Protein AF-0000000073533410 (afdb_homodimer)

Foldseek 3Di:
DLLLQLLQVVVLVCVVVVQFDDWAFHDAWQLLQLLLQAQQAADQQAAEEAAQHCLSNCVSLPNASLQCVLLRSQFCSHQVRVPQHSAWHDHNRRRYHTYDHDQLVRLVVLLVVLVVLLCCVPPVPPVQSLHAYEYEGELLSCLDPSNVVSLQVQVVSLTLYEYEYAYQQDDQQDGNLRRAQPLDVPDSDRQSLSVNVVNPAHREEFASLANVRSNVVSNVQSVCSSVSVTYHYYYHHIHDLDHRTSVDPNPNDDPVSNVVSVVSHNLVVVVVVCCVVVNDHPVRSVVVSVVSNVSSVVSNVSSVPGHRDALLCLQPPPDPDQLVCDADPVRHRPCPDPCNSNNPD/DLLLQVLQVVVLVCVVVVQFDDWAFHDAWQLLQLQLQAQQAADQQAAEEAAQHCLSNCVSLPNASLQCLLLRSLFCSHQVRVPQHSAWHDHNRRRYHTYDHDQLVRLVVLLVVQVVLLCCVPPVPPVQSLHAYEYEGELLSCLDPSNVVSLQVQVVSLTLYEYEYAYQQDDQQDGNLRRAQPLDVPDSDRQSLSVNVVNPAHGEEFASLANVRSNVVSNVQSVCSSVSVTYHYYYHHIHDLDHRTSVDPNPNDDPVVNVVSVVSHNLVVVVVVCCVVVVDPPVRSVVVSVVSNVSSVVSNVSSVPGHRDALLCLQPPPDPDQLVCDADPVRHRPCPDPCNSNNPD

Radius of gyration: 30.31 Å; Cα contacts (8 Å, |Δi|>4): 1492; chains: 2; bounding box: 57×94×83 Å

Nearest PDB structures (foldseek):
  1w85-assembly2_G  TM=9.197E-01  e=1.373E-23  Geobacillus stearothermophilus
  1w85-assembly1_A  TM=9.230E-01  e=3.399E-23  Geobacillus stearothermophilus
  1w85-assembly2_E  TM=9.174E-01  e=1.079E-20  Geobacillus stearothermophilus
  1um9-assembly1_A  TM=9.312E-01  e=6.980E-20  Thermus thermophilus
  1um9-assembly1_C  TM=8.825E-01  e=1.941E-20  Thermus thermophilus

pLDDT: mean 95.21, std 5.92, range [50.56, 98.94]

Structure (mmCIF, N/CA/C/O backbone):
data_AF-0000000073533410-model_v1
#
loop_
_entity.id
_entity.type
_entity.pdbx_description
1 polymer 'Pyruvate dehydrogenase E1 component subunit alpha'
#
loop_
_atom_site.group_PDB
_atom_site.id
_atom_site.type_symbol
_atom_site.label_atom_id
_atom_site.label_alt_id
_atom_site.label_comp_id
_atom_site.label_asym_id
_atom_site.label_entity_id
_atom_site.label_seq_id
_atom_site.pdbx_PDB_ins_code
_atom_site.Cartn_x
_atom_site.Cartn_y
_atom_site.Cartn_z
_atom_site.occupancy
_atom_site.B_iso_or_equiv
_atom_site.auth_seq_id
_atom_site.auth_comp_id
_atom_site.auth_asym_id
_atom_site.auth_atom_id
_atom_site.pdbx_PDB_model_num
ATOM 1 N N . MET A 1 1 ? -3.838 26.844 20.188 1 98.12 1 MET A N 1
ATOM 2 C CA . MET A 1 1 ? -5.129 26.188 19.984 1 98.12 1 MET A CA 1
ATOM 3 C C . MET A 1 1 ? -6.234 27.219 19.781 1 98.12 1 MET A C 1
ATOM 5 O O . MET A 1 1 ? -7.035 27.109 18.859 1 98.12 1 MET A O 1
ATOM 9 N N . VAL A 1 2 ? -6.223 28.25 20.641 1 98.69 2 VAL A N 1
ATOM 10 C CA . VAL A 1 2 ? -7.262 29.281 20.562 1 98.69 2 VAL A CA 1
ATOM 11 C C . VAL A 1 2 ? -7.141 30.016 19.234 1 98.69 2 VAL A C 1
ATOM 13 O O . VAL A 1 2 ? -8.141 30.266 18.547 1 98.69 2 VAL A O 1
ATOM 16 N N . LEU A 1 3 ? -5.938 30.391 18.875 1 98.81 3 LEU A N 1
ATOM 17 C CA . LEU A 1 3 ? -5.738 31.062 17.594 1 98.81 3 LEU A CA 1
ATOM 18 C C . LEU A 1 3 ? -6.246 30.203 16.453 1 98.81 3 LEU A C 1
ATOM 20 O O . LEU A 1 3 ? -6.934 30.703 15.555 1 98.81 3 LEU A O 1
ATOM 24 N N . GLY A 1 4 ? -5.852 28.922 16.422 1 98.69 4 GLY A N 1
ATOM 25 C CA . GLY A 1 4 ? -6.332 28.047 15.375 1 98.69 4 GLY A CA 1
ATOM 26 C C . GLY A 1 4 ? -7.848 28.016 15.266 1 98.69 4 GLY A C 1
ATOM 27 O O . GLY A 1 4 ? -8.398 28.125 14.172 1 98.69 4 GLY A O 1
ATOM 28 N N . ARG A 1 5 ? -8.539 27.906 16.375 1 98.69 5 ARG A N 1
ATOM 29 C CA . ARG A 1 5 ? -9.992 27.828 16.406 1 98.69 5 ARG A CA 1
ATOM 30 C C . ARG A 1 5 ? -10.625 29.109 15.898 1 98.69 5 ARG A C 1
ATOM 32 O O . ARG A 1 5 ? -11.5 29.094 15.031 1 98.69 5 ARG A O 1
ATOM 39 N N . GLU A 1 6 ? -10.211 30.188 16.516 1 98.75 6 GLU A N 1
ATOM 40 C CA . GLU A 1 6 ? -10.797 31.469 16.141 1 98.75 6 GLU A CA 1
ATOM 41 C C . GLU A 1 6 ? -10.531 31.797 14.672 1 98.75 6 GLU A C 1
ATOM 43 O O . GLU A 1 6 ? -11.375 32.375 13.992 1 98.75 6 GLU A O 1
ATOM 48 N N . PHE A 1 7 ? -9.352 31.5 14.25 1 98.75 7 PHE A N 1
ATOM 49 C CA . PHE A 1 7 ? -9 31.688 12.844 1 98.75 7 PHE A CA 1
ATOM 50 C C . PHE A 1 7 ? -9.945 30.891 11.945 1 98.75 7 PHE A C 1
ATOM 52 O O . PHE A 1 7 ? -10.461 31.422 10.961 1 98.75 7 PHE A O 1
ATOM 59 N N . GLU A 1 8 ? -10.148 29.625 12.234 1 98.12 8 GLU A N 1
ATOM 60 C CA . GLU A 1 8 ? -11.023 28.766 11.453 1 98.12 8 GLU A CA 1
ATOM 61 C C . GLU A 1 8 ? -12.461 29.281 11.445 1 98.12 8 GLU A C 1
ATOM 63 O O . GLU A 1 8 ? -13.141 29.234 10.414 1 98.12 8 GLU A O 1
ATOM 68 N N . GLU A 1 9 ? -12.938 29.75 12.555 1 97.38 9 GLU A N 1
ATOM 69 C CA . GLU A 1 9 ? -14.273 30.312 12.617 1 97.38 9 GLU A CA 1
ATOM 70 C C . GLU A 1 9 ? -14.391 31.547 11.727 1 97.38 9 GLU A C 1
ATOM 72 O O . GLU A 1 9 ? -15.414 31.75 11.07 1 97.38 9 GLU A O 1
ATOM 77 N N . MET A 1 10 ? -13.422 32.312 11.797 1 98.19 10 MET A N 1
ATOM 78 C CA . MET A 1 10 ? -13.391 33.5 10.922 1 98.19 10 MET A CA 1
ATOM 79 C C . MET A 1 10 ? -13.359 33.062 9.453 1 98.19 10 MET A C 1
ATOM 81 O O . MET A 1 10 ? -14.031 33.688 8.617 1 98.19 10 MET A O 1
ATOM 85 N N . CYS A 1 11 ? -12.555 32.062 9.133 1 97.56 11 CYS A N 1
ATOM 86 C CA . CYS A 1 11 ? -12.531 31.547 7.77 1 97.56 11 CYS A CA 1
ATOM 87 C C . CYS A 1 11 ? -13.93 31.156 7.305 1 97.56 11 CYS A C 1
ATOM 89 O O . CYS A 1 11 ? -14.312 31.453 6.168 1 97.56 11 CYS A O 1
ATOM 91 N N . ALA A 1 12 ? -14.672 30.484 8.141 1 96.62 12 ALA A N 1
ATOM 92 C CA . ALA A 1 12 ? -16.031 30.109 7.797 1 96.62 12 ALA A CA 1
ATOM 93 C C . ALA A 1 12 ? -16.875 31.344 7.477 1 96.62 12 ALA A C 1
ATOM 95 O O . ALA A 1 12 ? -17.594 31.359 6.477 1 96.62 12 ALA A O 1
ATOM 96 N N . GLN A 1 13 ? -16.797 32.312 8.305 1 96.69 13 GLN A N 1
ATOM 97 C CA . GLN A 1 13 ? -17.547 33.531 8.117 1 96.69 13 GLN A CA 1
ATOM 98 C C . GLN A 1 13 ? -17.188 34.219 6.793 1 96.69 13 GLN A C 1
ATOM 100 O O . GLN A 1 13 ? -18.062 34.625 6.039 1 96.69 13 GLN A O 1
ATOM 105 N N . MET A 1 14 ? -15.914 34.344 6.574 1 97.06 14 MET A N 1
ATOM 106 C CA . MET A 1 14 ? -15.43 35 5.367 1 97.06 14 MET A CA 1
ATOM 107 C C . MET A 1 14 ? -15.812 34.219 4.121 1 97.06 14 MET A C 1
ATOM 109 O O . MET A 1 14 ? -16.062 34.781 3.064 1 97.06 14 MET A O 1
ATOM 113 N N . TYR A 1 15 ? -15.758 32.906 4.238 1 95.31 15 TYR A N 1
ATOM 114 C CA . TYR A 1 15 ? -16.203 32.062 3.137 1 95.31 15 TYR A CA 1
ATOM 115 C C . TYR A 1 15 ? -17.656 32.344 2.77 1 95.31 15 TYR A C 1
ATOM 117 O O . TYR A 1 15 ? -17.984 32.531 1.593 1 95.31 15 TYR A O 1
ATOM 125 N N . TYR A 1 16 ? -18.484 32.438 3.729 1 93.25 16 TYR A N 1
ATOM 126 C CA . TYR A 1 16 ? -19.906 32.688 3.504 1 93.25 16 TYR A CA 1
ATOM 127 C C . TYR A 1 16 ? -20.141 34.094 2.98 1 93.25 16 TYR A C 1
ATOM 129 O O . TYR A 1 16 ? -21.156 34.344 2.312 1 93.25 16 TYR A O 1
ATOM 137 N N . ARG A 1 17 ? -19.219 34.938 3.209 1 94.62 17 ARG A N 1
ATOM 138 C CA . ARG A 1 17 ? -19.312 36.312 2.721 1 94.62 17 ARG A CA 1
ATOM 139 C C . ARG A 1 17 ? -18.703 36.438 1.331 1 94.62 17 ARG A C 1
ATOM 141 O O . ARG A 1 17 ? -18.625 37.562 0.778 1 94.62 17 ARG A O 1
ATOM 148 N N . GLY A 1 18 ? -18.172 35.406 0.798 1 93.38 18 GLY A N 1
ATOM 149 C CA . GLY A 1 18 ? -17.688 35.375 -0.572 1 93.38 18 GLY A CA 1
ATOM 150 C C . GLY A 1 18 ? -16.266 35.906 -0.71 1 93.38 18 GLY A C 1
ATOM 151 O O . GLY A 1 18 ? -15.852 36.281 -1.799 1 93.38 18 GLY A O 1
ATOM 152 N N . LYS A 1 19 ? -15.523 35.875 0.429 1 93.5 19 LYS A N 1
ATOM 153 C CA . LYS A 1 19 ? -14.164 36.438 0.397 1 93.5 19 LYS A CA 1
ATOM 154 C C . LYS A 1 19 ? -13.148 35.344 0.064 1 93.5 19 LYS A C 1
ATOM 156 O O . LYS A 1 19 ? -11.992 35.625 -0.246 1 93.5 19 LYS A O 1
ATOM 161 N N . MET A 1 20 ? -13.539 34.156 0.17 1 90.94 20 MET A N 1
ATOM 162 C CA . MET A 1 20 ? -12.672 33 -0.101 1 90.94 20 MET A CA 1
ATOM 163 C C . MET A 1 20 ? -13.203 32.188 -1.264 1 90.94 20 MET A C 1
ATOM 165 O O . MET A 1 20 ? -14.422 32.094 -1.46 1 90.94 20 MET A O 1
ATOM 169 N N . PHE A 1 21 ? -12.172 31.609 -2.006 1 81.88 21 PHE A N 1
ATOM 170 C CA . PHE A 1 21 ? -12.586 30.875 -3.189 1 81.88 21 PHE A CA 1
ATOM 171 C C . PHE A 1 21 ? -12.102 29.422 -3.115 1 81.88 21 PHE A C 1
ATOM 173 O O . PHE A 1 21 ? -11.109 29.141 -2.453 1 81.88 21 PHE A O 1
ATOM 180 N N . GLY A 1 22 ? -12.852 28.578 -3.768 1 84.31 22 GLY A N 1
ATOM 181 C CA . GLY A 1 22 ? -12.516 27.172 -3.75 1 84.31 22 GLY A CA 1
ATOM 182 C C . GLY A 1 22 ? -13.07 26.438 -2.539 1 84.31 22 GLY A C 1
ATOM 183 O O . GLY A 1 22 ? -13.906 26.969 -1.812 1 84.31 22 GLY A O 1
ATOM 184 N N . PHE A 1 23 ? -12.578 25.203 -2.271 1 89.19 23 PHE A N 1
ATOM 185 C CA . PHE A 1 23 ? -13.055 24.406 -1.146 1 89.19 23 PHE A CA 1
ATOM 186 C C . PHE A 1 23 ? -12.289 24.766 0.126 1 89.19 23 PHE A C 1
ATOM 188 O O . PHE A 1 23 ? -11.078 24.984 0.089 1 89.19 23 PHE A O 1
ATOM 195 N N . VAL A 1 24 ? -13.055 24.922 1.148 1 94.94 24 VAL A N 1
ATOM 196 C CA . VAL A 1 24 ? -12.453 25.25 2.438 1 94.94 24 VAL A CA 1
ATOM 197 C C . VAL A 1 24 ? -12.734 24.125 3.432 1 94.94 24 VAL A C 1
ATOM 199 O O . VAL A 1 24 ? -13.883 23.734 3.643 1 94.94 24 VAL A O 1
ATOM 202 N N . HIS A 1 25 ? -11.695 23.547 3.957 1 96.88 25 HIS A N 1
ATOM 203 C CA . HIS A 1 25 ? -11.742 22.469 4.941 1 96.88 25 HIS A CA 1
ATOM 204 C C . HIS A 1 25 ? -11.195 22.938 6.289 1 96.88 25 HIS A C 1
ATOM 206 O O . HIS A 1 25 ? -10.039 23.344 6.391 1 96.88 25 HIS A O 1
ATOM 212 N N . LEU A 1 26 ? -12.023 22.859 7.297 1 97.38 26 LEU A N 1
ATOM 213 C CA . LEU A 1 26 ? -11.648 23.453 8.57 1 97.38 26 LEU A CA 1
ATOM 214 C C . LEU A 1 26 ? -11.125 22.406 9.539 1 97.38 26 LEU A C 1
ATOM 216 O O . LEU A 1 26 ? -11.547 21.25 9.492 1 97.38 26 LEU A O 1
ATOM 220 N N . TYR A 1 27 ? -10.305 22.812 10.445 1 98.12 27 TYR A N 1
ATOM 221 C CA . TYR A 1 27 ? -9.531 21.969 11.359 1 98.12 27 TYR A CA 1
ATOM 222 C C . TYR A 1 27 ? -10.141 21.969 12.758 1 98.12 27 TYR A C 1
ATOM 224 O O . TYR A 1 27 ? -9.633 21.297 13.656 1 98.12 27 TYR A O 1
ATOM 232 N N . SER A 1 28 ? -11.312 22.641 12.938 1 98 28 SER A N 1
ATOM 233 C CA . SER A 1 28 ? -11.898 22.844 14.258 1 98 28 SER A CA 1
ATOM 234 C C . SER A 1 28 ? -12.125 21.516 14.977 1 98 28 SER A C 1
ATOM 236 O O . SER A 1 28 ? -12.734 20.609 14.422 1 98 28 SER A O 1
ATOM 238 N N . GLY A 1 29 ? -11.641 21.438 16.203 1 98.44 29 GLY A N 1
ATOM 239 C CA . GLY A 1 29 ? -11.781 20.25 17.047 1 98.44 29 GLY A CA 1
ATOM 240 C C . GLY A 1 29 ? -10.5 19.453 17.172 1 98.44 29 GLY A C 1
ATOM 241 O O . GLY A 1 29 ? -10.367 18.625 18.078 1 98.44 29 GLY A O 1
ATOM 242 N N . GLN A 1 30 ? -9.516 19.719 16.344 1 98.75 30 GLN A N 1
ATOM 243 C CA . GLN A 1 30 ? -8.328 18.875 16.266 1 98.75 30 GLN A CA 1
ATOM 244 C C . GLN A 1 30 ? -7.086 19.625 16.734 1 98.75 30 GLN A C 1
ATOM 246 O O . GLN A 1 30 ? -5.957 19.188 16.516 1 98.75 30 GLN A O 1
ATOM 251 N N . GLU A 1 31 ? -7.234 20.781 17.391 1 98.81 31 GLU A N 1
ATOM 252 C CA . GLU A 1 31 ? -6.152 21.719 17.688 1 98.81 31 GLU A CA 1
ATOM 253 C C . GLU A 1 31 ? -5.117 21.094 18.609 1 98.81 31 GLU A C 1
ATOM 255 O O . GLU A 1 31 ? -3.936 21.438 18.562 1 98.81 31 GLU A O 1
ATOM 260 N N . ALA A 1 32 ? -5.543 20.141 19.438 1 98.94 32 ALA A N 1
ATOM 261 C CA . ALA A 1 32 ? -4.605 19.5 20.359 1 98.94 32 ALA A CA 1
ATOM 262 C C . ALA A 1 32 ? -3.508 18.766 19.609 1 98.94 32 ALA A C 1
ATOM 264 O O . ALA A 1 32 ? -2.359 18.719 20.047 1 98.94 32 ALA A O 1
ATOM 265 N N . VAL A 1 33 ? -3.822 18.203 18.484 1 98.94 33 VAL A N 1
ATOM 266 C CA . VAL A 1 33 ? -2.85 17.438 17.719 1 98.94 33 VAL A CA 1
ATOM 267 C C . VAL A 1 33 ? -1.81 18.375 17.109 1 98.94 33 VAL A C 1
ATOM 269 O O . VAL A 1 33 ? -0.606 18.188 17.297 1 98.94 33 VAL A O 1
ATOM 272 N N . SER A 1 34 ? -2.268 19.391 16.375 1 98.81 34 SER A N 1
ATOM 273 C CA . SER A 1 34 ? -1.348 20.328 15.75 1 98.81 34 SER A CA 1
ATOM 274 C C . SER A 1 34 ? -0.458 21.016 16.781 1 98.81 34 SER A C 1
ATOM 276 O O . SER A 1 34 ? 0.755 21.109 16.594 1 98.81 34 SER A O 1
ATOM 278 N N . THR A 1 35 ? -1.065 21.469 17.828 1 98.81 35 THR A N 1
ATOM 279 C CA . THR A 1 35 ? -0.316 22.172 18.859 1 98.81 35 THR A CA 1
ATOM 280 C C . THR A 1 35 ? 0.636 21.219 19.578 1 98.81 35 THR A C 1
ATOM 282 O O . THR A 1 35 ? 1.798 21.562 19.828 1 98.81 35 THR A O 1
ATOM 285 N N . GLY A 1 36 ? 0.152 20.047 19.953 1 98.94 36 GLY A N 1
ATOM 286 C CA . GLY A 1 36 ? 0.961 19.078 20.688 1 98.94 36 GLY A CA 1
ATOM 287 C C . GLY A 1 36 ? 2.143 18.562 19.906 1 98.94 36 GLY A C 1
ATOM 288 O O . GLY A 1 36 ? 3.209 18.297 20.453 1 98.94 36 GLY A O 1
ATOM 289 N N . VAL A 1 37 ? 2.027 18.422 18.609 1 98.94 37 VAL A N 1
ATOM 290 C CA . VAL A 1 37 ? 3.09 17.859 17.781 1 98.94 37 VAL A CA 1
ATOM 291 C C . VAL A 1 37 ? 3.957 19 17.234 1 98.94 37 VAL A C 1
ATOM 293 O O . VAL A 1 37 ? 5.176 19 17.422 1 98.94 37 VAL A O 1
ATOM 296 N N . ILE A 1 38 ? 3.322 19.984 16.625 1 98.94 38 ILE A N 1
ATOM 297 C CA . ILE A 1 38 ? 4.07 20.984 15.867 1 98.94 38 ILE A CA 1
ATOM 298 C C . ILE A 1 38 ? 4.582 22.078 16.812 1 98.94 38 ILE A C 1
ATOM 300 O O . ILE A 1 38 ? 5.789 22.172 17.047 1 98.94 38 ILE A O 1
ATOM 304 N N . LYS A 1 39 ? 3.672 22.797 17.438 1 98.75 39 LYS A N 1
ATOM 305 C CA . LYS A 1 39 ? 4.035 23.953 18.25 1 98.75 39 LYS A CA 1
ATOM 306 C C . LYS A 1 39 ? 4.926 23.547 19.422 1 98.75 39 LYS A C 1
ATOM 308 O O . LYS A 1 39 ? 5.902 24.234 19.719 1 98.75 39 LYS A O 1
ATOM 313 N N . ALA A 1 40 ? 4.594 22.469 20 1 98.62 40 ALA A N 1
ATOM 314 C CA . ALA A 1 40 ? 5.254 22.094 21.25 1 98.62 40 ALA A CA 1
ATOM 315 C C . ALA A 1 40 ? 6.582 21.391 20.969 1 98.62 40 ALA A C 1
ATOM 317 O O . ALA A 1 40 ? 7.492 21.422 21.812 1 98.62 40 ALA A O 1
ATOM 318 N N . CYS A 1 41 ? 6.754 20.766 19.828 1 98.81 41 CYS A N 1
ATOM 319 C CA . CYS A 1 41 ? 7.855 19.812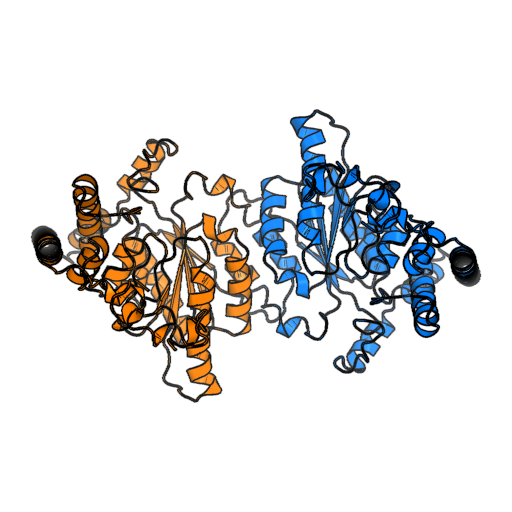 19.766 1 98.81 41 CYS A CA 1
ATOM 320 C C . CYS A 1 41 ? 8.781 20.141 18.594 1 98.81 41 CYS A C 1
ATOM 322 O O . CYS A 1 41 ? 9.922 19.672 18.562 1 98.81 41 CYS A O 1
ATOM 324 N N . LEU A 1 42 ? 8.344 20.891 17.609 1 98.88 42 LEU A N 1
ATOM 325 C CA . LEU A 1 42 ? 9.141 21.047 16.406 1 98.88 42 LEU A CA 1
ATOM 326 C C . LEU A 1 42 ? 9.883 22.375 16.422 1 98.88 42 LEU A C 1
ATOM 328 O O . LEU A 1 42 ? 9.398 23.359 16.984 1 98.88 42 LEU A O 1
ATOM 332 N N . ARG A 1 43 ? 10.984 22.375 15.789 1 98.69 43 ARG A N 1
ATOM 333 C CA . ARG A 1 43 ? 11.742 23.578 15.516 1 98.69 43 ARG A CA 1
ATOM 334 C C . ARG A 1 43 ? 11.312 24.219 14.203 1 98.69 43 ARG A C 1
ATOM 336 O O . ARG A 1 43 ? 10.625 23.594 13.398 1 98.69 43 ARG A O 1
ATOM 343 N N . LYS A 1 44 ? 11.742 25.422 13.977 1 98.12 44 LYS A N 1
ATOM 344 C CA . LYS A 1 44 ? 11.398 26.172 12.773 1 98.12 44 LYS A CA 1
ATOM 345 C C . LYS A 1 44 ? 11.883 25.453 11.516 1 98.12 44 LYS A C 1
ATOM 347 O O . LYS A 1 44 ? 11.219 25.5 10.477 1 98.12 44 LYS A O 1
ATOM 352 N N . ASP A 1 45 ? 13.008 24.797 11.625 1 97.5 45 ASP A N 1
ATOM 353 C CA . ASP A 1 45 ? 13.641 24.219 10.438 1 97.5 45 ASP A CA 1
ATOM 354 C C . ASP A 1 45 ? 13.195 22.781 10.219 1 97.5 45 ASP A C 1
ATOM 356 O O . ASP A 1 45 ? 13.586 22.141 9.234 1 97.5 45 ASP A O 1
ATOM 360 N N . ASP A 1 46 ? 12.414 22.25 11.125 1 98.88 46 ASP A N 1
ATOM 361 C CA . ASP A 1 46 ? 11.812 20.938 10.875 1 98.88 46 ASP A CA 1
ATOM 362 C C . ASP A 1 46 ? 10.75 21.031 9.781 1 98.88 46 ASP A C 1
ATOM 364 O O . ASP A 1 46 ? 10.188 22.094 9.531 1 98.88 46 ASP A O 1
ATOM 368 N N . PHE A 1 47 ? 10.484 19.906 9.141 1 98.88 47 PHE A N 1
ATOM 369 C CA . PHE A 1 47 ? 9.531 19.875 8.031 1 98.88 47 PHE A CA 1
ATOM 370 C C . PHE A 1 47 ? 8.195 19.297 8.477 1 98.88 47 PHE A C 1
ATOM 372 O O . PHE A 1 47 ? 8.156 18.391 9.312 1 98.88 47 PHE A O 1
ATOM 379 N N . ILE A 1 48 ? 7.121 19.812 7.883 1 98.69 48 ILE A N 1
ATOM 380 C CA . ILE A 1 48 ? 5.836 19.141 7.992 1 98.69 48 ILE A CA 1
ATOM 381 C C . ILE A 1 48 ? 5.184 19.047 6.613 1 98.69 48 ILE A C 1
ATOM 383 O O . ILE A 1 48 ? 5.324 19.938 5.789 1 98.69 48 ILE A O 1
ATOM 387 N N . CYS A 1 49 ? 4.598 17.969 6.363 1 98.5 49 CYS A N 1
ATOM 388 C CA . CYS A 1 49 ? 3.658 17.781 5.262 1 98.5 49 CYS A CA 1
ATOM 389 C C . CYS A 1 49 ? 2.232 17.641 5.781 1 98.5 49 CYS A C 1
ATOM 391 O O . CYS A 1 49 ? 1.93 16.719 6.539 1 98.5 49 CYS A O 1
ATOM 393 N N . SER A 1 50 ? 1.415 18.531 5.34 1 98 50 SER A N 1
ATOM 394 C CA . SER A 1 50 ? 0.064 18.641 5.879 1 98 50 SER A CA 1
ATOM 395 C C . SER A 1 50 ? -0.964 18.047 4.918 1 98 50 SER A C 1
ATOM 397 O O . SER A 1 50 ? -0.613 17.297 4.012 1 98 50 SER A O 1
ATOM 399 N N . THR A 1 51 ? -2.225 18.188 5.246 1 96.94 51 THR A N 1
ATOM 400 C CA . THR A 1 51 ? -3.379 17.828 4.426 1 96.94 51 THR A CA 1
ATOM 401 C C . THR A 1 51 ? -4.07 19.078 3.895 1 96.94 51 THR A C 1
ATOM 403 O O . THR A 1 51 ? -3.543 20.188 4.012 1 96.94 51 THR A O 1
ATOM 406 N N . TYR A 1 52 ? -5.23 18.859 3.273 1 96.38 52 TYR A N 1
ATOM 407 C CA . TYR A 1 52 ? -6.012 20 2.801 1 96.38 52 TYR A CA 1
ATOM 408 C C . TYR A 1 52 ? -6.547 20.812 3.973 1 96.38 52 TYR A C 1
ATOM 410 O O . TYR A 1 52 ? -7.113 21.891 3.777 1 96.38 52 TYR A O 1
ATOM 418 N N . ARG A 1 53 ? -6.41 20.297 5.133 1 97 53 ARG A N 1
ATOM 419 C CA . ARG A 1 53 ? -6.742 21.047 6.34 1 97 53 ARG A CA 1
ATOM 420 C C . ARG A 1 53 ? -5.492 21.656 6.969 1 97 53 ARG A C 1
ATOM 422 O O . ARG A 1 53 ? -5.148 21.344 8.109 1 97 53 ARG A O 1
ATOM 429 N N . ASP A 1 54 ? -4.887 22.578 6.32 1 98.06 54 ASP A N 1
ATOM 430 C CA . ASP A 1 54 ? -3.496 22.906 6.625 1 98.06 54 ASP A CA 1
ATOM 431 C C . ASP A 1 54 ? -3.387 24.25 7.328 1 98.06 54 ASP A C 1
ATOM 433 O O . ASP A 1 54 ? -2.289 24.688 7.688 1 98.06 54 ASP A O 1
ATOM 437 N N . HIS A 1 55 ? -4.535 24.953 7.641 1 98.44 55 HIS A N 1
ATOM 438 C CA . HIS A 1 55 ? -4.461 26.297 8.227 1 98.44 55 HIS A CA 1
ATOM 439 C C . HIS A 1 55 ? -3.807 26.25 9.602 1 98.44 55 HIS A C 1
ATOM 441 O O . HIS A 1 55 ? -2.826 26.969 9.844 1 98.44 55 HIS A O 1
ATOM 447 N N . VAL A 1 56 ? -4.328 25.391 10.391 1 98.81 56 VAL A N 1
ATOM 448 C CA . VAL A 1 56 ? -3.91 25.375 11.789 1 98.81 56 VAL A CA 1
ATOM 449 C C . VAL A 1 56 ? -2.52 24.75 11.906 1 98.81 56 VAL A C 1
ATOM 451 O O . VAL A 1 56 ? -1.732 25.125 12.773 1 98.81 56 VAL A O 1
ATOM 454 N N . HIS A 1 57 ? -2.188 23.812 11.031 1 98.81 57 HIS A N 1
ATOM 455 C CA . HIS A 1 57 ? -0.815 23.328 10.961 1 98.81 57 HIS A CA 1
ATOM 456 C C . HIS A 1 57 ? 0.161 24.469 10.672 1 98.81 57 HIS A C 1
ATOM 458 O O . HIS A 1 57 ? 1.203 24.578 11.32 1 98.81 57 HIS A O 1
ATOM 464 N N . ALA A 1 58 ? -0.184 25.281 9.703 1 98.81 58 ALA A N 1
ATOM 465 C CA . ALA A 1 58 ? 0.66 26.406 9.328 1 98.81 58 ALA A CA 1
ATOM 466 C C . ALA A 1 58 ? 0.831 27.375 10.5 1 98.81 58 ALA A C 1
ATOM 468 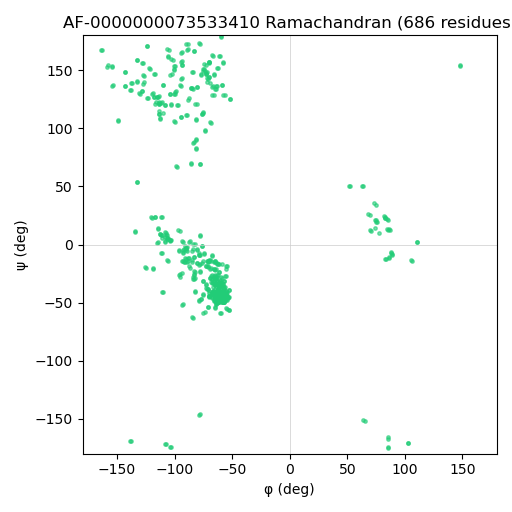O O . ALA A 1 58 ? 1.95 27.781 10.812 1 98.81 58 ALA A O 1
ATOM 469 N N . LEU A 1 59 ? -0.278 27.719 11.133 1 98.88 59 LEU A N 1
ATOM 470 C CA . LEU A 1 59 ? -0.228 28.625 12.281 1 98.88 59 LEU A CA 1
ATOM 471 C C . LEU A 1 59 ? 0.627 28.031 13.391 1 98.88 59 LEU A C 1
ATOM 473 O O . LEU A 1 59 ? 1.419 28.734 14.016 1 98.88 59 LEU A O 1
ATOM 477 N N . SER A 1 60 ? 0.476 26.75 13.641 1 98.81 60 SER A N 1
ATOM 478 C CA . SER A 1 60 ? 1.235 26.078 14.68 1 98.81 60 SER A CA 1
ATOM 479 C C . SER A 1 60 ? 2.727 26.062 14.359 1 98.81 60 SER A C 1
ATOM 481 O O . SER A 1 60 ? 3.562 26.016 15.266 1 98.81 60 SER A O 1
ATOM 483 N N . LYS A 1 61 ? 3.041 26.094 13.117 1 98.56 61 LYS A N 1
ATOM 484 C CA . LYS A 1 61 ? 4.434 26.078 12.68 1 98.56 61 LYS A CA 1
ATOM 485 C C . LYS A 1 61 ? 5.059 27.469 12.781 1 98.56 61 LYS A C 1
ATOM 487 O O . LYS A 1 61 ? 6.273 27.625 12.625 1 98.56 61 LYS A O 1
ATOM 492 N N . GLY A 1 62 ? 4.188 28.469 12.914 1 98.25 62 GLY A N 1
ATOM 493 C CA . GLY A 1 62 ? 4.691 29.812 13.094 1 98.25 62 GLY A CA 1
ATOM 494 C C . GLY A 1 62 ? 4.441 30.719 11.898 1 98.25 62 GLY A C 1
ATOM 495 O O . GLY A 1 62 ? 4.848 31.875 11.891 1 98.25 62 GLY A O 1
ATOM 496 N N . VAL A 1 63 ? 3.795 30.219 10.914 1 98.5 63 VAL A N 1
ATOM 497 C CA . VAL A 1 63 ? 3.393 31.094 9.812 1 98.5 63 VAL A CA 1
ATOM 498 C C . VAL A 1 63 ? 2.398 32.125 10.312 1 98.5 63 VAL A C 1
ATOM 500 O O . VAL A 1 63 ? 1.455 31.797 11.039 1 98.5 63 VAL A O 1
ATOM 503 N N . SER A 1 64 ? 2.617 33.344 9.945 1 98.12 64 SER A N 1
ATOM 504 C CA . SER A 1 64 ? 1.764 34.375 10.492 1 98.12 64 SER A CA 1
ATOM 505 C C . SER A 1 64 ? 0.324 34.219 10.016 1 98.12 64 SER A C 1
ATOM 507 O O . SER A 1 64 ? 0.083 33.875 8.859 1 98.12 64 SER A O 1
ATOM 509 N N . ALA A 1 65 ? -0.579 34.594 10.906 1 98.75 65 ALA A N 1
ATOM 510 C CA . ALA A 1 65 ? -1.996 34.562 10.555 1 98.75 65 ALA A CA 1
ATOM 511 C C . ALA A 1 65 ? -2.297 35.469 9.367 1 98.75 65 ALA A C 1
ATOM 513 O O . ALA A 1 65 ? -3.143 35.156 8.531 1 98.75 65 ALA A O 1
ATOM 514 N N . ARG A 1 66 ? -1.605 36.594 9.289 1 98.69 66 ARG A N 1
ATOM 515 C CA . ARG A 1 66 ? -1.754 37.531 8.164 1 98.69 66 ARG A CA 1
ATOM 516 C C . ARG A 1 66 ? -1.452 36.812 6.844 1 98.69 66 ARG A C 1
ATOM 518 O O . ARG A 1 66 ? -2.23 36.906 5.891 1 98.69 66 ARG A O 1
ATOM 525 N N . LYS A 1 67 ? -0.37 36.125 6.793 1 98.44 67 LYS A N 1
ATOM 526 C CA . LYS A 1 67 ? 0.038 35.438 5.57 1 98.44 67 LYS A CA 1
ATOM 527 C C . LYS A 1 67 ? -0.952 34.344 5.203 1 98.44 67 LYS A C 1
ATOM 529 O O . LYS A 1 67 ? -1.296 34.156 4.027 1 98.44 67 LYS A O 1
ATOM 534 N N . VAL A 1 68 ? -1.386 33.594 6.18 1 98.5 68 VAL A N 1
ATOM 535 C CA . VAL A 1 68 ? -2.314 32.5 5.93 1 98.5 68 VAL A CA 1
ATOM 536 C C . VAL A 1 68 ? -3.645 33.062 5.422 1 98.5 68 VAL A C 1
ATOM 538 O O . VAL A 1 68 ? -4.184 32.594 4.422 1 98.5 68 VAL A O 1
ATOM 541 N N . MET A 1 69 ? -4.184 34.094 6.098 1 98.56 69 MET A N 1
ATOM 542 C CA . MET A 1 69 ? -5.453 34.656 5.68 1 98.56 69 MET A CA 1
ATOM 543 C C . MET A 1 69 ? -5.344 35.25 4.277 1 98.56 69 MET A C 1
ATOM 545 O O . MET A 1 69 ? -6.242 35.094 3.453 1 98.56 69 MET A O 1
ATOM 549 N N . SER A 1 70 ? -4.246 35.969 4.062 1 98.06 70 SER A N 1
ATOM 550 C CA . SER A 1 70 ? -4.02 36.531 2.732 1 98.06 70 SER A CA 1
ATOM 551 C C . SER A 1 70 ? -4.035 35.438 1.664 1 98.06 70 SER A C 1
ATOM 553 O O . SER A 1 70 ? -4.547 35.656 0.563 1 98.06 70 SER A O 1
ATOM 555 N N . GLU A 1 71 ? -3.422 34.344 1.928 1 97.19 71 GLU A N 1
ATOM 556 C CA . GLU A 1 71 ? -3.42 33.219 0.995 1 97.19 71 GLU A CA 1
ATOM 557 C C . GLU A 1 71 ? -4.84 32.75 0.69 1 97.19 71 GLU A C 1
ATOM 559 O O . GLU A 1 71 ? -5.184 32.5 -0.467 1 97.19 71 GLU A O 1
ATOM 564 N N . LEU A 1 72 ? -5.648 32.688 1.692 1 97.56 72 LEU A N 1
ATOM 565 C CA . LEU A 1 72 ? -7.027 32.25 1.535 1 97.56 72 LEU A CA 1
ATOM 566 C C . LEU A 1 72 ? -7.84 33.25 0.723 1 97.56 72 LEU A C 1
ATOM 568 O O . LEU A 1 72 ? -8.773 32.875 0.013 1 97.56 72 LEU A O 1
ATOM 572 N N . PHE A 1 73 ? -7.453 34.469 0.83 1 97.25 73 PHE A N 1
ATOM 573 C CA . PHE A 1 73 ? -8.125 35.531 0.097 1 97.25 73 PHE A CA 1
ATOM 574 C C . PHE A 1 73 ? -7.59 35.656 -1.324 1 97.25 73 PHE A C 1
ATOM 576 O O . PHE A 1 73 ? -8.086 36.438 -2.125 1 97.25 73 PHE A O 1
ATOM 583 N N . GLY A 1 74 ? -6.555 34.875 -1.682 1 95.38 74 GLY A N 1
ATOM 584 C CA . GLY A 1 74 ? -5.961 34.938 -3.008 1 95.38 74 GLY A CA 1
ATOM 585 C C . GLY A 1 74 ? -5.125 36.188 -3.236 1 95.38 74 GLY A C 1
ATOM 586 O O . GLY A 1 74 ? -5.133 36.75 -4.328 1 95.38 74 GLY A O 1
ATOM 587 N N . LYS A 1 75 ? -4.484 36.562 -2.162 1 96.56 75 LYS A N 1
ATOM 588 C CA . LYS A 1 75 ? -3.732 37.812 -2.248 1 96.56 75 LYS A CA 1
ATOM 589 C C . LYS A 1 75 ? -2.236 37.562 -2.396 1 96.56 75 LYS A C 1
ATOM 591 O O . LYS A 1 75 ? -1.733 36.531 -1.927 1 96.56 75 LYS A O 1
ATOM 596 N N . LYS A 1 76 ? -1.461 38.531 -2.898 1 95.5 76 LYS A N 1
ATOM 597 C CA . LYS A 1 76 ? -0.039 38.438 -3.215 1 95.5 76 LYS A CA 1
ATOM 598 C C . LYS A 1 76 ? 0.788 38.188 -1.955 1 95.5 76 LYS A C 1
ATOM 600 O O . LYS A 1 76 ? 1.82 37.5 -2.008 1 95.5 76 LYS A O 1
ATOM 605 N N . THR A 1 77 ? 0.333 38.625 -0.865 1 96.88 77 THR A N 1
ATOM 606 C CA . THR A 1 77 ? 1.089 38.594 0.381 1 96.88 77 THR A CA 1
ATOM 607 C C . THR A 1 77 ? 0.864 37.25 1.094 1 96.88 77 THR A C 1
ATOM 609 O O . THR A 1 77 ? 1.361 37.031 2.203 1 96.88 77 THR A O 1
ATOM 612 N N . GLY A 1 78 ? 0.106 36.375 0.463 1 96.94 78 GLY A N 1
ATOM 613 C CA . GLY A 1 78 ? -0.102 35.062 1.028 1 96.94 78 GLY A CA 1
ATOM 614 C C . GLY A 1 78 ? 1.159 34.219 1.055 1 96.94 78 GLY A C 1
ATOM 615 O O . GLY A 1 78 ? 2.143 34.562 0.387 1 96.94 78 GLY A O 1
ATOM 616 N N . CYS A 1 79 ? 1.156 33.188 1.854 1 95.38 79 CYS A N 1
ATOM 617 C CA . CYS A 1 79 ? 2.334 32.344 2.057 1 95.38 79 CYS A CA 1
ATOM 618 C C . CYS A 1 79 ? 2.725 31.625 0.77 1 95.38 79 CYS A C 1
ATOM 620 O O . CYS A 1 79 ? 3.865 31.188 0.619 1 95.38 79 CYS A O 1
ATOM 622 N N . SER A 1 80 ? 1.836 31.484 -0.139 1 92.19 80 SER A N 1
ATOM 623 C CA . SER A 1 80 ? 2.133 30.984 -1.477 1 92.19 80 SER A CA 1
ATOM 624 C C . SER A 1 80 ? 1.765 32 -2.545 1 92.19 80 SER A C 1
ATOM 626 O O . SER A 1 80 ? 1.327 31.641 -3.639 1 92.19 80 SER A O 1
ATOM 628 N N . ARG A 1 81 ? 1.724 33.219 -2.156 1 92.94 81 ARG A N 1
ATOM 629 C CA . ARG A 1 81 ? 1.517 34.375 -3.021 1 92.94 81 ARG A CA 1
ATOM 630 C C . ARG A 1 81 ? 0.102 34.375 -3.592 1 92.94 81 ARG A C 1
ATOM 632 O O . ARG A 1 81 ? -0.107 34.781 -4.738 1 92.94 81 ARG A O 1
ATOM 639 N N . GLY A 1 82 ? -0.742 33.781 -2.904 1 93.12 82 GLY A N 1
ATOM 640 C CA . GLY A 1 82 ? -2.152 33.812 -3.26 1 93.12 82 GLY A CA 1
ATOM 641 C C . GLY A 1 82 ? -2.537 32.75 -4.281 1 93.12 82 GLY A C 1
ATOM 642 O O . GLY A 1 82 ? -3.646 32.781 -4.816 1 93.12 82 GLY A O 1
ATOM 643 N N . GLN A 1 83 ? -1.654 31.797 -4.527 1 90.62 83 GLN A N 1
ATOM 644 C CA . GLN A 1 83 ? -1.896 30.844 -5.605 1 90.62 83 GLN A CA 1
ATOM 645 C C . GLN A 1 83 ? -2.311 29.484 -5.051 1 90.62 83 GLN A C 1
ATOM 647 O O . GLN A 1 83 ? -2.807 28.625 -5.789 1 90.62 83 GLN A O 1
ATOM 652 N N . GLY A 1 84 ? -2.145 29.234 -3.803 1 91.25 84 GLY A N 1
ATOM 653 C CA . GLY A 1 84 ? -2.387 27.938 -3.219 1 91.25 84 GLY A CA 1
ATOM 654 C C . GLY A 1 84 ? -3.781 27.781 -2.641 1 91.25 84 GLY A C 1
ATOM 655 O O . GLY A 1 84 ? -4.277 26.672 -2.48 1 91.25 84 GLY A O 1
ATOM 656 N N . GLY A 1 85 ? -4.379 28.938 -2.293 1 93.38 85 GLY A N 1
ATOM 657 C CA . GLY A 1 85 ? -5.699 28.906 -1.687 1 93.38 85 GLY A CA 1
ATOM 658 C C . GLY A 1 85 ? -5.719 28.203 -0.342 1 93.38 85 GLY A C 1
ATOM 659 O O . GLY A 1 85 ? -4.742 28.25 0.409 1 93.38 85 GLY A O 1
ATOM 660 N N . SER A 1 86 ? -6.852 27.625 -0.021 1 95.5 86 SER A N 1
ATOM 661 C CA . SER A 1 86 ? -7.117 27.094 1.312 1 95.5 86 SER A CA 1
ATOM 662 C C . SER A 1 86 ? -6.43 25.75 1.52 1 95.5 86 SER A C 1
ATOM 664 O O . SER A 1 86 ? -6.102 25.375 2.648 1 95.5 86 SER A O 1
ATOM 666 N N . MET A 1 87 ? -6.125 25.031 0.435 1 96.12 87 MET A N 1
ATOM 667 C CA . MET A 1 87 ? -5.781 23.625 0.623 1 96.12 87 MET A CA 1
ATOM 668 C C . MET A 1 87 ? -4.301 23.375 0.334 1 96.12 87 MET A C 1
ATOM 670 O O . MET A 1 87 ? -3.795 22.281 0.554 1 96.12 87 MET A O 1
ATOM 674 N N . HIS A 1 88 ? -3.611 24.391 -0.181 1 95.56 88 HIS A N 1
ATOM 675 C CA . HIS A 1 88 ? -2.254 24.172 -0.673 1 95.56 88 HIS A CA 1
ATOM 676 C C . HIS A 1 88 ? -1.303 25.234 -0.15 1 95.56 88 HIS A C 1
ATOM 678 O O . HIS A 1 88 ? -0.589 25.875 -0.929 1 95.56 88 HIS A O 1
ATOM 684 N N . LEU A 1 89 ? -1.276 25.391 1.173 1 97.06 89 LEU A N 1
ATOM 685 C CA . LEU A 1 89 ? -0.331 26.328 1.777 1 97.06 89 LEU A CA 1
ATOM 686 C C . LEU A 1 89 ? 1.098 25.797 1.655 1 97.06 89 LEU A C 1
ATOM 688 O O . LEU A 1 89 ? 1.332 24.594 1.724 1 97.06 89 LEU A O 1
ATOM 692 N N . PHE A 1 90 ? 1.988 26.703 1.458 1 96.75 90 PHE A N 1
ATOM 693 C CA . PHE A 1 90 ? 3.418 26.422 1.411 1 96.75 90 PHE A CA 1
ATOM 694 C C . PHE A 1 90 ? 4.211 27.562 2.055 1 96.75 90 PHE A C 1
ATOM 696 O O . PHE A 1 90 ? 3.887 28.734 1.868 1 96.75 90 PHE A O 1
ATOM 703 N N . ASP A 1 91 ? 5.176 27.219 2.85 1 97.38 91 ASP A N 1
ATOM 704 C CA . ASP A 1 91 ? 6.062 28.203 3.457 1 97.38 91 ASP A CA 1
ATOM 705 C C . ASP A 1 91 ? 7.457 27.625 3.686 1 97.38 91 ASP A C 1
ATOM 707 O O . ASP A 1 91 ? 7.676 26.875 4.641 1 97.38 91 ASP A O 1
ATOM 711 N N . ARG A 1 92 ? 8.344 28.031 2.916 1 95.56 92 ARG A N 1
ATOM 712 C CA . ARG A 1 92 ? 9.703 27.516 2.971 1 95.56 92 ARG A CA 1
ATOM 713 C C . ARG A 1 92 ? 10.375 27.891 4.289 1 95.56 92 ARG A C 1
ATOM 715 O O . ARG A 1 92 ? 11.062 27.062 4.895 1 95.56 92 ARG A O 1
ATOM 722 N N . GLU A 1 93 ? 10.188 29.031 4.727 1 97.06 93 GLU A N 1
ATOM 723 C CA . GLU A 1 93 ? 10.852 29.547 5.91 1 97.06 93 GLU A CA 1
ATOM 724 C C . GLU A 1 93 ? 10.523 28.719 7.148 1 97.06 93 GLU A C 1
ATOM 726 O O . GLU A 1 93 ? 11.383 28.516 8.008 1 97.06 93 GLU A O 1
ATOM 731 N N . HIS A 1 94 ? 9.328 28.219 7.188 1 98.12 94 HIS A N 1
ATOM 732 C CA . HIS A 1 94 ? 8.891 27.531 8.391 1 98.12 94 HIS A CA 1
ATOM 733 C C . HIS A 1 94 ? 8.844 26.031 8.172 1 98.12 94 HIS A C 1
ATOM 735 O O . HIS A 1 94 ? 8.328 25.281 9.016 1 98.12 94 HIS A O 1
ATOM 741 N N . GLY A 1 95 ? 9.289 25.531 7.035 1 98.19 95 GLY A N 1
ATOM 742 C CA . GLY A 1 95 ? 9.375 24.109 6.773 1 98.19 95 GLY A CA 1
ATOM 743 C C . GLY A 1 95 ? 8.031 23.469 6.488 1 98.19 95 GLY A C 1
ATOM 744 O O . GLY A 1 95 ? 7.852 22.266 6.691 1 98.19 95 GLY A O 1
ATOM 745 N N . LEU A 1 96 ? 7.043 24.312 6.125 1 98.38 96 LEU A N 1
ATOM 746 C CA . LEU A 1 96 ? 5.766 23.781 5.66 1 98.38 96 LEU A CA 1
ATOM 747 C C . LEU A 1 96 ? 5.844 23.391 4.188 1 98.38 96 LEU A C 1
ATOM 749 O O . LEU A 1 96 ? 5.832 24.25 3.309 1 98.38 96 LEU A O 1
ATOM 753 N N . LEU A 1 97 ? 5.852 22.109 3.9 1 97.62 97 LEU A N 1
ATOM 754 C CA . LEU A 1 97 ? 6.117 21.609 2.553 1 97.62 97 LEU A CA 1
ATOM 755 C C . LEU A 1 97 ? 4.84 21.594 1.721 1 97.62 97 LEU A C 1
ATOM 757 O O . LEU A 1 97 ? 4.895 21.5 0.492 1 97.62 97 LEU A O 1
ATOM 761 N N . GLY A 1 98 ? 3.684 21.734 2.492 1 93.88 98 GLY A N 1
ATOM 762 C CA . GLY A 1 98 ? 2.486 21.859 1.675 1 93.88 98 GLY A CA 1
ATOM 763 C C . GLY A 1 98 ? 1.253 21.266 2.332 1 93.88 98 GLY A C 1
ATOM 764 O O . GLY A 1 98 ? 1.36 20.438 3.227 1 93.88 98 GLY A O 1
ATOM 765 N N . GLY A 1 99 ? 0.165 21.812 1.897 1 95.44 99 GLY A N 1
ATOM 766 C CA . GLY A 1 99 ? -1.107 21.125 1.986 1 95.44 99 GLY A CA 1
ATOM 767 C C . GLY A 1 99 ? -1.462 20.359 0.723 1 95.44 99 GLY A C 1
ATOM 768 O O . GLY A 1 99 ? -1.159 20.812 -0.384 1 95.44 99 GLY A O 1
ATOM 769 N N . TYR A 1 100 ? -2.068 19.188 0.924 1 95.12 100 TYR A N 1
ATOM 770 C CA . TYR A 1 100 ? -2.348 18.328 -0.222 1 95.12 100 TYR A CA 1
ATOM 771 C C . TYR A 1 100 ? -3.809 17.906 -0.236 1 95.12 100 TYR A C 1
ATOM 773 O O . TYR A 1 100 ? -4.312 17.359 0.753 1 95.12 100 TYR A O 1
ATOM 781 N N . ALA A 1 101 ? -4.395 18.047 -1.404 1 92.31 101 ALA A N 1
ATOM 782 C CA . ALA A 1 101 ? -5.816 17.75 -1.533 1 92.31 101 ALA A CA 1
ATOM 783 C C . ALA A 1 101 ? -6.039 16.25 -1.72 1 92.31 101 ALA A C 1
ATOM 785 O O . ALA A 1 101 ? -6.996 15.68 -1.188 1 92.31 101 ALA A O 1
ATOM 786 N N . PHE A 1 102 ? -5.199 15.672 -2.492 1 92.62 102 PHE A N 1
ATOM 787 C CA . PHE A 1 102 ? -5.371 14.242 -2.717 1 92.62 102 PHE A CA 1
ATOM 788 C C . PHE A 1 102 ? -4.805 13.438 -1.553 1 92.62 102 PHE A C 1
ATOM 790 O O . PHE A 1 102 ? -3.68 13.688 -1.111 1 92.62 102 PHE A O 1
ATOM 797 N N . ILE A 1 103 ? -5.555 12.477 -1.161 1 92.56 103 ILE A N 1
ATOM 798 C CA . ILE A 1 103 ? -5.164 11.711 0.02 1 92.56 103 ILE A CA 1
ATOM 799 C C . ILE A 1 103 ? -3.885 10.93 -0.271 1 92.56 103 ILE A C 1
ATOM 801 O O . ILE A 1 103 ? -3.717 10.383 -1.366 1 92.56 103 ILE A O 1
ATOM 805 N N . GLY A 1 104 ? -2.959 10.938 0.682 1 95.56 104 GLY A N 1
ATOM 806 C CA . GLY A 1 104 ? -1.73 10.164 0.592 1 95.56 104 GLY A CA 1
ATOM 807 C C . GLY A 1 104 ? -0.65 10.852 -0.223 1 95.56 104 GLY A C 1
ATOM 808 O O . GLY A 1 104 ? 0.51 10.438 -0.201 1 95.56 104 GLY A O 1
ATOM 809 N N . GLU A 1 105 ? -0.997 11.875 -0.927 1 95.5 105 GLU A N 1
ATOM 810 C CA . GLU A 1 105 ? -0.073 12.555 -1.827 1 95.5 105 GLU A CA 1
ATOM 811 C C . GLU A 1 105 ? 1.111 13.141 -1.062 1 95.5 105 GLU A C 1
ATOM 813 O O . GLU A 1 105 ? 2.242 13.133 -1.555 1 95.5 105 GLU A O 1
ATOM 818 N N . GLY A 1 106 ? 0.925 13.633 0.044 1 97.06 106 GLY A N 1
ATOM 819 C CA . GLY A 1 106 ? 1.959 14.328 0.796 1 97.06 106 GLY A CA 1
ATOM 820 C C . GLY A 1 106 ? 2.93 13.383 1.484 1 97.06 106 GLY A C 1
ATOM 821 O O . GLY A 1 106 ? 4.031 13.789 1.858 1 97.06 106 GLY A O 1
ATOM 822 N N . ILE A 1 107 ? 2.555 12.109 1.633 1 98.44 107 ILE A N 1
ATOM 823 C CA . ILE A 1 107 ? 3.33 11.188 2.451 1 98.44 107 ILE A CA 1
ATOM 824 C C . ILE A 1 107 ? 4.703 10.969 1.821 1 98.44 107 ILE A C 1
ATOM 826 O O . ILE A 1 107 ? 5.73 11.125 2.484 1 98.44 107 ILE A O 1
ATOM 830 N N . PRO A 1 108 ? 4.746 10.672 0.472 1 98.19 108 PRO A N 1
ATOM 831 C CA . PRO A 1 108 ? 6.07 10.508 -0.13 1 98.19 108 PRO A CA 1
ATOM 832 C C . PRO A 1 108 ? 6.891 11.805 -0.116 1 98.19 108 PRO A C 1
ATOM 834 O O . PRO A 1 108 ? 8.117 11.758 -0.057 1 98.19 108 PRO A O 1
ATOM 837 N N . VAL A 1 109 ? 6.23 12.945 -0.179 1 98.31 109 VAL A N 1
ATOM 838 C CA . VAL A 1 109 ? 6.934 14.227 -0.127 1 98.31 109 VAL A CA 1
ATOM 839 C C . VAL A 1 109 ? 7.641 14.367 1.218 1 98.31 109 VAL A C 1
ATOM 841 O O . VAL A 1 109 ? 8.828 14.688 1.268 1 98.31 109 VAL A O 1
ATOM 844 N N . GLY A 1 110 ? 6.902 14.133 2.307 1 98.56 110 GLY A N 1
ATOM 845 C CA . GLY A 1 110 ? 7.504 14.172 3.629 1 98.56 110 GLY A CA 1
ATOM 846 C C . GLY A 1 110 ? 8.602 13.141 3.818 1 98.56 110 GLY A C 1
ATOM 847 O O . GLY A 1 110 ? 9.602 13.406 4.48 1 98.56 110 GLY A O 1
ATOM 848 N N . LEU A 1 111 ? 8.406 12 3.256 1 98.75 111 LEU A N 1
ATOM 849 C CA . LEU A 1 111 ? 9.422 10.953 3.279 1 98.75 111 LEU A CA 1
ATOM 850 C C . LEU A 1 111 ? 10.688 11.422 2.566 1 98.75 111 LEU A C 1
ATOM 852 O O . LEU A 1 111 ? 11.805 11.148 3.027 1 98.75 111 LEU A O 1
ATOM 856 N N . GLY A 1 112 ? 10.461 12.039 1.382 1 98.69 112 GLY A N 1
ATOM 857 C CA . GLY A 1 112 ? 11.602 12.594 0.662 1 98.69 112 GLY A CA 1
ATOM 858 C C . GLY A 1 112 ? 12.391 13.594 1.479 1 98.69 112 GLY A C 1
ATOM 859 O O . GLY A 1 112 ? 13.617 13.609 1.429 1 98.69 112 GLY A O 1
ATOM 860 N N . ALA A 1 113 ? 11.688 14.43 2.18 1 98.75 113 ALA A N 1
ATOM 861 C CA . ALA A 1 113 ? 12.352 15.391 3.055 1 98.75 113 ALA A CA 1
ATOM 862 C C . ALA A 1 113 ? 13.164 14.68 4.133 1 98.75 113 ALA A C 1
ATOM 864 O O . ALA A 1 113 ? 14.297 15.07 4.422 1 98.75 113 ALA A O 1
ATOM 865 N N . ALA A 1 114 ? 12.602 13.688 4.766 1 98.81 114 ALA A N 1
ATOM 866 C CA . ALA A 1 114 ? 13.328 12.898 5.758 1 98.81 114 ALA A CA 1
ATOM 867 C C . ALA A 1 114 ? 14.57 12.25 5.145 1 98.81 114 ALA A C 1
ATOM 869 O O . ALA A 1 114 ? 15.625 12.195 5.781 1 98.81 114 ALA A O 1
ATOM 870 N N . PHE A 1 115 ? 14.422 11.734 3.957 1 98.75 115 PHE A N 1
ATOM 871 C CA . PHE A 1 115 ? 15.547 11.133 3.252 1 98.75 115 PHE A CA 1
ATOM 872 C C . PHE A 1 115 ? 16.656 12.156 3.037 1 98.75 115 PHE A C 1
ATOM 874 O O . PHE A 1 115 ? 17.844 11.852 3.203 1 98.75 115 PHE A O 1
ATOM 881 N N . GLN A 1 116 ? 16.281 13.352 2.602 1 98.31 116 GLN A N 1
ATOM 882 C CA . GLN A 1 116 ? 17.234 14.43 2.406 1 98.31 116 GLN A CA 1
ATOM 883 C C . GLN A 1 116 ? 18.031 14.695 3.686 1 98.31 116 GLN A C 1
ATOM 885 O O . GLN A 1 116 ? 19.25 14.914 3.637 1 98.31 116 GLN A O 1
ATOM 890 N N . ILE A 1 117 ? 17.391 14.719 4.789 1 98.5 117 ILE A N 1
ATOM 891 C CA . ILE A 1 117 ? 18.047 14.953 6.078 1 98.5 117 ILE A CA 1
ATOM 892 C C . ILE A 1 117 ? 19.047 13.844 6.359 1 98.5 117 ILE A C 1
ATOM 894 O O . ILE A 1 117 ? 20.203 14.117 6.699 1 98.5 117 ILE A O 1
ATOM 898 N N . ALA A 1 118 ? 18.625 12.641 6.207 1 97.81 118 ALA A N 1
ATOM 899 C CA . ALA A 1 118 ? 19.5 11.492 6.422 1 97.81 118 ALA A CA 1
ATOM 900 C C . ALA A 1 118 ? 20.703 11.547 5.488 1 97.81 118 ALA A C 1
ATOM 902 O O . ALA A 1 118 ? 21.844 11.281 5.906 1 97.81 118 ALA A O 1
ATOM 903 N N . TYR A 1 119 ? 20.375 11.891 4.281 1 97.56 119 TYR A N 1
ATOM 904 C CA . TYR A 1 119 ? 21.453 11.992 3.293 1 97.56 119 TYR A CA 1
ATOM 905 C C . TYR A 1 119 ? 22.453 13.078 3.682 1 97.56 119 TYR A C 1
ATOM 907 O O . TYR A 1 119 ? 23.656 12.875 3.57 1 97.56 119 TYR A O 1
ATOM 915 N N . SER A 1 120 ? 21.953 14.172 4.059 1 97.5 120 SER A N 1
ATOM 916 C CA . SER A 1 120 ? 22.797 15.273 4.523 1 97.5 120 SER A CA 1
ATOM 917 C C . SER A 1 120 ? 23.719 14.828 5.66 1 97.5 120 SER A C 1
ATOM 919 O O . SER A 1 120 ? 24.906 15.125 5.656 1 97.5 120 SER A O 1
ATOM 921 N N . GLN A 1 121 ? 23.188 14.086 6.531 1 95.62 121 GLN A N 1
ATOM 922 C CA . GLN A 1 121 ? 23.922 13.641 7.711 1 95.62 121 GLN A CA 1
ATOM 923 C C . GLN A 1 121 ? 24.891 12.516 7.363 1 95.62 121 GLN A C 1
ATOM 925 O O . GLN A 1 121 ? 26.094 12.609 7.652 1 95.62 121 GLN A O 1
ATOM 930 N N . ARG A 1 122 ? 24.469 11.57 6.668 1 95.38 122 ARG A N 1
ATOM 931 C CA . ARG A 1 122 ? 25.172 10.289 6.57 1 95.38 122 ARG A CA 1
ATOM 932 C C . ARG A 1 122 ? 26.062 10.25 5.34 1 95.38 122 ARG A C 1
ATOM 934 O O . ARG A 1 122 ? 27.047 9.508 5.305 1 95.38 122 ARG A O 1
ATOM 941 N N . VAL A 1 123 ? 25.672 11 4.41 1 96.19 123 VAL A N 1
ATOM 942 C CA . VAL A 1 123 ? 26.406 10.906 3.152 1 96.19 123 VAL A CA 1
ATOM 943 C C . VAL A 1 123 ? 27.203 12.188 2.92 1 96.19 123 VAL A C 1
ATOM 945 O O . VAL A 1 123 ? 28.391 12.141 2.553 1 96.19 123 VAL A O 1
ATOM 948 N N . LEU A 1 124 ? 26.609 13.352 3.227 1 97.31 124 LEU A N 1
ATOM 949 C CA . LEU A 1 124 ? 27.281 14.617 2.955 1 97.31 124 LEU A CA 1
ATOM 950 C C . LEU A 1 124 ? 28.078 15.078 4.168 1 97.31 124 LEU A C 1
ATOM 952 O O . LEU A 1 124 ? 28.75 16.109 4.117 1 97.31 124 LEU A O 1
ATOM 956 N N . GLY A 1 125 ? 27.984 14.414 5.332 1 95.5 125 GLY A N 1
ATOM 957 C CA . GLY A 1 125 ? 28.844 14.633 6.48 1 95.5 125 GLY A CA 1
ATOM 958 C C . GLY A 1 125 ? 28.359 15.742 7.391 1 95.5 125 GLY A C 1
ATOM 959 O O . GLY A 1 125 ? 29.109 16.266 8.211 1 95.5 125 GLY A O 1
ATOM 960 N N . ASN A 1 126 ? 27.125 16.188 7.188 1 96.62 126 ASN A N 1
ATOM 961 C CA . ASN A 1 126 ? 26.547 17.188 8.094 1 96.62 126 ASN A CA 1
ATOM 962 C C . ASN A 1 126 ? 26 16.531 9.359 1 96.62 126 ASN A C 1
ATOM 964 O O . ASN A 1 126 ? 24.781 16.469 9.562 1 96.62 126 ASN A O 1
ATOM 968 N N . GLU A 1 127 ? 26.766 16.266 10.297 1 92.62 127 GLU A N 1
ATOM 969 C CA . GLU A 1 127 ? 26.453 15.461 11.469 1 92.62 127 GLU A CA 1
ATOM 970 C C . GLU A 1 127 ? 25.484 16.188 12.406 1 92.62 127 GLU A C 1
ATOM 972 O O . GLU A 1 127 ? 24.797 15.547 13.211 1 92.62 127 GLU A O 1
ATOM 977 N N . GLN A 1 128 ? 25.438 17.5 12.195 1 94.19 128 GLN A N 1
ATOM 978 C CA . GLN A 1 128 ? 24.609 18.281 13.109 1 94.19 128 GLN A CA 1
ATOM 979 C C . GLN A 1 128 ? 23.172 18.391 12.602 1 94.19 128 GLN A C 1
ATOM 981 O O . GLN A 1 128 ? 22.297 18.906 13.297 1 94.19 128 GLN A O 1
ATOM 986 N N . ASP A 1 129 ? 22.984 17.875 11.43 1 96.56 129 ASP A N 1
ATOM 987 C CA . ASP A 1 129 ? 21.625 17.922 10.891 1 96.56 129 ASP A CA 1
ATOM 988 C C . ASP A 1 129 ? 20.719 16.922 11.594 1 96.56 129 ASP A C 1
ATOM 990 O O . ASP A 1 129 ? 20.688 15.742 11.242 1 96.56 129 ASP A O 1
ATOM 994 N N . ASP A 1 130 ? 19.953 17.328 12.539 1 97.31 130 ASP A N 1
ATOM 995 C CA . ASP A 1 130 ? 19.062 16.469 13.305 1 97.31 130 ASP A CA 1
ATOM 996 C C . ASP A 1 130 ? 17.609 16.859 13.094 1 97.31 130 ASP A C 1
ATOM 998 O O . ASP A 1 130 ? 16.766 16.641 13.969 1 97.31 130 ASP A O 1
ATOM 1002 N N . ARG A 1 131 ? 17.312 17.516 11.961 1 98.44 131 ARG A N 1
ATOM 1003 C CA . ARG A 1 131 ? 15.938 17.875 11.633 1 98.44 131 ARG A CA 1
ATOM 1004 C C . ARG A 1 131 ? 15.07 16.641 11.484 1 98.44 131 ARG A C 1
ATOM 1006 O O . ARG A 1 131 ? 15.586 15.523 11.344 1 98.44 131 ARG A O 1
ATOM 1013 N N . VAL A 1 132 ? 13.766 16.875 11.547 1 98.88 132 VAL A N 1
ATOM 1014 C CA . VAL A 1 132 ? 12.812 15.781 11.359 1 98.88 132 VAL A CA 1
ATOM 1015 C C . VAL A 1 132 ? 11.719 16.219 10.383 1 98.88 132 VAL A C 1
ATOM 1017 O O . VAL A 1 132 ? 11.555 17.406 10.109 1 98.88 132 VAL A O 1
ATOM 1020 N N . SER A 1 133 ? 11.086 15.25 9.812 1 98.94 133 SER A N 1
ATOM 1021 C CA . SER A 1 133 ? 9.93 15.461 8.945 1 98.94 133 SER A CA 1
ATOM 1022 C C . SER A 1 133 ? 8.68 14.797 9.508 1 98.94 133 SER A C 1
ATOM 1024 O O . SER A 1 133 ? 8.703 13.609 9.844 1 98.94 133 SER A O 1
ATOM 1026 N N . VAL A 1 134 ? 7.617 15.555 9.641 1 98.94 134 VAL A N 1
ATOM 1027 C CA . VAL A 1 134 ? 6.371 15.016 10.172 1 98.94 134 VAL A CA 1
ATOM 1028 C C . VAL A 1 134 ? 5.289 15.055 9.102 1 98.94 134 VAL A C 1
ATOM 1030 O O . VAL A 1 134 ? 5.039 16.094 8.5 1 98.94 134 VAL A O 1
ATOM 1033 N N . ASN A 1 135 ? 4.68 13.938 8.875 1 98.75 135 ASN A N 1
ATOM 1034 C CA . ASN A 1 135 ? 3.564 13.805 7.941 1 98.75 135 ASN A CA 1
ATOM 1035 C C . ASN A 1 135 ? 2.23 13.695 8.68 1 98.75 135 ASN A C 1
ATOM 1037 O O . ASN A 1 135 ? 2.072 12.859 9.562 1 98.75 135 ASN A O 1
ATOM 1041 N N . PHE A 1 136 ? 1.305 14.516 8.266 1 98.81 136 PHE A N 1
ATOM 1042 C CA . PHE A 1 136 ? -0.044 14.445 8.812 1 98.81 136 PHE A CA 1
ATOM 1043 C C . PHE A 1 136 ? -1.024 13.914 7.773 1 98.81 136 PHE A C 1
ATOM 1045 O O . PHE A 1 136 ? -0.957 14.281 6.602 1 98.81 136 PHE A O 1
ATOM 1052 N N . PHE A 1 137 ? -1.894 13.055 8.195 1 98.38 137 PHE A N 1
ATOM 1053 C CA . PHE A 1 137 ? -2.961 12.57 7.328 1 98.38 137 PHE A CA 1
ATOM 1054 C C . PHE A 1 137 ? -4.062 11.906 8.148 1 98.38 137 PHE A C 1
ATOM 1056 O O . PHE A 1 137 ? -3.91 11.695 9.352 1 98.38 137 PHE A O 1
ATOM 1063 N N . GLY A 1 138 ? -5.168 11.656 7.539 1 97.62 138 GLY A N 1
ATOM 1064 C CA . GLY A 1 138 ? -6.328 11.109 8.227 1 97.62 138 GLY A CA 1
ATOM 1065 C C . GLY A 1 138 ? -6.352 9.594 8.234 1 97.62 138 GLY A C 1
ATOM 1066 O O . GLY A 1 138 ? -5.508 8.945 7.602 1 97.62 138 GLY A O 1
ATOM 1067 N N . ASP A 1 139 ? -7.312 9.039 8.984 1 97.19 139 ASP A N 1
ATOM 1068 C CA . ASP A 1 139 ? -7.488 7.598 9.109 1 97.19 139 ASP A CA 1
ATOM 1069 C C . ASP A 1 139 ? -7.777 6.957 7.754 1 97.19 139 ASP A C 1
ATOM 1071 O O . ASP A 1 139 ? -7.258 5.883 7.445 1 97.19 139 ASP A O 1
ATOM 1075 N N . GLY A 1 140 ? -8.625 7.613 6.945 1 96.25 140 GLY A N 1
ATOM 1076 C CA . GLY A 1 140 ? -8.93 7.066 5.633 1 96.25 140 GLY A CA 1
ATOM 1077 C C . GLY A 1 140 ? -7.699 6.918 4.75 1 96.25 140 GLY A C 1
ATOM 1078 O O . GLY A 1 140 ? -7.629 6.008 3.928 1 96.25 140 GLY A O 1
ATOM 1079 N N . THR A 1 141 ? -6.75 7.805 4.895 1 97.38 141 THR A N 1
ATOM 1080 C CA . THR A 1 141 ? -5.523 7.816 4.105 1 97.38 141 THR A CA 1
ATOM 1081 C C . THR A 1 141 ? -4.676 6.582 4.398 1 97.38 141 THR A C 1
ATOM 1083 O O . THR A 1 141 ? -3.852 6.18 3.578 1 97.38 141 THR A O 1
ATOM 1086 N N . CYS A 1 142 ? -4.855 5.938 5.496 1 96.94 142 CYS A N 1
ATOM 1087 C CA . CYS A 1 142 ? -4.051 4.797 5.91 1 96.94 142 CYS A CA 1
ATOM 1088 C C . CYS A 1 142 ? -4.473 3.531 5.176 1 96.94 142 CYS A C 1
ATOM 1090 O O . CYS A 1 142 ? -3.969 2.443 5.461 1 96.94 142 CYS A O 1
ATOM 1092 N N . ASN A 1 143 ? -5.344 3.682 4.207 1 96.06 143 ASN A N 1
ATOM 1093 C CA . ASN A 1 143 ? -5.781 2.531 3.424 1 96.06 143 ASN A CA 1
ATOM 1094 C C . ASN A 1 143 ? -5.285 2.615 1.983 1 96.06 143 ASN A C 1
ATOM 1096 O O . ASN A 1 143 ? -5.652 1.786 1.147 1 96.06 143 ASN A O 1
ATOM 1100 N N . VAL A 1 144 ? -4.441 3.566 1.722 1 95.94 144 VAL A N 1
ATOM 1101 C CA . VAL A 1 144 ? -3.914 3.664 0.365 1 95.94 144 VAL A CA 1
ATOM 1102 C C . VAL A 1 144 ? -2.467 3.178 0.337 1 95.94 144 VAL A C 1
ATOM 1104 O O . VAL A 1 144 ? -1.792 3.158 1.37 1 95.94 144 VAL A O 1
ATOM 1107 N N . GLY A 1 145 ? -1.955 2.859 -0.816 1 96.75 145 GLY A N 1
ATOM 1108 C CA . GLY A 1 145 ? -0.659 2.225 -0.996 1 96.75 145 GLY A CA 1
ATOM 1109 C C . GLY A 1 145 ? 0.499 3.102 -0.556 1 96.75 145 GLY A C 1
ATOM 1110 O O . GLY A 1 145 ? 1.48 2.607 0.003 1 96.75 145 GLY A O 1
ATOM 1111 N N . GLN A 1 146 ? 0.374 4.41 -0.755 1 97.19 146 GLN A N 1
ATOM 1112 C CA . GLN A 1 146 ? 1.435 5.355 -0.423 1 97.19 146 GLN A CA 1
ATOM 1113 C C . GLN A 1 146 ? 1.814 5.262 1.052 1 97.19 146 GLN A C 1
ATOM 1115 O O . GLN A 1 146 ? 2.988 5.387 1.405 1 97.19 146 GLN A O 1
ATOM 1120 N N . PHE A 1 147 ? 0.778 5.023 1.831 1 98.38 147 PHE A N 1
ATOM 1121 C CA . PHE A 1 147 ? 1.002 4.914 3.268 1 98.38 147 PHE A CA 1
ATOM 1122 C C . PHE A 1 147 ? 1.921 3.742 3.588 1 98.38 147 PHE A C 1
ATOM 1124 O O . PHE A 1 147 ? 2.982 3.926 4.188 1 98.38 147 PHE A O 1
ATOM 1131 N N . TYR A 1 148 ? 1.697 2.623 3.107 1 97.56 148 TYR A N 1
ATOM 1132 C CA . TYR A 1 148 ? 2.424 1.407 3.455 1 97.56 148 TYR A CA 1
ATOM 1133 C C . TYR A 1 148 ? 3.801 1.39 2.803 1 97.56 148 TYR A C 1
ATOM 1135 O O . TYR A 1 148 ? 4.781 0.978 3.424 1 97.56 148 TYR A O 1
ATOM 1143 N N . GLU A 1 149 ? 3.861 1.772 1.565 1 97.88 149 GLU A N 1
ATOM 1144 C CA . GLU A 1 149 ? 5.148 1.853 0.884 1 97.88 149 GLU A CA 1
ATOM 1145 C C . GLU A 1 149 ? 6.105 2.791 1.616 1 97.88 149 GLU A C 1
ATOM 1147 O O . GLU A 1 149 ? 7.293 2.494 1.755 1 97.88 149 GLU A O 1
ATOM 1152 N N . SER A 1 150 ? 5.512 3.881 2.102 1 98.56 150 SER A N 1
ATOM 1153 C CA . SER A 1 150 ? 6.328 4.867 2.807 1 98.56 150 SER A CA 1
ATOM 1154 C C . SER A 1 150 ? 6.777 4.34 4.164 1 98.56 150 SER A C 1
ATOM 1156 O O . SER A 1 150 ? 7.902 4.602 4.598 1 98.56 150 SER A O 1
ATOM 1158 N N . LEU A 1 151 ? 5.91 3.598 4.875 1 98.06 151 LEU A N 1
ATOM 1159 C CA . LEU A 1 151 ? 6.316 2.998 6.141 1 98.06 151 LEU A CA 1
ATOM 1160 C C . LEU A 1 151 ? 7.512 2.072 5.941 1 98.06 151 LEU A C 1
ATOM 1162 O O . LEU A 1 151 ? 8.477 2.123 6.711 1 98.06 151 LEU A O 1
ATOM 1166 N N . ASN A 1 152 ? 7.473 1.241 4.922 1 97.56 152 ASN A N 1
ATOM 1167 C CA . ASN A 1 152 ? 8.555 0.307 4.633 1 97.56 152 ASN A CA 1
ATOM 1168 C C . ASN A 1 152 ? 9.875 1.035 4.391 1 97.56 152 ASN A C 1
ATOM 1170 O O . ASN A 1 152 ? 10.891 0.714 5.016 1 97.56 152 ASN A O 1
ATOM 1174 N N . MET A 1 153 ? 9.859 2.025 3.568 1 97.81 153 MET A N 1
ATOM 1175 C CA . MET A 1 153 ? 11.07 2.754 3.205 1 97.81 153 MET A CA 1
ATOM 1176 C C . MET A 1 153 ? 11.625 3.516 4.402 1 97.81 153 MET A C 1
ATOM 1178 O O . MET A 1 153 ? 12.844 3.588 4.59 1 97.81 153 MET A O 1
ATOM 1182 N N . ALA A 1 154 ? 10.719 4.086 5.164 1 98.5 154 ALA A N 1
ATOM 1183 C CA . ALA A 1 154 ? 11.141 4.863 6.324 1 98.5 154 ALA A CA 1
ATOM 1184 C C . ALA A 1 154 ? 11.961 4.008 7.285 1 98.5 154 ALA A C 1
ATOM 1186 O O . ALA A 1 154 ? 13.016 4.441 7.77 1 98.5 154 ALA A O 1
ATOM 1187 N N . THR A 1 155 ? 11.484 2.834 7.613 1 97.25 155 THR A N 1
ATOM 1188 C CA . THR A 1 155 ? 12.188 1.94 8.523 1 97.25 155 THR A CA 1
ATOM 1189 C C . THR A 1 155 ? 13.445 1.385 7.879 1 97.25 155 THR A C 1
ATOM 1191 O O . THR A 1 155 ? 14.508 1.332 8.508 1 97.25 155 THR A O 1
ATOM 1194 N N . LEU A 1 156 ? 13.352 0.952 6.625 1 95.56 156 LEU A N 1
ATOM 1195 C CA . LEU A 1 156 ? 14.484 0.374 5.902 1 95.56 156 LEU A CA 1
ATOM 1196 C C . LEU A 1 156 ? 15.688 1.305 5.945 1 95.56 156 LEU A C 1
ATOM 1198 O O . LEU A 1 156 ? 16.828 0.85 6.121 1 95.56 156 LEU A O 1
ATOM 1202 N N . TYR A 1 157 ? 15.406 2.6 5.832 1 96 157 TYR A N 1
ATOM 1203 C CA . TYR A 1 157 ? 16.5 3.57 5.766 1 96 157 TYR A CA 1
ATOM 1204 C C . TYR A 1 157 ? 16.656 4.309 7.09 1 96 157 TYR A C 1
ATOM 1206 O O . TYR A 1 157 ? 17.391 5.289 7.18 1 96 157 TYR A O 1
ATOM 1214 N N . LYS A 1 158 ? 15.859 3.918 8.078 1 96.19 158 LYS A N 1
ATOM 1215 C CA . LYS A 1 158 ? 15.883 4.527 9.398 1 96.19 158 LYS A CA 1
ATOM 1216 C C . LYS A 1 158 ? 15.758 6.047 9.312 1 96.19 158 LYS A C 1
ATOM 1218 O O . LYS A 1 158 ? 16.578 6.777 9.875 1 96.19 158 LYS A O 1
ATOM 1223 N N . LEU A 1 159 ? 14.773 6.52 8.586 1 98.56 159 LEU A N 1
ATOM 1224 C CA . LEU A 1 159 ? 14.617 7.941 8.305 1 98.56 159 LEU A CA 1
ATOM 1225 C C . LEU A 1 159 ? 14.039 8.672 9.516 1 98.56 159 LEU A C 1
ATOM 1227 O O . LEU A 1 159 ? 13.25 8.102 10.273 1 98.56 159 LEU A O 1
ATOM 1231 N N . PRO A 1 160 ? 14.438 9.906 9.719 1 98.81 160 PRO A N 1
ATOM 1232 C CA . PRO A 1 160 ? 13.891 10.719 10.805 1 98.81 160 PRO A CA 1
ATOM 1233 C C . PRO A 1 160 ? 12.508 11.281 10.484 1 98.81 160 PRO A C 1
ATOM 1235 O O . PRO A 1 160 ? 12.352 12.5 10.359 1 98.81 160 PRO A O 1
ATOM 1238 N N . CYS A 1 161 ? 11.578 10.461 10.422 1 98.12 161 CYS A N 1
ATOM 1239 C CA . CYS A 1 161 ? 10.219 10.812 10.016 1 98.12 161 CYS A CA 1
ATOM 1240 C C . CYS A 1 161 ? 9.203 10.352 11.047 1 98.12 161 CYS A C 1
ATOM 1242 O O . CYS A 1 161 ? 9.406 9.336 11.719 1 98.12 161 CYS A O 1
ATOM 1244 N N . ILE A 1 162 ? 8.156 11.102 11.242 1 98.94 162 ILE A N 1
ATOM 1245 C CA . ILE A 1 162 ? 7.027 10.781 12.102 1 98.94 162 ILE A CA 1
ATOM 1246 C C . ILE A 1 162 ? 5.73 10.82 11.297 1 98.94 162 ILE A C 1
ATOM 1248 O O . ILE A 1 162 ? 5.477 11.789 10.578 1 98.94 162 ILE A O 1
ATOM 1252 N N . PHE A 1 163 ? 5.031 9.758 11.367 1 98.94 163 PHE A N 1
ATOM 1253 C CA . PHE A 1 163 ? 3.707 9.703 10.758 1 98.94 163 PHE A CA 1
ATOM 1254 C C . PHE A 1 163 ? 2.621 9.969 11.797 1 98.94 163 PHE A C 1
ATOM 1256 O O . PHE A 1 163 ? 2.504 9.234 12.781 1 98.94 163 PHE A O 1
ATOM 1263 N N . VAL A 1 164 ? 1.846 10.984 11.602 1 98.94 164 VAL A N 1
ATOM 1264 C CA . VAL A 1 164 ? 0.772 11.328 12.523 1 98.94 164 VAL A CA 1
ATOM 1265 C C . VAL A 1 164 ? -0.581 11.133 11.844 1 98.94 164 VAL A C 1
ATOM 1267 O O . VAL A 1 164 ? -0.939 11.891 10.938 1 98.94 164 VAL A O 1
ATOM 1270 N N . VAL A 1 165 ? -1.281 10.156 12.344 1 98.88 165 VAL A N 1
ATOM 1271 C CA . VAL A 1 165 ? -2.641 9.906 11.875 1 98.88 165 VAL A CA 1
ATOM 1272 C C . VAL A 1 165 ? -3.633 10.703 12.727 1 98.88 165 VAL A C 1
ATOM 1274 O O . VAL A 1 165 ? -3.781 10.438 13.922 1 98.88 165 VAL A O 1
ATOM 1277 N N . GLU A 1 166 ? -4.211 11.664 12.109 1 98.69 166 GLU A N 1
ATOM 1278 C CA . GLU A 1 166 ? -5.332 12.328 12.766 1 98.69 166 GLU A CA 1
ATOM 1279 C C . GLU A 1 166 ? -6.633 11.555 12.547 1 98.69 166 GLU A C 1
ATOM 1281 O O . GLU A 1 166 ? -7.395 11.859 11.633 1 98.69 166 GLU A O 1
ATOM 1286 N N . ASN A 1 167 ? -6.875 10.617 13.43 1 98.5 167 ASN A N 1
ATOM 1287 C CA . ASN A 1 167 ? -8.055 9.766 13.32 1 98.5 167 ASN A CA 1
ATOM 1288 C C . ASN A 1 167 ? -9.297 10.453 13.875 1 98.5 167 ASN A C 1
ATOM 1290 O O . ASN A 1 167 ? -9.602 10.328 15.062 1 98.5 167 ASN A O 1
ATOM 1294 N N . ASN A 1 168 ? -10 11.141 13.008 1 97.56 168 ASN A N 1
ATOM 1295 C CA . ASN A 1 168 ? -11.227 11.797 13.43 1 97.56 168 ASN A CA 1
ATOM 1296 C C . ASN A 1 168 ? -12.461 10.953 13.102 1 97.56 168 ASN A C 1
ATOM 1298 O O . ASN A 1 168 ? -13.578 11.477 13.055 1 97.56 168 ASN A O 1
ATOM 1302 N N . LYS A 1 169 ? -12.234 9.711 12.742 1 96.38 169 LYS A N 1
ATOM 1303 C CA . LYS A 1 169 ? -13.234 8.656 12.617 1 96.38 169 LYS A CA 1
ATOM 1304 C C . LYS A 1 169 ? -13.883 8.68 11.234 1 96.38 169 LYS A C 1
ATOM 1306 O O . LYS A 1 169 ? -14.57 7.73 10.852 1 96.38 169 LYS A O 1
ATOM 1311 N N . TRP A 1 170 ? -13.633 9.75 10.477 1 95.88 170 TRP A N 1
ATOM 1312 C CA . TRP A 1 170 ? -14.367 9.883 9.227 1 95.88 170 TRP A CA 1
ATOM 1313 C C . TRP A 1 170 ? -13.453 10.367 8.102 1 95.88 170 TRP A C 1
ATOM 1315 O O . TRP A 1 170 ? -12.68 11.305 8.289 1 95.88 170 TRP A O 1
ATOM 1325 N N . ALA A 1 171 ? -13.57 9.672 6.949 1 93.38 171 ALA A N 1
ATOM 1326 C CA . ALA A 1 171 ? -13.148 10.328 5.715 1 93.38 171 ALA A CA 1
ATOM 1327 C C . ALA A 1 171 ? -14.203 11.32 5.223 1 93.38 171 ALA A C 1
ATOM 1329 O O . ALA A 1 171 ? -14.836 12.008 6.027 1 93.38 171 ALA A O 1
ATOM 1330 N N . ILE A 1 172 ? -14.406 11.516 3.967 1 91.62 172 ILE A N 1
ATOM 1331 C CA . ILE A 1 172 ? -15.445 12.445 3.533 1 91.62 172 ILE A CA 1
ATOM 1332 C C . ILE A 1 172 ? -16.797 11.977 4.047 1 91.62 172 ILE A C 1
ATOM 1334 O O . ILE A 1 172 ? -17.453 12.672 4.828 1 91.62 172 ILE A O 1
ATOM 1338 N N . GLY A 1 173 ? -17.203 10.844 3.713 1 91.75 173 GLY A N 1
ATOM 1339 C CA . GLY A 1 173 ? -18.469 10.266 4.102 1 91.75 173 GLY A CA 1
ATOM 1340 C C . GLY A 1 173 ? -18.359 8.828 4.574 1 91.75 173 GLY A C 1
ATOM 1341 O O . GLY A 1 173 ? -19.375 8.164 4.801 1 91.75 173 GLY A O 1
ATOM 1342 N N . MET A 1 174 ? -17.141 8.398 4.773 1 93.75 174 MET A N 1
ATOM 1343 C CA . MET A 1 174 ? -16.922 7.004 5.145 1 93.75 174 MET A CA 1
ATOM 1344 C C . MET A 1 174 ? -16.422 6.895 6.582 1 93.75 174 MET A C 1
ATOM 1346 O O . MET A 1 174 ? -15.391 7.465 6.93 1 93.75 174 MET A O 1
ATOM 1350 N N . ASN A 1 175 ? -17.188 6.141 7.359 1 95.38 175 ASN A N 1
ATOM 1351 C CA . ASN A 1 175 ? -16.812 5.895 8.75 1 95.38 175 ASN A CA 1
ATOM 1352 C C . ASN A 1 175 ? -15.617 4.957 8.844 1 95.38 175 ASN A C 1
ATOM 1354 O O . ASN A 1 175 ? -15.516 3.99 8.086 1 95.38 175 ASN A O 1
ATOM 1358 N N . HIS A 1 176 ? -14.742 5.211 9.812 1 94.88 176 HIS A N 1
ATOM 1359 C CA . HIS A 1 176 ? -13.453 4.551 9.984 1 94.88 176 HIS A CA 1
ATOM 1360 C C . HIS A 1 176 ? -13.625 3.035 10.062 1 94.88 176 HIS A C 1
ATOM 1362 O O . HIS A 1 176 ? -12.961 2.297 9.328 1 94.88 176 HIS A O 1
ATOM 1368 N N . PRO A 1 177 ? -14.539 2.438 10.844 1 92.94 177 PRO A N 1
ATOM 1369 C CA . PRO A 1 177 ? -14.656 0.981 10.961 1 92.94 177 PRO A CA 1
ATOM 1370 C C . PRO A 1 177 ? -15.203 0.332 9.688 1 92.94 177 PRO A C 1
ATOM 1372 O O . PRO A 1 177 ? -15.125 -0.891 9.531 1 92.94 177 PRO A O 1
ATOM 1375 N N . ARG A 1 178 ? -15.742 1.124 8.789 1 93.88 178 ARG A N 1
ATOM 1376 C CA . ARG A 1 178 ? -16.266 0.587 7.539 1 93.88 178 ARG A CA 1
ATOM 1377 C C . ARG A 1 178 ? -15.188 0.521 6.469 1 93.88 178 ARG A C 1
ATOM 1379 O O . ARG A 1 178 ? -15.367 -0.136 5.441 1 93.88 178 ARG A O 1
ATOM 1386 N N . ALA A 1 179 ? -14.086 1.146 6.75 1 94.38 179 ALA A N 1
ATOM 1387 C CA . ALA A 1 179 ? -13.086 1.272 5.691 1 94.38 179 ALA A CA 1
ATOM 1388 C C . ALA A 1 179 ? -11.781 0.588 6.086 1 94.38 179 ALA A C 1
ATOM 1390 O O . ALA A 1 179 ? -10.945 0.29 5.23 1 94.38 179 ALA A O 1
ATOM 1391 N N . THR A 1 180 ? -11.578 0.376 7.324 1 94.62 180 THR A N 1
ATOM 1392 C CA . THR A 1 180 ? -10.328 -0.171 7.832 1 94.62 180 THR A CA 1
ATOM 1393 C C . THR A 1 180 ? -10.562 -1.494 8.555 1 94.62 180 THR A C 1
ATOM 1395 O O . THR A 1 180 ? -11.422 -1.577 9.438 1 94.62 180 THR A O 1
ATOM 1398 N N . ALA A 1 181 ? -9.781 -2.49 8.172 1 92.75 181 ALA A N 1
ATOM 1399 C CA . ALA A 1 181 ? -9.891 -3.814 8.781 1 92.75 181 ALA A CA 1
ATOM 1400 C C . ALA A 1 181 ? -9.391 -3.803 10.219 1 92.75 181 ALA A C 1
ATOM 1402 O O . ALA A 1 181 ? -8.586 -2.945 10.602 1 92.75 181 ALA A O 1
ATOM 1403 N N . PRO A 1 182 ? -9.867 -4.766 10.977 1 90.62 182 PRO A N 1
ATOM 1404 C CA . PRO A 1 182 ? -9.32 -4.91 12.328 1 90.62 182 PRO A CA 1
ATOM 1405 C C . PRO A 1 182 ? -7.809 -5.141 12.336 1 90.62 182 PRO A C 1
ATOM 1407 O O . PRO A 1 182 ? -7.254 -5.637 11.352 1 90.62 182 PRO A O 1
ATOM 1410 N N . SER A 1 183 ? -7.215 -4.801 13.422 1 85.88 183 SER A N 1
ATOM 1411 C CA . SER A 1 183 ? -5.754 -4.789 13.445 1 85.88 183 SER A CA 1
ATOM 1412 C C . SER A 1 183 ? -5.203 -5.941 14.273 1 85.88 183 SER A C 1
ATOM 1414 O O . SER A 1 183 ? -4.051 -5.906 14.711 1 85.88 183 SER A O 1
ATOM 1416 N N . SER A 1 184 ? -6.008 -6.832 14.641 1 81.19 184 SER A N 1
ATOM 1417 C CA . SER A 1 184 ? -5.598 -8.078 15.289 1 81.19 184 SER A CA 1
ATOM 1418 C C . SER A 1 184 ? -6.617 -9.18 15.055 1 81.19 184 SER A C 1
ATOM 1420 O O . SER A 1 184 ? -7.797 -8.906 14.828 1 81.19 184 SER A O 1
ATOM 1422 N N . VAL A 1 185 ? -6.055 -10.305 15.109 1 80.44 185 VAL A N 1
ATOM 1423 C CA . VAL A 1 185 ? -6.965 -11.438 14.938 1 80.44 185 VAL A CA 1
ATOM 1424 C C . VAL A 1 185 ? -7.914 -11.516 16.141 1 80.44 185 VAL A C 1
ATOM 1426 O O . VAL A 1 185 ? -7.477 -11.461 17.281 1 80.44 185 VAL A O 1
ATOM 1429 N N . GLY A 1 186 ? -9.102 -11.578 15.891 1 75.38 186 GLY A N 1
ATOM 1430 C CA . GLY A 1 186 ? -10.086 -11.719 16.953 1 75.38 186 GLY A CA 1
ATOM 1431 C C . GLY A 1 186 ? -10.562 -10.383 17.5 1 75.38 186 GLY A C 1
ATOM 1432 O O . GLY A 1 186 ? -11.492 -10.336 18.312 1 75.38 186 GLY A O 1
ATOM 1433 N N . ASP A 1 187 ? -9.852 -9.328 17.016 1 78.38 187 ASP A N 1
ATOM 1434 C CA . ASP A 1 187 ? -10.273 -7.988 17.406 1 78.38 187 ASP A CA 1
ATOM 1435 C C . ASP A 1 187 ? -11.211 -7.379 16.375 1 78.38 187 ASP A C 1
ATOM 1437 O O . ASP A 1 187 ? -11.375 -7.934 15.281 1 78.38 187 ASP A O 1
ATOM 1441 N N . ASN A 1 188 ? -11.992 -6.441 16.781 1 84.94 188 ASN A N 1
ATOM 1442 C CA . ASN A 1 188 ? -12.898 -5.781 15.859 1 84.94 188 ASN A CA 1
ATOM 1443 C C . ASN A 1 188 ? -12.539 -4.309 15.672 1 84.94 188 ASN A C 1
ATOM 1445 O O . ASN A 1 188 ? -13.195 -3.598 14.906 1 84.94 188 ASN A O 1
ATOM 1449 N N . GLU A 1 189 ? -11.492 -3.959 16.328 1 90.38 189 GLU A N 1
ATOM 1450 C CA . GLU A 1 189 ? -11.172 -2.535 16.281 1 90.38 189 GLU A CA 1
ATOM 1451 C C . GLU A 1 189 ? -10.07 -2.25 15.266 1 90.38 189 GLU A C 1
ATOM 1453 O O . GLU A 1 189 ? -9.047 -2.928 15.242 1 90.38 189 GLU A O 1
ATOM 1458 N N . PRO A 1 190 ? -10.266 -1.289 14.422 1 94 190 PRO A N 1
ATOM 1459 C CA . PRO A 1 190 ? -9.273 -0.927 13.398 1 94 190 PRO A CA 1
ATOM 1460 C C . PRO A 1 190 ? -8.227 0.05 13.922 1 94 190 PRO A C 1
ATOM 1462 O O . PRO A 1 190 ? -8.133 1.181 13.438 1 94 190 PRO A O 1
ATOM 1465 N N . TRP A 1 191 ? -7.367 -0.407 14.797 1 94.69 191 TRP A N 1
ATOM 1466 C CA . TRP A 1 191 ? -6.289 0.408 15.344 1 94.69 191 TRP A CA 1
ATOM 1467 C C . TRP A 1 191 ? -5.16 0.569 14.336 1 94.69 191 TRP A C 1
ATOM 1469 O O . TRP A 1 191 ? -4.371 -0.356 14.125 1 94.69 191 TRP A O 1
ATOM 1479 N N . ILE A 1 192 ? -5.012 1.782 13.883 1 97.06 192 ILE A N 1
ATOM 1480 C CA . ILE A 1 192 ? -4.035 2.043 12.828 1 97.06 192 ILE A CA 1
ATOM 1481 C C . ILE A 1 192 ? -2.623 1.966 13.398 1 97.06 192 ILE A C 1
ATOM 1483 O O . ILE A 1 192 ? -1.698 1.503 12.727 1 97.06 192 ILE A O 1
ATOM 1487 N N . TYR A 1 193 ? -2.393 2.387 14.68 1 97.06 193 TYR A N 1
ATOM 1488 C CA . TYR A 1 193 ? -1.064 2.416 15.281 1 97.06 193 TYR A CA 1
ATOM 1489 C C . TYR A 1 193 ? -0.461 1.019 15.336 1 97.06 193 TYR A C 1
ATOM 1491 O O . TYR A 1 193 ? 0.762 0.864 15.375 1 97.06 193 TYR A O 1
ATOM 1499 N N . LYS A 1 194 ? -1.235 -0.007 15.32 1 94.12 194 LYS A N 1
ATOM 1500 C CA . LYS A 1 194 ? -0.752 -1.383 15.398 1 94.12 194 LYS A CA 1
ATOM 1501 C C . LYS A 1 194 ? -0.065 -1.795 14.094 1 94.12 194 LYS A C 1
ATOM 1503 O O . LYS A 1 194 ? 0.635 -2.809 14.055 1 94.12 194 LYS A O 1
ATOM 1508 N N . LYS A 1 195 ? -0.256 -1.021 13.07 1 94.56 195 LYS A N 1
ATOM 1509 C CA . LYS A 1 195 ? 0.455 -1.272 11.82 1 94.56 195 LYS A CA 1
ATOM 1510 C C . LYS A 1 195 ? 1.945 -0.981 11.969 1 94.56 195 LYS A C 1
ATOM 1512 O O . LYS A 1 195 ? 2.77 -1.558 11.258 1 94.56 195 LYS A O 1
ATOM 1517 N N . GLY A 1 196 ? 2.318 -0.064 12.852 1 95.81 196 GLY A N 1
ATOM 1518 C CA . GLY A 1 196 ? 3.701 0.354 13.031 1 95.81 196 GLY A CA 1
ATOM 1519 C C . GLY A 1 196 ? 4.648 -0.806 13.266 1 95.81 196 GLY A C 1
ATOM 1520 O O . GLY A 1 196 ? 5.57 -1.03 12.477 1 95.81 196 GLY A O 1
ATOM 1521 N N . PRO A 1 197 ? 4.383 -1.604 14.266 1 94.69 197 PRO A N 1
ATOM 1522 C CA . PRO A 1 197 ? 5.281 -2.719 14.578 1 94.69 197 PRO A CA 1
ATOM 1523 C C . PRO A 1 197 ? 5.453 -3.688 13.414 1 94.69 197 PRO A C 1
ATOM 1525 O O . PRO A 1 197 ? 6.539 -4.246 13.227 1 94.69 197 PRO A O 1
ATOM 1528 N N . ALA A 1 198 ? 4.473 -3.889 12.625 1 92.69 198 ALA A N 1
ATOM 1529 C CA . ALA A 1 198 ? 4.555 -4.789 11.477 1 92.69 198 ALA A CA 1
ATOM 1530 C C . ALA A 1 198 ? 5.543 -4.266 10.438 1 92.69 198 ALA A C 1
ATOM 1532 O O . ALA A 1 198 ? 5.941 -4.996 9.531 1 92.69 198 ALA A O 1
ATOM 1533 N N . PHE A 1 199 ? 5.891 -3.01 10.578 1 95.19 199 PHE A N 1
ATOM 1534 C CA . PHE A 1 199 ? 6.887 -2.412 9.695 1 95.19 199 PHE A CA 1
ATOM 1535 C C . PHE A 1 199 ? 8.156 -2.064 10.461 1 95.19 199 PHE A C 1
ATOM 1537 O O . PHE A 1 199 ? 8.969 -1.267 10 1 95.19 199 PHE A O 1
ATOM 1544 N N . GLY A 1 200 ? 8.234 -2.527 11.727 1 95.38 200 GLY A N 1
ATOM 1545 C CA . GLY A 1 200 ? 9.461 -2.379 12.492 1 95.38 200 GLY A CA 1
ATOM 1546 C C . GLY A 1 200 ? 9.594 -1.016 13.141 1 95.38 200 GLY A C 1
ATOM 1547 O O . GLY A 1 200 ? 10.703 -0.572 13.445 1 95.38 200 GLY A O 1
ATOM 1548 N N . MET A 1 201 ? 8.531 -0.32 13.352 1 96.88 201 MET A N 1
ATOM 1549 C CA . MET A 1 201 ? 8.57 0.973 14.031 1 96.88 201 MET A CA 1
ATOM 1550 C C . MET A 1 201 ? 7.578 1.013 15.188 1 96.88 201 MET A C 1
ATOM 1552 O O . MET A 1 201 ? 6.578 0.288 15.172 1 96.88 201 MET A O 1
ATOM 1556 N N . PRO A 1 202 ? 7.828 1.872 16.141 1 97.5 202 PRO A N 1
ATOM 1557 C CA . PRO A 1 202 ? 6.836 2.035 17.203 1 97.5 202 PRO A CA 1
ATOM 1558 C C . PRO A 1 202 ? 5.508 2.584 16.688 1 97.5 202 PRO A C 1
ATOM 1560 O O . PRO A 1 202 ? 5.488 3.447 15.812 1 97.5 202 PRO A O 1
ATOM 1563 N N . GLY A 1 203 ? 4.457 2.039 17.141 1 97.62 203 GLY A N 1
ATOM 1564 C CA . GLY A 1 203 ? 3.1 2.539 16.984 1 97.62 203 GLY A CA 1
ATOM 1565 C C . GLY A 1 203 ? 2.465 2.967 18.297 1 97.62 203 GLY A C 1
ATOM 1566 O O . GLY A 1 203 ? 2.395 2.182 19.234 1 97.62 203 GLY A O 1
ATOM 1567 N N . VAL A 1 204 ? 1.974 4.176 18.312 1 98.56 204 VAL A N 1
ATOM 1568 C CA . VAL A 1 204 ? 1.471 4.699 19.578 1 98.56 204 VAL A CA 1
ATOM 1569 C C . VAL A 1 204 ? 0.076 5.285 19.375 1 98.56 204 VAL A C 1
ATOM 1571 O O . VAL A 1 204 ? -0.16 6.027 18.422 1 98.56 204 VAL A O 1
ATOM 1574 N N . HIS A 1 205 ? -0.816 4.875 20.203 1 98.31 205 HIS A N 1
ATOM 1575 C CA . HIS A 1 205 ? -2.143 5.48 20.266 1 98.31 205 HIS A CA 1
ATOM 1576 C C . HIS A 1 205 ? -2.205 6.562 21.328 1 98.31 205 HIS A C 1
ATOM 1578 O O . HIS A 1 205 ? -1.656 6.395 22.422 1 98.31 205 HIS A O 1
ATOM 1584 N N . VAL A 1 206 ? -2.811 7.68 21.047 1 98.88 206 VAL A N 1
ATOM 1585 C CA . VAL A 1 206 ? -2.896 8.758 22.016 1 98.88 206 VAL A CA 1
ATOM 1586 C C . VAL A 1 206 ? -4.258 9.445 21.906 1 98.88 206 VAL A C 1
ATOM 1588 O O . VAL A 1 206 ? -4.859 9.484 20.844 1 98.88 206 VAL A O 1
ATOM 1591 N N . ASP A 1 207 ? -4.734 9.93 23 1 98.81 207 ASP A N 1
ATOM 1592 C CA . ASP A 1 207 ? -5.918 10.789 23.016 1 98.81 207 ASP A CA 1
ATOM 1593 C C . ASP A 1 207 ? -5.625 12.133 22.359 1 98.81 207 ASP A C 1
ATOM 1595 O O . ASP A 1 207 ? -5.062 13.031 23 1 98.81 207 ASP A O 1
ATOM 1599 N N . GLY A 1 208 ? -6.117 12.312 21.156 1 98.81 208 GLY A N 1
ATOM 1600 C CA . GLY A 1 208 ? -5.824 13.492 20.359 1 98.81 208 GLY A CA 1
ATOM 1601 C C . GLY A 1 208 ? -6.586 14.719 20.812 1 98.81 208 GLY A C 1
ATOM 1602 O O . GLY A 1 208 ? -6.395 15.812 20.25 1 98.81 208 GLY A O 1
ATOM 1603 N N . MET A 1 209 ? -7.418 14.547 21.828 1 98.75 209 MET A N 1
ATOM 1604 C CA . MET A 1 209 ? -8.156 15.68 22.375 1 98.75 209 MET A CA 1
ATOM 1605 C C . MET A 1 209 ? -7.434 16.266 23.594 1 98.75 209 MET A C 1
ATOM 1607 O O . MET A 1 209 ? -7.852 17.281 24.125 1 98.75 209 MET A O 1
ATOM 1611 N N . ASP A 1 210 ? -6.391 15.648 24 1 98.75 210 ASP A N 1
ATOM 1612 C CA . ASP A 1 210 ? -5.594 16.078 25.141 1 98.75 210 ASP A CA 1
ATOM 1613 C C . ASP A 1 210 ? -4.207 16.547 24.703 1 98.75 210 ASP A C 1
ATOM 1615 O O . ASP A 1 210 ? -3.32 15.719 24.453 1 98.75 210 ASP A O 1
ATOM 1619 N N . VAL A 1 211 ? -4.031 17.828 24.781 1 98.81 211 VAL A N 1
ATOM 1620 C CA . VAL A 1 211 ? -2.832 18.422 24.203 1 98.81 211 VAL A CA 1
ATOM 1621 C C . VAL A 1 211 ? -1.602 17.969 24.984 1 98.81 211 VAL A C 1
ATOM 1623 O O . VAL A 1 211 ? -0.527 17.781 24.406 1 98.81 211 VAL A O 1
ATOM 1626 N N . MET A 1 212 ? -1.695 17.734 26.266 1 98.5 212 MET A N 1
ATOM 1627 C CA . MET A 1 212 ? -0.551 17.312 27.062 1 98.5 212 MET A CA 1
ATOM 1628 C C . MET A 1 212 ? -0.127 15.891 26.719 1 98.5 212 MET A C 1
ATOM 1630 O O . MET A 1 212 ? 1.066 15.594 26.641 1 98.5 212 MET A O 1
ATOM 1634 N N . LYS A 1 213 ? -1.071 15.031 26.516 1 98.88 213 LYS A N 1
ATOM 1635 C CA . LYS A 1 213 ? -0.762 13.664 26.109 1 98.88 213 LYS A CA 1
ATOM 1636 C C . LYS A 1 213 ? -0.16 13.617 24.719 1 98.88 213 LYS A C 1
ATOM 1638 O O . LYS A 1 213 ? 0.786 12.867 24.453 1 98.88 213 LYS A O 1
ATOM 1643 N N . VAL A 1 214 ? -0.741 14.398 23.828 1 98.94 214 VAL A N 1
ATOM 1644 C CA . VAL A 1 214 ? -0.213 14.469 22.469 1 98.94 214 VAL A CA 1
ATOM 1645 C C . VAL A 1 214 ? 1.235 14.953 22.5 1 98.94 214 VAL A C 1
ATOM 1647 O O . VAL A 1 214 ? 2.102 14.375 21.828 1 98.94 214 VAL A O 1
ATOM 1650 N N . ARG A 1 215 ? 1.474 15.977 23.234 1 98.88 215 ARG A N 1
ATOM 1651 C CA . ARG A 1 215 ? 2.826 16.5 23.359 1 98.88 215 ARG A CA 1
ATOM 1652 C C . ARG A 1 215 ? 3.791 15.445 23.859 1 98.88 215 ARG A C 1
ATOM 1654 O O . ARG A 1 215 ? 4.91 15.312 23.359 1 98.88 215 ARG A O 1
ATOM 1661 N N . GLU A 1 216 ? 3.418 14.75 24.859 1 98.88 216 GLU A N 1
ATOM 1662 C CA . GLU A 1 216 ? 4.273 13.734 25.469 1 98.88 216 GLU A CA 1
ATOM 1663 C C . GLU A 1 216 ? 4.688 12.68 24.438 1 98.88 216 GLU A C 1
ATOM 1665 O O . GLU A 1 216 ? 5.875 12.375 24.297 1 98.88 216 GLU A O 1
ATOM 1670 N N . VAL A 1 217 ? 3.738 12.18 23.719 1 98.88 217 VAL A N 1
ATOM 1671 C CA . VAL A 1 217 ? 3.992 11.141 22.734 1 98.88 217 VAL A CA 1
ATOM 1672 C C . VAL A 1 217 ? 4.824 11.719 21.594 1 98.88 217 VAL A C 1
ATOM 1674 O O . VAL A 1 217 ? 5.75 11.07 21.094 1 98.88 217 VAL A O 1
ATOM 1677 N N . ALA A 1 218 ? 4.508 12.922 21.188 1 98.94 218 ALA A N 1
ATOM 1678 C CA . ALA A 1 218 ? 5.207 13.57 20.094 1 98.94 218 ALA A CA 1
ATOM 1679 C C . ALA A 1 218 ? 6.66 13.859 20.453 1 98.94 218 ALA A C 1
ATOM 1681 O O . ALA A 1 218 ? 7.562 13.695 19.625 1 98.94 218 ALA A O 1
ATOM 1682 N N . MET A 1 219 ? 6.867 14.32 21.641 1 98.88 219 MET A N 1
ATOM 1683 C CA . MET A 1 219 ? 8.219 14.617 22.094 1 98.88 219 MET A CA 1
ATOM 1684 C C . MET A 1 219 ? 9.109 13.383 22.016 1 98.88 219 MET A C 1
ATOM 1686 O O . MET A 1 219 ? 10.242 13.453 21.547 1 98.88 219 MET A O 1
ATOM 1690 N N . GLU A 1 220 ? 8.594 12.312 22.5 1 98.88 220 GLU A N 1
ATOM 1691 C CA . GLU A 1 220 ? 9.352 11.062 22.438 1 98.88 220 GLU A CA 1
ATOM 1692 C C . GLU A 1 220 ? 9.648 10.664 20.984 1 98.88 220 GLU A C 1
ATOM 1694 O O . GLU A 1 220 ? 10.766 10.25 20.672 1 98.88 220 GLU A O 1
ATOM 1699 N N . ALA A 1 221 ? 8.672 10.758 20.109 1 98.94 221 ALA A N 1
ATOM 1700 C CA . ALA A 1 221 ? 8.844 10.398 18.703 1 98.94 221 ALA A CA 1
ATOM 1701 C C . ALA A 1 221 ? 9.875 11.305 18.047 1 98.94 221 ALA A C 1
ATOM 1703 O O . ALA A 1 221 ? 10.727 10.82 17.281 1 98.94 221 ALA A O 1
ATOM 1704 N N . VAL A 1 222 ? 9.812 12.578 18.312 1 98.94 222 VAL A N 1
ATOM 1705 C CA . VAL A 1 222 ? 10.719 13.555 17.734 1 98.94 222 VAL A CA 1
ATOM 1706 C C . VAL A 1 222 ? 12.148 13.281 18.203 1 98.94 222 VAL A C 1
ATOM 1708 O O . VAL A 1 222 ? 13.086 13.281 17.406 1 98.94 222 VAL A O 1
ATOM 1711 N N . GLU A 1 223 ? 12.305 13.062 19.453 1 98.75 223 GLU A N 1
ATOM 1712 C CA . GLU A 1 223 ? 13.625 12.789 20 1 98.75 223 GLU A CA 1
ATOM 1713 C C . GLU A 1 223 ? 14.211 11.508 19.406 1 98.75 223 GLU A C 1
ATOM 1715 O O . GLU A 1 223 ? 15.398 11.453 19.078 1 98.75 223 GLU A O 1
ATOM 1720 N N . ARG A 1 224 ? 13.422 10.516 19.312 1 98.12 224 ARG A N 1
ATOM 1721 C CA . ARG A 1 224 ? 13.852 9.266 18.703 1 98.12 224 ARG A CA 1
ATOM 1722 C C . ARG A 1 224 ? 14.336 9.5 17.281 1 98.12 224 ARG A C 1
ATOM 1724 O O . ARG A 1 224 ? 15.383 8.984 16.875 1 98.12 224 ARG A O 1
ATOM 1731 N N . ALA A 1 225 ? 13.57 10.242 16.547 1 98.62 225 ALA A N 1
ATOM 1732 C CA . ALA A 1 225 ? 13.93 10.555 15.164 1 98.62 225 ALA A CA 1
ATOM 1733 C C . ALA A 1 225 ? 15.234 11.344 15.102 1 98.62 225 ALA A C 1
ATOM 1735 O O . ALA A 1 225 ? 16.109 11.039 14.281 1 98.62 225 ALA A O 1
ATOM 1736 N N . ARG A 1 226 ? 15.383 12.312 15.953 1 98.25 226 ARG A N 1
ATOM 1737 C CA . ARG A 1 226 ? 16.578 13.156 15.977 1 98.25 226 ARG A CA 1
ATOM 1738 C C . ARG A 1 226 ? 17.812 12.336 16.312 1 98.25 226 ARG A C 1
ATOM 1740 O O . ARG A 1 226 ? 18.906 12.625 15.82 1 98.25 226 ARG A O 1
ATOM 1747 N N . ARG A 1 227 ? 17.641 11.305 17.109 1 96.62 227 ARG A N 1
ATOM 1748 C CA . ARG A 1 227 ? 18.75 10.453 17.5 1 96.62 227 ARG A CA 1
ATOM 1749 C C . ARG A 1 227 ? 19.078 9.438 16.406 1 96.62 227 ARG A C 1
ATOM 1751 O O . ARG A 1 227 ? 20 8.625 16.562 1 96.62 227 ARG A O 1
ATOM 1758 N N . GLY A 1 228 ? 18.312 9.445 15.414 1 94.81 228 GLY A N 1
ATOM 1759 C CA . GLY A 1 228 ? 18.578 8.539 14.312 1 94.81 228 GLY A CA 1
ATOM 1760 C C . GLY A 1 228 ? 18.047 7.137 14.547 1 94.81 228 GLY A C 1
ATOM 1761 O O . GLY A 1 228 ? 18.5 6.18 13.914 1 94.81 228 GLY A O 1
ATOM 1762 N N . GLU A 1 229 ? 17.062 7 15.398 1 95.69 229 GLU A N 1
ATOM 1763 C CA . GLU A 1 229 ? 16.547 5.68 15.758 1 95.69 229 GLU A CA 1
ATOM 1764 C C . GLU A 1 229 ? 15.375 5.277 14.867 1 95.69 229 GLU A C 1
ATOM 1766 O O . GLU A 1 229 ? 14.781 4.219 15.062 1 95.69 229 GLU A O 1
ATOM 1771 N N . GLY A 1 230 ? 15.047 6.148 13.891 1 96.25 230 GLY A N 1
ATOM 1772 C CA . GLY A 1 230 ? 14.07 5.746 12.891 1 96.25 230 GLY A CA 1
ATOM 1773 C C . GLY A 1 230 ? 12.703 6.348 13.117 1 96.25 230 GLY A C 1
ATOM 1774 O O . GLY A 1 230 ? 12.539 7.258 13.938 1 96.25 230 GLY A O 1
ATOM 1775 N N . PRO A 1 231 ? 11.734 5.879 12.359 1 98.44 231 PRO A N 1
ATOM 1776 C CA . PRO A 1 231 ? 10.414 6.508 12.336 1 98.44 231 PRO A CA 1
ATOM 1777 C C . PRO A 1 231 ? 9.516 6.039 13.477 1 98.44 231 PRO A C 1
ATOM 1779 O O . PRO A 1 231 ? 9.828 5.047 14.141 1 98.44 231 PRO A O 1
ATOM 1782 N N . THR A 1 232 ? 8.414 6.77 13.68 1 98.81 232 THR A N 1
ATOM 1783 C CA . THR A 1 232 ? 7.332 6.453 14.609 1 98.81 232 THR A CA 1
ATOM 1784 C C . THR A 1 232 ? 5.973 6.715 13.977 1 98.81 232 THR A C 1
ATOM 1786 O O . THR A 1 232 ? 5.809 7.676 13.219 1 98.81 232 THR A O 1
ATOM 1789 N N . LEU A 1 233 ? 5.059 5.812 14.234 1 98.81 233 LEU A N 1
ATOM 1790 C CA . LEU A 1 233 ? 3.668 5.996 13.836 1 98.81 233 LEU A CA 1
ATOM 1791 C C . LEU A 1 233 ? 2.807 6.383 15.031 1 98.81 233 LEU A C 1
ATOM 1793 O O . LEU A 1 233 ? 2.734 5.645 16.016 1 98.81 233 LEU A O 1
ATOM 1797 N N . ILE A 1 234 ? 2.168 7.531 14.969 1 98.94 234 ILE A N 1
ATOM 1798 C CA . ILE A 1 234 ? 1.277 8.008 16.031 1 98.94 234 ILE A CA 1
ATOM 1799 C C . ILE A 1 234 ? -0.158 8.047 15.508 1 98.94 234 ILE A C 1
ATOM 1801 O O . ILE A 1 234 ? -0.429 8.633 14.453 1 98.94 234 ILE A O 1
ATOM 1805 N N . GLU A 1 235 ? -1.011 7.371 16.125 1 98.88 235 GLU A N 1
ATOM 1806 C CA . GLU A 1 235 ? -2.443 7.531 15.898 1 98.88 235 GLU A CA 1
ATOM 1807 C C . GLU A 1 235 ? -3.084 8.398 16.984 1 98.88 235 GLU A C 1
ATOM 1809 O O . GLU A 1 235 ? -3.254 7.953 18.125 1 98.88 235 GLU A O 1
ATOM 1814 N N . ALA A 1 236 ? -3.398 9.602 16.625 1 98.94 236 ALA A N 1
ATOM 1815 C CA . ALA A 1 236 ? -4.094 10.516 17.531 1 98.94 236 ALA A CA 1
ATOM 1816 C C . ALA A 1 236 ? -5.602 10.469 17.297 1 98.94 236 ALA A C 1
ATOM 1818 O O . ALA A 1 236 ? -6.098 10.914 16.266 1 98.94 236 ALA A O 1
ATOM 1819 N N . GLU A 1 237 ? -6.297 9.914 18.25 1 98.44 237 GLU A N 1
ATOM 1820 C CA . GLU A 1 237 ? -7.754 9.898 18.156 1 98.44 237 GLU A CA 1
ATOM 1821 C C . GLU A 1 237 ? -8.336 11.273 18.469 1 98.44 237 GLU A C 1
ATOM 1823 O O . GLU A 1 237 ? -8.234 11.758 19.594 1 98.44 237 GLU A O 1
ATOM 1828 N N . THR A 1 238 ? -8.914 11.867 17.469 1 98.56 238 THR A N 1
ATOM 1829 C CA . THR A 1 238 ? -9.438 13.227 17.562 1 98.56 238 THR A CA 1
ATOM 1830 C C . THR A 1 238 ? -10.797 13.328 16.875 1 98.56 238 THR A C 1
ATOM 1832 O O . THR A 1 238 ? -11.477 12.32 16.672 1 98.56 238 THR A O 1
ATOM 1835 N N . TYR A 1 239 ? -11.273 14.625 16.688 1 98.38 239 TYR A N 1
ATOM 1836 C CA . TYR A 1 239 ? -12.578 14.773 16.062 1 98.38 239 TYR A CA 1
ATOM 1837 C C . TYR A 1 239 ? -12.695 16.125 15.375 1 98.38 239 TYR A C 1
ATOM 1839 O O . TYR A 1 239 ? -12.242 17.141 15.914 1 98.38 239 TYR A O 1
ATOM 1847 N N . ARG A 1 240 ? -13.234 16.062 14.219 1 96.12 240 ARG A N 1
ATOM 1848 C CA . ARG A 1 240 ? -13.539 17.281 13.477 1 96.12 240 ARG A CA 1
ATOM 1849 C C . ARG A 1 240 ? -14.922 17.797 13.844 1 96.12 240 ARG A C 1
ATOM 1851 O O . ARG A 1 240 ? -15.922 17.094 13.688 1 96.12 240 ARG A O 1
ATOM 1858 N N . PHE A 1 241 ? -15.039 19.016 14.242 1 96.69 241 PHE A N 1
ATOM 1859 C CA . PHE A 1 241 ? -16.297 19.562 14.75 1 96.69 241 PHE A CA 1
ATOM 1860 C C . PHE A 1 241 ? -17.188 20.016 13.602 1 96.69 241 PHE A C 1
ATOM 1862 O O . PHE A 1 241 ? -18.406 20.125 13.766 1 96.69 241 PHE A O 1
ATOM 1869 N N . ARG A 1 242 ? -16.594 20.281 12.508 1 94 242 ARG A N 1
ATOM 1870 C CA . ARG A 1 242 ? -17.359 20.703 11.336 1 94 242 ARG A CA 1
ATOM 1871 C C . ARG A 1 242 ? -17.438 19.594 10.297 1 94 242 ARG A C 1
ATOM 1873 O O . ARG A 1 242 ? -16.781 18.562 10.43 1 94 242 ARG A O 1
ATOM 1880 N N . GLY A 1 243 ? -18.344 19.828 9.312 1 93.69 243 GLY A N 1
ATOM 1881 C CA . GLY A 1 243 ? -18.422 18.875 8.219 1 93.69 243 GLY A CA 1
ATOM 1882 C C . GLY A 1 243 ? -17.109 18.734 7.465 1 93.69 243 GLY A C 1
ATOM 1883 O O . GLY A 1 243 ? -16.125 19.359 7.812 1 93.69 243 GLY A O 1
ATOM 1884 N N . HIS A 1 244 ? -17.156 17.844 6.473 1 94.5 244 HIS A N 1
ATOM 1885 C CA . HIS A 1 244 ? -15.938 17.641 5.695 1 94.5 244 HIS A CA 1
ATOM 1886 C C . HIS A 1 244 ? -15.406 18.938 5.121 1 94.5 244 HIS A C 1
ATOM 1888 O O . HIS A 1 244 ? -14.219 19.25 5.242 1 94.5 244 HIS A O 1
ATOM 1894 N N . SER A 1 245 ? -16.234 19.609 4.41 1 93.69 245 SER A N 1
ATOM 1895 C CA . SER A 1 245 ? -16 20.984 3.945 1 93.69 245 SER A CA 1
ATOM 1896 C C . SER A 1 245 ? -17.125 21.906 4.395 1 93.69 245 SER A C 1
ATOM 1898 O O . SER A 1 245 ? -18.125 21.469 4.949 1 93.69 245 SER A O 1
ATOM 1900 N N . LEU A 1 246 ? -16.906 23.156 4.184 1 92.88 246 LEU A N 1
ATOM 1901 C CA . LEU A 1 246 ? -17.938 24.125 4.555 1 92.88 246 LEU A CA 1
ATOM 1902 C C . LEU A 1 246 ? -19.188 23.938 3.713 1 92.88 246 LEU A C 1
ATOM 1904 O O . LEU A 1 246 ? -20.266 24.422 4.078 1 92.88 246 LEU A O 1
ATOM 1908 N N . ALA A 1 247 ? -19.078 23.203 2.65 1 89.12 247 ALA A N 1
ATOM 1909 C CA . ALA A 1 247 ? -20.234 22.922 1.795 1 89.12 247 ALA A CA 1
ATOM 1910 C C . ALA A 1 247 ? -20.953 21.656 2.244 1 89.12 247 ALA A C 1
ATOM 1912 O O . ALA A 1 247 ? -22.062 21.375 1.792 1 89.12 247 ALA A O 1
ATOM 1913 N N . ASP A 1 248 ? -20.344 20.906 3.1 1 91.25 248 ASP A N 1
ATOM 1914 C CA . ASP A 1 248 ? -20.891 19.641 3.58 1 91.25 248 ASP A CA 1
ATOM 1915 C C . ASP A 1 248 ? -21.922 19.875 4.684 1 91.25 248 ASP A C 1
ATOM 1917 O O . ASP A 1 248 ? -21.578 20.359 5.766 1 91.25 248 ASP A O 1
ATOM 1921 N N . PRO A 1 249 ? -23.125 19.453 4.527 1 90.75 249 PRO A N 1
ATOM 1922 C CA . PRO A 1 249 ? -24.156 19.656 5.559 1 90.75 249 PRO A CA 1
ATOM 1923 C C . PRO A 1 249 ? -23.969 18.719 6.75 1 90.75 249 PRO A C 1
ATOM 1925 O O . PRO A 1 249 ? -24.688 18.844 7.75 1 90.75 249 PRO A O 1
ATOM 1928 N N . ASP A 1 250 ? -23.094 17.781 6.688 1 92.75 250 ASP A N 1
ATOM 1929 C CA . ASP A 1 250 ? -22.703 16.922 7.812 1 92.75 250 ASP A CA 1
ATOM 1930 C C . ASP A 1 250 ? -23.875 16.078 8.281 1 92.75 250 ASP A C 1
ATOM 1932 O O . ASP A 1 250 ? -24.156 15.992 9.477 1 92.75 250 ASP A O 1
ATOM 1936 N N . GLU A 1 251 ? -24.547 15.398 7.434 1 92.38 251 GLU A N 1
ATOM 1937 C CA . GLU A 1 251 ? -25.766 14.648 7.754 1 92.38 251 GLU A CA 1
ATOM 1938 C C . GLU A 1 251 ? -25.438 13.195 8.086 1 92.38 251 GLU A C 1
ATOM 1940 O O . GLU A 1 251 ? -26.266 12.492 8.672 1 92.38 251 GLU A O 1
ATOM 1945 N N . LEU A 1 252 ? -24.328 12.773 7.793 1 93 252 LEU A N 1
ATOM 1946 C CA . LEU A 1 252 ? -24 11.359 7.953 1 93 252 LEU A CA 1
ATOM 1947 C C . LEU A 1 252 ? -23.594 11.055 9.391 1 93 252 LEU A C 1
ATOM 1949 O O . LEU A 1 252 ? -23.75 9.93 9.859 1 93 252 LEU A O 1
ATOM 1953 N N . ARG A 1 253 ? -23.031 11.969 10.117 1 95.5 253 ARG A N 1
ATOM 1954 C CA . ARG A 1 253 ? -22.531 11.766 11.477 1 95.5 253 ARG A CA 1
ATOM 1955 C C . ARG A 1 253 ? -23.656 11.953 12.492 1 95.5 253 ARG A C 1
ATOM 1957 O O . ARG A 1 253 ? -24.406 12.93 12.422 1 95.5 253 ARG A O 1
ATOM 1964 N N . LYS A 1 254 ? -23.719 11.07 13.414 1 95.38 254 LYS A N 1
ATOM 1965 C CA . LYS A 1 254 ? -24.766 11.094 14.438 1 95.38 254 LYS A CA 1
ATOM 1966 C C . LYS A 1 254 ? -24.531 12.227 15.438 1 95.38 254 LYS A C 1
ATOM 1968 O O . LYS A 1 254 ? -23.391 12.516 15.789 1 95.38 254 LYS A O 1
ATOM 1973 N N . LYS A 1 255 ? -25.578 12.789 15.938 1 96.19 255 LYS A N 1
ATOM 1974 C CA . LYS A 1 255 ? -25.516 13.859 16.922 1 96.19 255 LYS A CA 1
ATOM 1975 C C . LYS A 1 255 ? -24.828 13.398 18.203 1 96.19 255 LYS A C 1
ATOM 1977 O O . LYS A 1 255 ? -24.062 14.148 18.812 1 96.19 255 LYS A O 1
ATOM 1982 N N . GLU A 1 256 ? -25.125 12.195 18.578 1 97.25 256 GLU A N 1
ATOM 1983 C CA . GLU A 1 256 ? -24.547 11.648 19.797 1 97.25 256 GLU A CA 1
ATOM 1984 C C . GLU A 1 256 ? -23.031 11.586 19.734 1 97.25 256 GLU A C 1
ATOM 1986 O O . GLU A 1 256 ? -22.344 11.875 20.719 1 97.25 256 GLU A O 1
ATOM 1991 N N . GLU A 1 257 ? -22.531 11.188 18.609 1 96.25 257 GLU A N 1
ATOM 1992 C CA . GLU A 1 257 ? -21.094 11.148 18.391 1 96.25 257 GLU A CA 1
ATOM 1993 C C . GLU A 1 257 ? -20.484 12.547 18.484 1 96.25 257 GLU A C 1
ATOM 1995 O O . GLU A 1 257 ? -19.469 12.75 19.156 1 96.25 257 GLU A O 1
ATOM 2000 N N . LYS A 1 258 ? -21.094 13.477 17.844 1 96.69 258 LYS A N 1
ATOM 2001 C CA . LYS A 1 258 ? -20.609 14.859 17.859 1 96.69 258 LYS A CA 1
ATOM 2002 C C . LYS A 1 258 ? -20.609 15.422 19.281 1 96.69 258 LYS A C 1
ATOM 2004 O O . LYS A 1 258 ? -19.625 16.031 19.719 1 96.69 258 LYS A O 1
ATOM 2009 N N . ASP A 1 259 ? -21.688 15.148 19.969 1 97.5 259 ASP A N 1
ATOM 2010 C CA . ASP A 1 259 ? -21.828 15.648 21.344 1 97.5 259 ASP A CA 1
ATOM 2011 C C . ASP A 1 259 ? -20.734 15.07 22.25 1 97.5 259 ASP A C 1
ATOM 2013 O O . ASP A 1 259 ? -20.203 15.773 23.094 1 97.5 259 ASP A O 1
ATOM 2017 N N . HIS A 1 260 ? -20.484 13.844 22.016 1 97.31 260 HIS A N 1
ATOM 2018 C CA . HIS A 1 260 ? -19.469 13.172 22.812 1 97.31 260 HIS A CA 1
ATOM 2019 C C . HIS A 1 260 ? -18.109 13.875 22.672 1 97.31 260 HIS A C 1
ATOM 2021 O O . HIS A 1 260 ? -17.453 14.141 23.672 1 97.31 260 HIS A O 1
ATOM 2027 N N . TYR A 1 261 ? -17.781 14.219 21.516 1 97.12 261 TYR A N 1
ATOM 2028 C CA . TYR A 1 261 ? -16.469 14.812 21.297 1 97.12 261 TYR A CA 1
ATOM 2029 C C . TYR A 1 261 ? -16.484 16.297 21.594 1 97.12 261 TYR A C 1
ATOM 2031 O O . TYR A 1 261 ? -15.484 16.859 22.047 1 97.12 261 TYR A O 1
ATOM 2039 N N . PHE A 1 262 ? -17.625 16.938 21.438 1 97.5 262 PHE A N 1
ATOM 2040 C CA . PHE A 1 262 ? -17.734 18.328 21.812 1 97.5 262 PHE A CA 1
ATOM 2041 C C . PHE A 1 262 ? -17.469 18.516 23.297 1 97.5 262 PHE A C 1
ATOM 2043 O O . PHE A 1 262 ? -16.859 19.516 23.703 1 97.5 262 PHE A O 1
ATOM 2050 N N . ALA A 1 263 ? -17.906 17.562 24.016 1 97.81 263 ALA A N 1
ATOM 2051 C CA . ALA A 1 263 ? -17.719 17.625 25.453 1 97.81 263 ALA A CA 1
ATOM 2052 C C . ALA A 1 263 ? -16.25 17.484 25.828 1 97.81 263 ALA A C 1
ATOM 2054 O O . ALA A 1 263 ? -15.844 17.797 26.938 1 97.81 263 ALA A O 1
ATOM 2055 N N . ARG A 1 264 ? -15.453 17.047 24.859 1 97.81 264 ARG A N 1
ATOM 2056 C CA . ARG A 1 264 ? -14.031 16.812 25.094 1 97.81 264 ARG A CA 1
ATOM 2057 C C . ARG A 1 264 ? -13.18 17.844 24.344 1 97.81 264 ARG A C 1
ATOM 2059 O O . ARG A 1 264 ? -12.008 17.578 24.062 1 97.81 264 ARG A O 1
ATOM 2066 N N . ASP A 1 265 ? -13.773 18.969 24.062 1 98.75 265 ASP A N 1
ATOM 2067 C CA . ASP A 1 265 ? -13.07 20.031 23.359 1 98.75 265 ASP A CA 1
ATOM 2068 C C . ASP A 1 265 ? -11.75 20.359 24.047 1 98.75 265 ASP A C 1
ATOM 2070 O O . ASP A 1 265 ? -11.719 20.672 25.234 1 98.75 265 ASP A O 1
ATOM 2074 N N . PRO A 1 266 ? -10.672 20.297 23.266 1 98.75 266 PRO A N 1
ATOM 2075 C CA . PRO A 1 266 ? -9.352 20.422 23.891 1 98.75 266 PRO A CA 1
ATOM 2076 C C . PRO A 1 266 ? -9.094 21.812 24.453 1 98.75 266 PRO A C 1
ATOM 2078 O O . PRO A 1 266 ? -8.297 21.969 25.375 1 98.75 266 PRO A O 1
ATOM 2081 N N . ILE A 1 267 ? -9.695 22.844 23.969 1 98.69 267 ILE A N 1
ATOM 2082 C CA . ILE A 1 267 ? -9.398 24.219 24.359 1 98.69 267 ILE A CA 1
ATOM 2083 C C . ILE A 1 267 ? -9.992 24.484 25.75 1 98.69 267 ILE A C 1
ATOM 2085 O O . ILE A 1 267 ? -9.258 24.781 26.688 1 98.69 267 ILE A O 1
ATOM 2089 N N . PRO A 1 268 ? -11.359 24.328 25.922 1 98.31 268 PRO A N 1
ATOM 2090 C CA . PRO A 1 268 ? -11.852 24.531 27.281 1 98.31 268 PRO A CA 1
ATOM 2091 C C . PRO A 1 268 ? -11.281 23.516 28.281 1 98.31 268 PRO A C 1
ATOM 2093 O O . PRO A 1 268 ? -11.078 23.844 29.453 1 98.31 268 PRO A O 1
ATOM 2096 N N . GLN A 1 269 ? -11.031 22.281 27.859 1 97.88 269 GLN A N 1
ATOM 2097 C CA . GLN A 1 269 ? -10.461 21.266 28.734 1 97.88 269 GLN A CA 1
ATOM 2098 C C . GLN A 1 269 ? -9.094 21.688 29.25 1 97.88 269 GLN A C 1
ATOM 2100 O O . GLN A 1 269 ? -8.805 21.547 30.453 1 97.88 269 GLN A O 1
ATOM 2105 N N . PHE A 1 270 ? -8.266 22.188 28.422 1 98.5 270 PHE A N 1
ATOM 2106 C CA . PHE A 1 270 ? -6.926 22.594 28.828 1 98.5 270 PHE A CA 1
ATOM 2107 C C . PHE A 1 270 ? -6.973 23.859 29.672 1 98.5 270 PHE A C 1
ATOM 2109 O O . PHE A 1 270 ? -6.195 24.016 30.609 1 98.5 270 PHE A O 1
ATOM 2116 N N . ALA A 1 271 ? -7.852 24.797 29.328 1 98.38 271 ALA A N 1
ATOM 2117 C CA . ALA A 1 271 ? -8.031 26 30.141 1 98.38 271 ALA A CA 1
ATOM 2118 C C . ALA A 1 271 ? -8.391 25.656 31.578 1 98.38 271 ALA A C 1
ATOM 2120 O O . ALA A 1 271 ? -7.824 26.203 32.531 1 98.38 271 ALA A O 1
ATOM 2121 N N . LYS A 1 272 ? -9.344 24.766 31.703 1 97.81 272 LYS A N 1
ATOM 2122 C CA . LYS A 1 272 ? -9.758 24.312 33.031 1 97.81 272 LYS A CA 1
ATOM 2123 C C . LYS A 1 272 ? -8.586 23.703 33.781 1 97.81 272 LYS A C 1
ATOM 2125 O O . LYS A 1 272 ? -8.414 23.938 35 1 97.81 272 LYS A O 1
ATOM 2130 N N . PHE A 1 273 ? -7.863 22.875 33.094 1 97.75 273 PHE A N 1
ATOM 2131 C CA . PHE A 1 273 ? -6.688 22.234 33.688 1 97.75 273 PHE A CA 1
ATOM 2132 C C . PHE A 1 273 ? -5.703 23.297 34.188 1 97.75 273 PHE A C 1
ATOM 2134 O O . PHE A 1 273 ? -5.184 23.172 35.312 1 97.75 273 PHE A O 1
ATOM 2141 N N . MET A 1 274 ? -5.426 24.344 33.375 1 98.06 274 MET A N 1
ATOM 2142 C CA . MET A 1 274 ? -4.465 25.375 33.719 1 98.06 274 MET A CA 1
ATOM 2143 C C . MET A 1 274 ? -4.914 26.125 34.969 1 98.06 274 MET A C 1
ATOM 2145 O O . MET A 1 274 ? -4.102 26.406 35.844 1 98.06 274 MET A O 1
ATOM 2149 N N . VAL A 1 275 ? -6.156 26.375 35 1 98.12 275 VAL A N 1
ATOM 2150 C CA . VAL A 1 275 ? -6.695 27.109 36.125 1 98.12 275 VAL A CA 1
ATOM 2151 C C . VAL A 1 275 ? -6.664 26.25 37.375 1 98.12 275 VAL A C 1
ATOM 2153 O O . VAL A 1 275 ? -6.215 26.688 38.438 1 98.12 275 VAL A O 1
ATOM 2156 N N . ALA A 1 276 ? -7.062 25.031 37.25 1 98.06 276 ALA A N 1
ATOM 2157 C CA . ALA A 1 276 ? -7.125 24.109 38.375 1 98.06 276 ALA A CA 1
ATOM 2158 C C . ALA A 1 276 ? -5.734 23.859 38.969 1 98.06 276 ALA A C 1
ATOM 2160 O O . ALA A 1 276 ? -5.594 23.609 40.156 1 98.06 276 ALA A O 1
ATOM 2161 N N . ASN A 1 277 ? -4.738 24.016 38.156 1 97.81 277 ASN A N 1
ATOM 2162 C CA . ASN A 1 277 ? -3.383 23.703 38.625 1 97.81 277 ASN A CA 1
ATOM 2163 C C . ASN A 1 277 ? -2.576 24.984 38.875 1 97.81 277 ASN A C 1
ATOM 2165 O O . ASN A 1 277 ? -1.352 24.938 39 1 97.81 277 ASN A O 1
ATOM 2169 N N . GLY A 1 278 ? -3.203 26.094 38.812 1 97.25 278 GLY A N 1
ATOM 2170 C CA . GLY A 1 278 ? -2.582 27.359 39.156 1 97.25 278 GLY A CA 1
ATOM 2171 C C . GLY A 1 278 ? -1.612 27.859 38.094 1 97.25 278 GLY A C 1
ATOM 2172 O O . GLY A 1 278 ? -0.706 28.641 38.375 1 97.25 278 GLY A O 1
ATOM 2173 N N . LEU A 1 279 ? -1.8 27.344 36.875 1 97.5 279 LEU A N 1
ATOM 2174 C CA . LEU A 1 279 ? -0.903 27.719 35.812 1 97.5 279 LEU A CA 1
ATOM 2175 C C . LEU A 1 279 ? -1.39 28.984 35.125 1 97.5 279 LEU A C 1
ATOM 2177 O O . LEU A 1 279 ? -0.616 29.672 34.438 1 97.5 279 LEU A O 1
ATOM 2181 N N . ALA A 1 280 ? -2.633 29.328 35.281 1 97.69 280 ALA A N 1
ATOM 2182 C CA . ALA A 1 280 ? -3.256 30.531 34.719 1 97.69 280 ALA A CA 1
ATOM 2183 C C . ALA A 1 280 ? -4.52 30.891 35.5 1 97.69 280 ALA A C 1
ATOM 2185 O O . ALA A 1 280 ? -5.137 30.031 36.125 1 97.69 280 ALA A O 1
ATOM 2186 N N . SER A 1 281 ? -4.859 32.125 35.5 1 98.25 281 SER A N 1
ATOM 2187 C CA . SER A 1 281 ? -6.141 32.562 36.031 1 98.25 281 SER A CA 1
ATOM 2188 C C . SER A 1 281 ? -7.199 32.656 34.938 1 98.25 281 SER A C 1
ATOM 2190 O O . SER A 1 281 ? -6.883 32.594 33.75 1 98.25 281 SER A O 1
ATOM 2192 N N . GLU A 1 282 ? -8.406 32.75 35.406 1 97.81 282 GLU A N 1
ATOM 2193 C CA . GLU A 1 282 ? -9.477 33 34.438 1 97.81 282 GLU A CA 1
ATOM 2194 C C . GLU A 1 282 ? -9.227 34.281 33.625 1 97.81 282 GLU A C 1
ATOM 2196 O O . GLU A 1 282 ? -9.57 34.344 32.469 1 97.81 282 GLU A O 1
ATOM 2201 N N . ALA A 1 283 ? -8.711 35.25 34.281 1 98.25 283 ALA A N 1
ATOM 2202 C CA . ALA A 1 283 ? -8.375 36.5 33.625 1 98.25 283 ALA A CA 1
ATOM 2203 C C . ALA A 1 283 ? -7.309 36.312 32.531 1 98.25 283 ALA A C 1
ATOM 2205 O O . ALA A 1 283 ? -7.352 36.938 31.484 1 98.25 283 ALA A O 1
ATOM 2206 N N . ASP A 1 284 ? -6.316 35.5 32.906 1 98.25 284 ASP A N 1
ATOM 2207 C CA . ASP A 1 284 ? -5.289 35.156 31.906 1 98.25 284 ASP A CA 1
ATOM 2208 C C . ASP A 1 284 ? -5.906 34.531 30.672 1 98.25 284 ASP A C 1
ATOM 2210 O O . ASP A 1 284 ? -5.512 34.844 29.547 1 98.25 284 ASP A O 1
ATOM 2214 N N . ILE A 1 285 ? -6.812 33.594 30.844 1 98.25 285 ILE A N 1
ATOM 2215 C CA . ILE A 1 285 ? -7.473 32.906 29.734 1 98.25 285 ILE A CA 1
ATOM 2216 C C . ILE A 1 285 ? -8.242 33.906 28.891 1 98.25 285 ILE A C 1
ATOM 2218 O O . ILE A 1 285 ? -8.164 33.875 27.656 1 98.25 285 ILE A O 1
ATOM 2222 N N . LYS A 1 286 ? -8.984 34.75 29.531 1 98.06 286 LYS A N 1
ATOM 2223 C CA . LYS A 1 286 ? -9.742 35.781 28.828 1 98.06 286 LYS A CA 1
ATOM 2224 C C . LYS A 1 286 ? -8.82 36.688 28.047 1 98.06 286 LYS A C 1
ATOM 2226 O O . LYS A 1 286 ? -9.172 37.156 26.953 1 98.06 286 LYS A O 1
ATOM 2231 N N . ALA A 1 287 ? -7.746 37.031 28.609 1 98.5 287 ALA A N 1
ATOM 2232 C CA . ALA A 1 287 ? -6.77 37.906 27.938 1 98.5 287 ALA A CA 1
ATOM 2233 C C . ALA A 1 287 ? -6.242 37.219 26.672 1 98.5 287 ALA A C 1
ATOM 2235 O O . ALA A 1 287 ? -6.016 37.906 25.656 1 98.5 287 ALA A O 1
ATOM 2236 N N . ILE A 1 288 ? -6 35.969 26.75 1 98.25 288 ILE A N 1
ATOM 2237 C CA . ILE A 1 288 ? -5.559 35.219 25.578 1 98.25 288 ILE A CA 1
ATOM 2238 C C . ILE A 1 288 ? -6.633 35.281 24.484 1 98.25 288 ILE A C 1
ATOM 2240 O O . ILE A 1 288 ? -6.332 35.531 23.312 1 98.25 288 ILE A O 1
ATOM 2244 N N . GLU A 1 289 ? -7.824 35 24.859 1 98.19 289 GLU A N 1
ATOM 2245 C CA . GLU A 1 289 ? -8.938 35.031 23.922 1 98.19 289 GLU A CA 1
ATOM 2246 C C . GLU A 1 289 ? -9.047 36.406 23.234 1 98.19 289 GLU A C 1
ATOM 2248 O O . GLU A 1 289 ? -9.242 36.469 22.016 1 98.19 289 GLU A O 1
ATOM 2253 N N . LYS A 1 290 ? -8.93 37.438 24.047 1 98.5 290 LYS A N 1
ATOM 2254 C CA . LYS A 1 290 ? -9.008 38.781 23.5 1 98.5 290 LYS A CA 1
ATOM 2255 C C . LYS A 1 290 ? -7.855 39.062 22.531 1 98.5 290 LYS A C 1
ATOM 2257 O O . LYS A 1 290 ? -8.062 39.625 21.453 1 98.5 290 LYS A O 1
ATOM 2262 N N . LYS A 1 291 ? -6.711 38.75 22.969 1 98.69 291 LYS A N 1
ATOM 2263 C CA . LYS A 1 291 ? -5.531 38.938 22.125 1 98.69 291 LYS A CA 1
ATOM 2264 C C . LYS A 1 291 ? -5.691 38.188 20.797 1 98.69 291 LYS A C 1
ATOM 2266 O O . LYS A 1 291 ? -5.355 38.75 19.75 1 98.69 291 LYS A O 1
ATOM 2271 N N . VAL A 1 292 ? -6.145 36.969 20.797 1 98.75 292 VAL A N 1
ATOM 2272 C CA . VAL A 1 292 ? -6.324 36.156 19.609 1 98.75 292 VAL A CA 1
ATOM 2273 C C . VAL A 1 292 ? -7.406 36.781 18.719 1 98.75 292 VAL A C 1
ATOM 2275 O O . VAL A 1 292 ? -7.27 36.812 17.5 1 98.75 292 VAL A O 1
ATOM 2278 N N . GLN A 1 293 ? -8.477 37.188 19.344 1 98.5 293 GLN A N 1
ATOM 2279 C CA . GLN A 1 293 ? -9.539 37.844 18.578 1 98.5 293 GLN A CA 1
ATOM 2280 C C . GLN A 1 293 ? -9 39.031 17.812 1 98.5 293 GLN A C 1
ATOM 2282 O O . GLN A 1 293 ? -9.336 39.25 16.641 1 98.5 293 GLN A O 1
ATOM 2287 N N . GLU A 1 294 ? -8.211 39.844 18.453 1 98.75 294 GLU A N 1
ATOM 2288 C CA . GLU A 1 294 ? -7.598 41 17.812 1 98.75 294 GLU A CA 1
ATOM 2289 C C . GLU A 1 294 ? -6.684 40.562 16.672 1 98.75 294 GLU A C 1
ATOM 2291 O O . GLU A 1 294 ? -6.672 41.219 15.609 1 98.75 294 GLU A O 1
ATOM 2296 N N . GLU A 1 295 ? -5.918 39.562 16.891 1 98.75 295 GLU A N 1
ATOM 2297 C CA . GLU A 1 295 ? -5.023 39.062 15.852 1 98.75 295 GLU A CA 1
ATOM 2298 C C . GLU A 1 295 ? -5.809 38.594 14.633 1 98.75 295 GLU A C 1
ATOM 2300 O O . GLU A 1 295 ? -5.41 38.844 13.492 1 98.75 295 GLU A O 1
ATOM 2305 N N . VAL A 1 296 ? -6.855 37.906 14.828 1 98.81 296 VAL A N 1
ATOM 2306 C CA . VAL A 1 296 ? -7.664 37.344 13.742 1 98.81 296 VAL A CA 1
ATOM 2307 C C . VAL A 1 296 ? -8.336 38.5 12.977 1 98.81 296 VAL A C 1
ATOM 2309 O O . VAL A 1 296 ? -8.383 38.469 11.742 1 98.81 296 VAL A O 1
ATOM 2312 N N . GLU A 1 297 ? -8.852 39.5 13.711 1 98.56 297 GLU A N 1
ATOM 2313 C CA . GLU A 1 297 ? -9.43 40.656 13.055 1 98.56 297 GLU A CA 1
ATOM 2314 C C . GLU A 1 297 ? -8.383 41.406 12.227 1 98.56 297 GLU A C 1
ATOM 2316 O O . GLU A 1 297 ? -8.664 41.812 11.102 1 98.56 297 GLU A O 1
ATOM 2321 N N . ASP A 1 298 ? -7.293 41.531 12.789 1 98.69 298 ASP A N 1
ATOM 2322 C CA . ASP A 1 298 ? -6.18 42.188 12.117 1 98.69 298 ASP A CA 1
ATOM 2323 C C . ASP A 1 298 ? -5.816 41.469 10.82 1 98.69 298 ASP A C 1
ATOM 2325 O O . ASP A 1 298 ? -5.551 42.094 9.805 1 98.69 298 ASP A O 1
ATOM 2329 N N . CYS A 1 299 ? -5.75 40.156 10.852 1 98.31 299 CYS A N 1
ATOM 2330 C CA . CYS A 1 299 ? -5.332 39.438 9.656 1 98.31 299 CYS A CA 1
ATOM 2331 C C . CYS A 1 299 ? -6.375 39.562 8.555 1 98.31 299 CYS A C 1
ATOM 2333 O O . CYS A 1 299 ? -6.039 39.531 7.367 1 98.31 299 CYS A O 1
ATOM 2335 N N . VAL A 1 300 ? -7.637 39.625 8.914 1 98.5 300 VAL A N 1
ATOM 2336 C CA . VAL A 1 300 ? -8.695 39.844 7.926 1 98.5 300 VAL A CA 1
ATOM 2337 C C . VAL A 1 300 ? -8.531 41.188 7.262 1 98.5 300 VAL A C 1
ATOM 2339 O O . VAL A 1 300 ? -8.586 41.312 6.035 1 98.5 300 VAL A O 1
ATOM 2342 N N . GLU A 1 301 ? -8.344 42.219 8.078 1 98.56 301 GLU A N 1
ATOM 2343 C CA . GLU A 1 301 ? -8.156 43.594 7.547 1 98.56 301 GLU A CA 1
ATOM 2344 C C . GLU A 1 301 ? -6.926 43.656 6.641 1 98.56 301 GLU A C 1
ATOM 2346 O O . GLU A 1 301 ? -6.969 44.25 5.57 1 98.56 301 GLU A O 1
ATOM 2351 N N . TYR A 1 302 ? -5.922 43.094 7.094 1 98.56 302 TYR A N 1
ATOM 2352 C CA . TYR A 1 302 ? -4.684 43.062 6.324 1 98.56 302 TYR A CA 1
ATOM 2353 C C . TYR A 1 302 ? -4.902 42.375 4.973 1 98.56 302 TYR A C 1
ATOM 2355 O O . TYR A 1 302 ? -4.477 42.906 3.938 1 98.56 302 TYR A O 1
ATOM 2363 N N . ALA A 1 303 ? -5.508 41.219 4.98 1 98.06 303 ALA A N 1
ATOM 2364 C CA . ALA A 1 303 ? -5.758 40.469 3.756 1 98.06 303 ALA A CA 1
ATOM 2365 C C . ALA A 1 303 ? -6.656 41.25 2.803 1 98.06 303 ALA A C 1
ATOM 2367 O O . ALA A 1 303 ? -6.418 41.25 1.593 1 98.06 303 ALA A O 1
ATOM 2368 N N . ASP A 1 304 ? -7.641 41.844 3.352 1 97 304 ASP A N 1
ATOM 2369 C CA . ASP A 1 304 ? -8.586 42.625 2.549 1 97 304 ASP A CA 1
ATOM 2370 C C . ASP A 1 304 ? -7.887 43.781 1.816 1 97 304 ASP A C 1
ATOM 2372 O O . ASP A 1 304 ? -8.258 44.125 0.693 1 97 304 ASP A O 1
ATOM 2376 N N . ALA A 1 305 ? -6.926 44.281 2.447 1 97.94 305 ALA A N 1
ATOM 2377 C CA . ALA A 1 305 ? -6.23 45.469 1.903 1 97.94 305 ALA A CA 1
ATOM 2378 C C . ALA A 1 305 ? -5.086 45.031 0.987 1 97.94 305 ALA A C 1
ATOM 2380 O O . ALA A 1 305 ? -4.559 45.844 0.226 1 97.94 305 ALA A O 1
ATOM 2381 N N . ALA A 1 306 ? -4.691 43.812 1.032 1 97.69 306 ALA A N 1
ATOM 2382 C CA . ALA A 1 306 ? -3.535 43.344 0.284 1 97.69 306 ALA A CA 1
ATOM 2383 C C . ALA A 1 306 ? -3.834 43.281 -1.211 1 97.69 306 ALA A C 1
ATOM 2385 O O . ALA A 1 306 ? -4.977 43.031 -1.612 1 97.69 306 ALA A O 1
ATOM 2386 N N . PRO A 1 307 ? -2.846 43.5 -2.014 1 96.75 307 PRO A N 1
ATOM 2387 C CA . PRO A 1 307 ? -3.07 43.469 -3.461 1 96.75 307 PRO A CA 1
ATOM 2388 C C . PRO A 1 307 ? -3.242 42.062 -4.004 1 96.75 307 PRO A C 1
ATOM 2390 O O . PRO A 1 307 ? -2.738 41.094 -3.41 1 96.75 307 PRO A O 1
ATOM 2393 N N . LYS A 1 308 ? -3.941 41.969 -5.16 1 94.06 308 LYS A N 1
ATOM 2394 C CA . LYS A 1 308 ? -4.027 40.719 -5.906 1 94.06 308 LYS A CA 1
ATOM 2395 C C . LYS A 1 308 ? -2.725 40.438 -6.645 1 94.06 308 LYS A C 1
ATOM 2397 O O . LYS A 1 308 ? -1.97 41.344 -6.969 1 94.06 308 LYS A O 1
ATOM 2402 N N . PRO A 1 309 ? -2.48 39.188 -6.781 1 92.56 309 PRO A N 1
ATOM 2403 C CA . PRO A 1 309 ? -1.296 38.875 -7.582 1 92.56 309 PRO A CA 1
ATOM 2404 C C . PRO A 1 309 ? -1.413 39.344 -9.023 1 92.56 309 PRO A C 1
ATOM 2406 O O . PRO A 1 309 ? -2.514 39.406 -9.578 1 92.56 309 PRO A O 1
ATOM 2409 N N . ASP A 1 310 ? -0.244 39.625 -9.594 1 88.12 310 ASP A N 1
ATOM 2410 C CA . ASP A 1 310 ? -0.185 40.031 -11.008 1 88.12 310 ASP A CA 1
ATOM 2411 C C . ASP A 1 310 ? -0.391 38.812 -11.906 1 88.12 310 ASP A C 1
ATOM 2413 O O . ASP A 1 310 ? 0.045 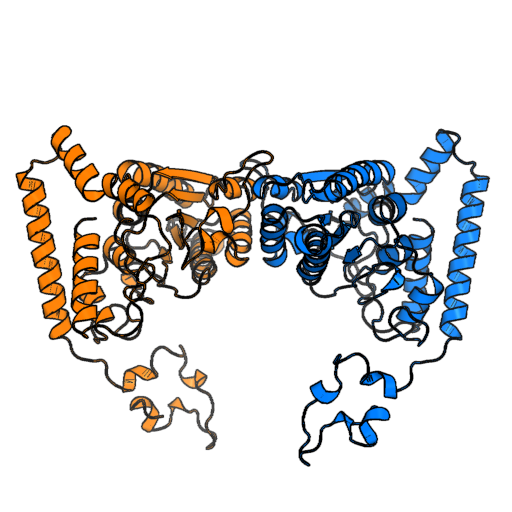37.688 -11.578 1 88.12 310 ASP A O 1
ATOM 2417 N N . MET A 1 311 ? -0.961 39.094 -13.109 1 85.31 311 MET A N 1
ATOM 2418 C CA . MET A 1 311 ? -1.213 38.031 -14.078 1 85.31 311 MET A CA 1
ATOM 2419 C C . MET A 1 311 ? 0.091 37.344 -14.5 1 85.31 311 MET A C 1
ATOM 2421 O O . MET A 1 311 ? 0.105 36.156 -14.828 1 85.31 311 MET A O 1
ATOM 2425 N N . SER A 1 312 ? 1.128 38.094 -14.477 1 81.56 312 SER A N 1
ATOM 2426 C CA . SER A 1 312 ? 2.424 37.562 -14.883 1 81.56 312 SER A CA 1
ATOM 2427 C C . SER A 1 312 ? 2.883 36.438 -13.953 1 81.56 312 SER A C 1
ATOM 2429 O O . SER A 1 312 ? 3.738 35.625 -14.32 1 81.56 312 SER A O 1
ATOM 2431 N N . GLN A 1 313 ? 2.275 36.344 -12.805 1 87 313 GLN A N 1
ATOM 2432 C CA . GLN A 1 313 ? 2.648 35.344 -11.805 1 87 313 GLN A CA 1
ATOM 2433 C C . GLN A 1 313 ? 2.199 33.938 -12.227 1 87 313 GLN A C 1
ATOM 2435 O O . GLN A 1 313 ? 2.729 32.938 -11.742 1 87 313 GLN A O 1
ATOM 2440 N N . LEU A 1 314 ? 1.254 33.875 -13.156 1 83.56 314 LEU A N 1
ATOM 2441 C CA . LEU A 1 314 ? 0.641 32.625 -13.562 1 83.56 314 LEU A CA 1
ATOM 2442 C C . LEU A 1 314 ? 1.689 31.641 -14.109 1 83.56 314 LEU A C 1
ATOM 2444 O O . LEU A 1 314 ? 1.558 30.422 -13.961 1 83.56 314 LEU A O 1
ATOM 2448 N N . LEU A 1 315 ? 2.686 32.156 -14.641 1 82.75 315 LEU A N 1
ATOM 2449 C CA . LEU A 1 315 ? 3.654 31.281 -15.305 1 82.75 315 LEU A CA 1
ATOM 2450 C C . LEU A 1 315 ? 4.918 31.141 -14.461 1 82.75 315 LEU A C 1
ATOM 2452 O O . LEU A 1 315 ? 5.844 30.422 -14.844 1 82.75 315 LEU A O 1
ATOM 2456 N N . GLU A 1 316 ? 4.758 31.766 -13.328 1 81.38 316 GLU A N 1
ATOM 2457 C CA . GLU A 1 316 ? 5.895 31.625 -12.422 1 81.38 316 GLU A CA 1
ATOM 2458 C C . GLU A 1 316 ? 5.816 30.328 -11.625 1 81.38 316 GLU A C 1
ATOM 2460 O O . GLU A 1 316 ? 4.727 29.797 -11.406 1 81.38 316 GLU A O 1
ATOM 2465 N N . ASN A 1 317 ? 6.879 29.688 -11.242 1 78.5 317 ASN A N 1
ATOM 2466 C CA . ASN A 1 317 ? 7.035 28.562 -10.336 1 78.5 317 ASN A CA 1
ATOM 2467 C C . ASN A 1 317 ? 6.461 27.281 -10.938 1 78.5 317 ASN A C 1
ATOM 2469 O O . ASN A 1 317 ? 6.125 26.344 -10.211 1 78.5 317 ASN A O 1
ATOM 2473 N N . VAL A 1 318 ? 6.168 27.312 -12.219 1 82.81 318 VAL A N 1
ATOM 2474 C CA . VAL A 1 318 ? 5.691 26.109 -12.891 1 82.81 318 VAL A CA 1
ATOM 2475 C C . VAL A 1 318 ? 6.867 25.188 -13.195 1 82.81 318 VAL A C 1
ATOM 2477 O O . VAL A 1 318 ? 6.816 23.984 -12.914 1 82.81 318 VAL A O 1
ATOM 2480 N N . PHE A 1 319 ? 7.82 25.828 -13.727 1 86.56 319 PHE A N 1
ATOM 2481 C CA . PHE A 1 319 ? 9.062 25.109 -13.992 1 86.56 319 PHE A CA 1
ATOM 2482 C C . PHE A 1 319 ? 10.25 25.828 -13.383 1 86.56 319 PHE A C 1
ATOM 2484 O O . PHE A 1 319 ? 10.297 27.062 -13.375 1 86.56 319 PHE A O 1
ATOM 2491 N N . ALA A 1 320 ? 11.156 25.156 -12.828 1 86.44 320 ALA A N 1
ATOM 2492 C CA . ALA A 1 320 ? 12.383 25.766 -12.328 1 86.44 320 ALA A CA 1
ATOM 2493 C C . ALA A 1 320 ? 13.102 26.547 -13.43 1 86.44 320 ALA A C 1
ATOM 2495 O O . ALA A 1 320 ? 13.68 27.594 -13.18 1 86.44 320 ALA A O 1
ATOM 2496 N N . ASP A 1 321 ? 13.055 25.922 -14.586 1 88 321 ASP A N 1
ATOM 2497 C CA . ASP A 1 321 ? 13.562 26.5 -15.828 1 88 321 ASP A CA 1
ATOM 2498 C C . ASP A 1 321 ? 12.422 26.766 -16.812 1 88 321 ASP A C 1
ATOM 2500 O O . ASP A 1 321 ? 11.75 25.844 -17.25 1 88 321 ASP A O 1
ATOM 2504 N N . PRO A 1 322 ? 12.227 28.047 -17.078 1 86.06 322 PRO A N 1
ATOM 2505 C CA . PRO A 1 322 ? 11.109 28.375 -17.969 1 86.06 322 PRO A CA 1
ATOM 2506 C C . PRO A 1 322 ? 11.203 27.641 -19.312 1 86.06 322 PRO A C 1
ATOM 2508 O O . PRO A 1 322 ? 10.227 27.609 -20.062 1 86.06 322 PRO A O 1
ATOM 2511 N N . LYS A 1 323 ? 12.383 27.188 -19.672 1 90.06 323 LYS A N 1
ATOM 2512 C CA . LYS A 1 323 ? 12.492 26.359 -20.875 1 90.06 323 LYS A CA 1
ATOM 2513 C C . LYS A 1 323 ? 11.562 25.156 -20.812 1 90.06 323 LYS A C 1
ATOM 2515 O O . LYS A 1 323 ? 11.273 24.531 -21.828 1 90.06 323 LYS A O 1
ATOM 2520 N N . GLY A 1 324 ? 11.141 24.859 -19.578 1 88.94 324 GLY A N 1
ATOM 2521 C CA . GLY A 1 324 ? 10.234 23.75 -19.344 1 88.94 324 GLY A CA 1
ATOM 2522 C C . GLY A 1 324 ? 8.898 23.906 -20.047 1 88.94 324 GLY A C 1
ATOM 2523 O O . GLY A 1 324 ? 8.18 22.922 -20.25 1 88.94 324 GLY A O 1
ATOM 2524 N N . PHE A 1 325 ? 8.594 25.078 -20.453 1 89.38 325 PHE A N 1
ATOM 2525 C CA . PHE A 1 325 ? 7.332 25.312 -21.156 1 89.38 325 PHE A CA 1
ATOM 2526 C C . PHE A 1 325 ? 7.422 24.844 -22.609 1 89.38 325 PHE A C 1
ATOM 2528 O O . PHE A 1 325 ? 6.418 24.828 -23.312 1 89.38 325 PHE A O 1
ATOM 2535 N N . GLY A 1 326 ? 8.586 24.531 -22.953 1 90.75 326 GLY A N 1
ATOM 2536 C CA . GLY A 1 326 ? 8.781 23.922 -24.266 1 90.75 326 GLY A CA 1
ATOM 2537 C C . GLY A 1 326 ? 8.914 24.938 -25.391 1 90.75 326 GLY A C 1
ATOM 2538 O O . GLY A 1 326 ? 9.188 26.109 -25.141 1 90.75 326 GLY A O 1
ATOM 2539 N N . ILE A 1 327 ? 8.984 24.297 -26.672 1 90.44 327 ILE A N 1
ATOM 2540 C CA . ILE A 1 327 ? 9.203 25.062 -27.906 1 90.44 327 ILE A CA 1
ATOM 2541 C C . ILE A 1 327 ? 7.875 25.266 -28.625 1 90.44 327 ILE A C 1
ATOM 2543 O O . ILE A 1 327 ? 7.082 24.344 -28.766 1 90.44 327 ILE A O 1
ATOM 2547 N N . GLY A 1 328 ? 7.617 26.516 -28.984 1 86.62 328 GLY A N 1
ATOM 2548 C CA . GLY A 1 328 ? 6.391 26.875 -29.672 1 86.62 328 GLY A CA 1
ATOM 2549 C C . GLY A 1 328 ? 6.43 26.531 -31.156 1 86.62 328 GLY A C 1
ATOM 2550 O O . GLY A 1 328 ? 7.434 26.016 -31.656 1 86.62 328 GLY A O 1
ATOM 2551 N N . PRO A 1 329 ? 5.211 26.75 -31.766 1 87.12 329 PRO A N 1
ATOM 2552 C CA . PRO A 1 329 ? 5.105 26.438 -33.188 1 87.12 329 PRO A CA 1
ATOM 2553 C C . PRO A 1 329 ? 6.137 27.188 -34.031 1 87.12 329 PRO A C 1
ATOM 2555 O O . PRO A 1 329 ? 6.516 26.734 -35.125 1 87.12 329 PRO A O 1
ATOM 2558 N N . ASP A 1 330 ? 6.543 28.312 -33.562 1 89.62 330 ASP A N 1
ATOM 2559 C CA . ASP A 1 330 ? 7.492 29.125 -34.312 1 89.62 330 ASP A CA 1
ATOM 2560 C C . ASP A 1 330 ? 8.93 28.656 -34.094 1 89.62 330 ASP A C 1
ATOM 2562 O O . ASP A 1 330 ? 9.875 29.297 -34.562 1 89.62 330 ASP A O 1
ATOM 2566 N N . GLY A 1 331 ? 9.016 27.578 -33.25 1 88.56 331 GLY A N 1
ATOM 2567 C CA . GLY A 1 331 ? 10.32 26.969 -33.031 1 88.56 331 GLY A CA 1
ATOM 2568 C C . GLY A 1 331 ? 11.102 27.609 -31.906 1 88.56 331 GLY A C 1
ATOM 2569 O O . GLY A 1 331 ? 12.211 27.172 -31.594 1 88.56 331 GLY A O 1
ATOM 2570 N N . ARG A 1 332 ? 10.633 28.688 -31.344 1 90.44 332 ARG A N 1
ATOM 2571 C CA . ARG A 1 332 ? 11.289 29.344 -30.219 1 90.44 332 ARG A CA 1
ATOM 2572 C C . ARG A 1 332 ? 10.711 28.844 -28.891 1 90.44 332 ARG A C 1
ATOM 2574 O O . ARG A 1 332 ? 9.602 28.312 -28.859 1 90.44 332 ARG A O 1
ATOM 2581 N N . TYR A 1 333 ? 11.57 28.953 -27.828 1 91.62 333 TYR A N 1
ATOM 2582 C CA . TYR A 1 333 ? 11.031 28.609 -26.516 1 91.62 333 TYR A CA 1
ATOM 2583 C C . TYR A 1 333 ? 9.836 29.484 -26.156 1 91.62 333 TYR A C 1
ATOM 2585 O O . TYR A 1 333 ? 9.859 30.688 -26.406 1 91.62 333 TYR A O 1
ATOM 2593 N N . ARG A 1 334 ? 8.812 28.938 -25.609 1 88.69 334 ARG A N 1
ATOM 2594 C CA . ARG A 1 334 ? 7.574 29.625 -25.281 1 88.69 334 ARG A CA 1
ATOM 2595 C C . ARG A 1 334 ? 7.836 30.797 -24.344 1 88.69 334 ARG A C 1
ATOM 2597 O O . ARG A 1 334 ? 7.164 31.828 -24.422 1 88.69 334 ARG A O 1
ATOM 2604 N N . TYR A 1 335 ? 8.781 30.656 -23.469 1 87.31 335 TYR A N 1
ATOM 2605 C CA . TYR A 1 335 ? 9.023 31.688 -22.469 1 87.31 335 TYR A CA 1
ATOM 2606 C C . TYR A 1 335 ? 9.625 32.938 -23.094 1 87.31 335 TYR A C 1
ATOM 2608 O O . TYR A 1 335 ? 9.641 34 -22.484 1 87.31 335 TYR A O 1
ATOM 2616 N N . GLU A 1 336 ? 10.078 32.75 -24.25 1 87.5 336 GLU A N 1
ATOM 2617 C CA . GLU A 1 336 ? 10.672 33.906 -24.953 1 87.5 336 GLU A CA 1
ATOM 2618 C C . GLU A 1 336 ? 9.602 34.75 -25.625 1 87.5 336 GLU A C 1
ATOM 2620 O O . GLU A 1 336 ? 9.867 35.875 -26.047 1 87.5 336 GLU A O 1
ATOM 2625 N N . HIS A 1 337 ? 8.469 34.25 -25.672 1 85.56 337 HIS A N 1
ATOM 2626 C CA . HIS A 1 337 ? 7.383 35 -26.312 1 85.56 337 HIS A CA 1
ATOM 2627 C C . HIS A 1 337 ? 6.992 36.219 -25.484 1 85.56 337 HIS A C 1
ATOM 2629 O O . HIS A 1 337 ? 6.93 36.156 -24.266 1 85.56 337 HIS A O 1
ATOM 2635 N N . PRO A 1 338 ? 6.742 37.344 -26.172 1 78.44 338 PRO A N 1
ATOM 2636 C CA . PRO A 1 338 ? 6.383 38.562 -25.453 1 78.44 338 PRO A CA 1
ATOM 2637 C C . PRO A 1 338 ? 5.156 38.406 -24.562 1 78.44 338 PRO A C 1
ATOM 2639 O O . PRO A 1 338 ? 5.074 39 -23.484 1 78.44 338 PRO A O 1
ATOM 2642 N N . GLY A 1 339 ? 4.23 37.625 -24.844 1 76.69 339 GLY A N 1
ATOM 2643 C CA . GLY A 1 339 ? 3.023 37.406 -24.062 1 76.69 339 GLY A CA 1
ATOM 2644 C C . GLY A 1 339 ? 3.24 36.5 -22.875 1 76.69 339 GLY A C 1
ATOM 2645 O O . GLY A 1 339 ? 2.35 36.344 -22.031 1 76.69 339 GLY A O 1
ATOM 2646 N N . PHE A 1 340 ? 4.375 35.906 -22.812 1 78.81 340 PHE A N 1
ATOM 2647 C CA . PHE A 1 340 ? 4.664 34.969 -21.734 1 78.81 340 PHE A CA 1
ATOM 2648 C C . PHE A 1 340 ? 4.637 35.688 -20.391 1 78.81 340 PHE A C 1
ATOM 2650 O O . PHE A 1 340 ? 3.969 35.219 -19.453 1 78.81 340 PHE A O 1
ATOM 2657 N N . THR A 1 341 ? 5.266 36.812 -20.297 1 69.75 341 THR A N 1
ATOM 2658 C CA . THR A 1 341 ? 5.375 37.531 -19.047 1 69.75 341 THR A CA 1
ATOM 2659 C C . THR A 1 341 ? 4.059 38.219 -18.688 1 69.75 341 THR A C 1
ATOM 2661 O O . THR A 1 341 ? 3.844 38.594 -17.547 1 69.75 341 THR A O 1
ATOM 2664 N N . ALA A 1 342 ? 3.199 38.281 -19.672 1 71 342 ALA A N 1
ATOM 2665 C CA . ALA A 1 342 ? 1.923 38.938 -19.438 1 71 342 ALA A CA 1
ATOM 2666 C C . ALA A 1 342 ? 0.859 37.969 -18.969 1 71 342 ALA A C 1
ATOM 2668 O O . ALA A 1 342 ? -0.239 38.344 -18.578 1 71 342 ALA A O 1
ATOM 2669 N N . GLY A 1 343 ? 1.244 36.719 -18.875 1 65 343 GLY A N 1
ATOM 2670 C CA . GLY A 1 343 ? 0.344 35.688 -18.422 1 65 343 GLY A CA 1
ATOM 2671 C C . GLY A 1 343 ? -0.698 35.312 -19.453 1 65 343 GLY A C 1
ATOM 2672 O O . GLY A 1 343 ? -1.747 34.75 -19.109 1 65 343 GLY A O 1
ATOM 2673 N N . THR A 1 344 ? -0.577 35.688 -20.734 1 57.47 344 THR A N 1
ATOM 2674 C CA . THR A 1 344 ? -1.562 35.406 -21.781 1 57.47 344 THR A CA 1
ATOM 2675 C C . THR A 1 344 ? -1.033 34.406 -22.781 1 57.47 344 THR A C 1
ATOM 2677 O O . THR A 1 344 ? -1.684 34.125 -23.797 1 57.47 344 THR A O 1
ATOM 2680 N N . ALA A 1 345 ? 0.044 33.875 -22.578 1 50.56 345 ALA A N 1
ATOM 2681 C CA . ALA A 1 345 ? 0.593 33 -23.609 1 50.56 345 ALA A CA 1
ATOM 2682 C C . ALA A 1 345 ? 0.006 31.594 -23.516 1 50.56 345 ALA A C 1
ATOM 2684 O O . ALA A 1 345 ? -0.268 31.094 -22.422 1 50.56 345 ALA A O 1
ATOM 2685 N N . MET B 1 1 ? 5.211 -32.406 -8.711 1 98.12 1 MET B N 1
ATOM 2686 C CA . MET B 1 1 ? 6.492 -31.719 -8.57 1 98.12 1 MET B CA 1
ATOM 2687 C C . MET B 1 1 ? 7.457 -32.125 -9.68 1 98.12 1 MET B C 1
ATOM 2689 O O . MET B 1 1 ? 8.078 -31.281 -10.32 1 98.12 1 MET B O 1
ATOM 2693 N N . VAL B 1 2 ? 7.516 -33.469 -9.938 1 98.69 2 VAL B N 1
ATOM 2694 C CA . VAL B 1 2 ? 8.43 -33.969 -10.953 1 98.69 2 VAL B CA 1
ATOM 2695 C C . VAL B 1 2 ? 8.016 -33.438 -12.328 1 98.69 2 VAL B C 1
ATOM 2697 O O . VAL B 1 2 ? 8.859 -32.969 -13.109 1 98.69 2 VAL B O 1
ATOM 2700 N N . LEU B 1 3 ? 6.746 -33.5 -12.609 1 98.81 3 LEU B N 1
ATOM 2701 C CA . LEU B 1 3 ? 6.27 -32.969 -13.883 1 98.81 3 LEU B CA 1
ATOM 2702 C C . LEU B 1 3 ? 6.641 -31.5 -14.031 1 98.81 3 LEU B C 1
ATOM 2704 O O . LEU B 1 3 ? 7.113 -31.062 -15.086 1 98.81 3 LEU B O 1
ATOM 2708 N N . GLY B 1 4 ? 6.352 -30.703 -13.008 1 98.69 4 GLY B N 1
ATOM 2709 C CA . GLY B 1 4 ? 6.719 -29.297 -13.062 1 98.69 4 GLY B CA 1
ATOM 2710 C C . GLY B 1 4 ? 8.188 -29.062 -13.375 1 98.69 4 GLY B C 1
ATOM 2711 O O . GLY B 1 4 ? 8.523 -28.266 -14.242 1 98.69 4 GLY B O 1
ATOM 2712 N N . ARG B 1 5 ? 9.078 -29.781 -12.727 1 98.69 5 ARG B N 1
ATOM 2713 C CA . ARG B 1 5 ? 10.516 -29.641 -12.906 1 98.69 5 ARG B CA 1
ATOM 2714 C C . ARG B 1 5 ? 10.938 -30.031 -14.32 1 98.69 5 ARG B C 1
ATOM 2716 O O . ARG B 1 5 ? 11.641 -29.281 -14.992 1 98.69 5 ARG B O 1
ATOM 2723 N N . GLU B 1 6 ? 10.531 -31.219 -14.688 1 98.75 6 GLU B N 1
ATOM 2724 C CA . GLU B 1 6 ? 10.93 -31.703 -16 1 98.75 6 GLU B CA 1
ATOM 2725 C C . GLU B 1 6 ? 10.383 -30.812 -17.109 1 98.75 6 GLU B C 1
ATOM 2727 O O . GLU B 1 6 ? 11.047 -30.594 -18.125 1 98.75 6 GLU B O 1
ATOM 2732 N N . PHE B 1 7 ? 9.18 -30.406 -16.938 1 98.75 7 PHE B N 1
ATOM 2733 C CA . PHE B 1 7 ? 8.578 -29.469 -17.891 1 98.75 7 PHE B CA 1
ATOM 2734 C C . PHE B 1 7 ? 9.406 -28.203 -18.016 1 98.75 7 PHE B C 1
ATOM 2736 O O . PHE B 1 7 ? 9.688 -27.734 -19.109 1 98.75 7 PHE B O 1
ATOM 2743 N N . GLU B 1 8 ? 9.766 -27.594 -16.891 1 98.19 8 GLU B N 1
ATOM 2744 C CA . GLU B 1 8 ? 10.562 -26.359 -16.875 1 98.19 8 GLU B CA 1
ATOM 2745 C C . GLU B 1 8 ? 11.914 -26.578 -17.547 1 98.19 8 GLU B C 1
ATOM 2747 O O . GLU B 1 8 ? 12.414 -25.703 -18.25 1 98.19 8 GLU B O 1
ATOM 2752 N N . GLU B 1 9 ? 12.547 -27.688 -17.281 1 97.44 9 GLU B N 1
ATOM 2753 C CA . GLU B 1 9 ? 13.82 -27.984 -17.906 1 97.44 9 GLU B CA 1
ATOM 2754 C C . GLU B 1 9 ? 13.672 -28.094 -19.422 1 97.44 9 GLU B C 1
ATOM 2756 O O . GLU B 1 9 ? 14.539 -27.625 -20.172 1 97.44 9 GLU B O 1
ATOM 2761 N N . MET B 1 10 ? 12.656 -28.719 -19.797 1 98.19 10 MET B N 1
ATOM 2762 C CA . MET B 1 10 ? 12.383 -28.797 -21.234 1 98.19 10 MET B CA 1
ATOM 2763 C C . MET B 1 10 ? 12.125 -27.406 -21.828 1 98.19 10 MET B C 1
ATOM 2765 O O . MET B 1 10 ? 12.586 -27.109 -22.922 1 98.19 10 MET B O 1
ATOM 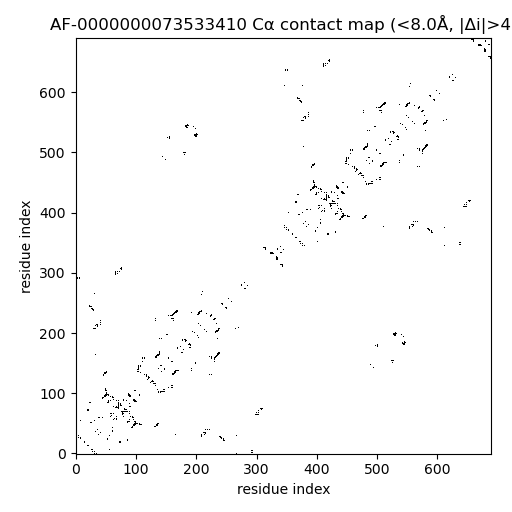2769 N N . CYS B 1 11 ? 11.367 -26.594 -21.109 1 97.62 11 CYS B N 1
ATOM 2770 C CA . CYS B 1 11 ? 11.148 -25.219 -21.547 1 97.62 11 CYS B CA 1
ATOM 2771 C C . CYS B 1 11 ? 12.469 -24.5 -21.797 1 97.62 11 CYS B C 1
ATOM 2773 O O . CYS B 1 11 ? 12.625 -23.797 -22.797 1 97.62 11 CYS B O 1
ATOM 2775 N N . ALA B 1 12 ? 13.406 -24.641 -20.891 1 96.69 12 ALA B N 1
ATOM 2776 C CA . ALA B 1 12 ? 14.719 -24.031 -21.062 1 96.69 12 ALA B CA 1
ATOM 2777 C C . ALA B 1 12 ? 15.391 -24.516 -22.344 1 96.69 12 ALA B C 1
ATOM 2779 O O . ALA B 1 12 ? 15.914 -23.703 -23.125 1 96.69 12 ALA B O 1
ATOM 2780 N N . GLN B 1 13 ? 15.359 -25.766 -22.562 1 96.69 13 GLN B N 1
ATOM 2781 C CA . GLN B 1 13 ? 15.961 -26.359 -23.75 1 96.69 13 GLN B CA 1
ATOM 2782 C C . GLN B 1 13 ? 15.312 -25.797 -25.016 1 96.69 13 GLN B C 1
ATOM 2784 O O . GLN B 1 13 ? 16.016 -25.422 -25.969 1 96.69 13 GLN B O 1
ATOM 2789 N N . MET B 1 14 ? 14.023 -25.797 -25.016 1 97.06 14 MET B N 1
ATOM 2790 C CA . MET B 1 14 ? 13.289 -25.344 -26.188 1 97.06 14 MET B CA 1
ATOM 2791 C C . MET B 1 14 ? 13.508 -23.844 -26.422 1 97.06 14 MET B C 1
ATOM 2793 O O . MET B 1 14 ? 13.523 -23.391 -27.578 1 97.06 14 MET B O 1
ATOM 2797 N N . TYR B 1 15 ? 13.586 -23.125 -25.344 1 95.31 15 TYR B N 1
ATOM 2798 C CA . TYR B 1 15 ? 13.898 -21.703 -25.453 1 95.31 15 TYR B CA 1
ATOM 2799 C C . TYR B 1 15 ? 15.234 -21.5 -26.172 1 95.31 15 TYR B C 1
ATOM 2801 O O . TYR B 1 15 ? 15.336 -20.672 -27.078 1 95.31 15 TYR B O 1
ATOM 2809 N N . TYR B 1 16 ? 16.219 -22.219 -25.781 1 93.25 16 TYR B N 1
ATOM 2810 C CA . TYR B 1 16 ? 17.562 -22.078 -26.359 1 93.25 16 TYR B CA 1
ATOM 2811 C C . TYR B 1 16 ? 17.578 -22.562 -27.812 1 93.25 16 TYR B C 1
ATOM 2813 O O . TYR B 1 16 ? 18.422 -22.141 -28.594 1 93.25 16 TYR B O 1
ATOM 2821 N N . ARG B 1 17 ? 16.625 -23.359 -28.172 1 94.69 17 ARG B N 1
ATOM 2822 C CA . ARG B 1 17 ? 16.516 -23.859 -29.531 1 94.69 17 ARG B CA 1
ATOM 2823 C C . ARG B 1 17 ? 15.664 -22.922 -30.391 1 94.69 17 ARG B C 1
ATOM 2825 O O . ARG B 1 17 ? 15.391 -23.219 -31.562 1 94.69 17 ARG B O 1
ATOM 2832 N N . GLY B 1 18 ? 15.141 -21.906 -29.797 1 93.44 18 GLY B N 1
ATOM 2833 C CA . GLY B 1 18 ? 14.43 -20.875 -30.547 1 93.44 18 GLY B CA 1
ATOM 2834 C C . GLY B 1 18 ? 12.969 -21.219 -30.781 1 93.44 18 GLY B C 1
ATOM 2835 O O . GLY B 1 18 ? 12.336 -20.672 -31.688 1 93.44 18 GLY B O 1
ATOM 2836 N N . LYS B 1 19 ? 12.438 -22.141 -29.938 1 93.56 19 LYS B N 1
ATOM 2837 C CA . LYS B 1 19 ? 11.055 -22.578 -30.141 1 93.56 19 LYS B CA 1
ATOM 2838 C C . LYS B 1 19 ? 10.094 -21.703 -29.328 1 93.56 19 LYS B C 1
ATOM 2840 O O . LYS B 1 19 ? 8.875 -21.766 -29.531 1 93.56 19 LYS B O 1
ATOM 2845 N N . MET B 1 20 ? 10.586 -21 -28.438 1 91 20 MET B N 1
ATOM 2846 C CA . MET B 1 20 ? 9.789 -20.125 -27.578 1 91 20 MET B CA 1
ATOM 2847 C C . MET B 1 20 ? 10.18 -18.656 -27.766 1 91 20 MET B C 1
ATOM 2849 O O . MET B 1 20 ? 11.344 -18.359 -28.031 1 91 20 MET B O 1
ATOM 2853 N N . PHE B 1 21 ? 9.094 -17.812 -27.609 1 81.88 21 PHE B N 1
ATOM 2854 C CA . PHE B 1 21 ? 9.352 -16.391 -27.844 1 81.88 21 PHE B CA 1
ATOM 2855 C C . PHE B 1 21 ? 9.016 -15.57 -26.609 1 81.88 21 PHE B C 1
ATOM 2857 O O . PHE B 1 21 ? 8.18 -15.969 -25.797 1 81.88 21 PHE B O 1
ATOM 2864 N N . GLY B 1 22 ? 9.719 -14.477 -26.484 1 84.25 22 GLY B N 1
ATOM 2865 C CA . GLY B 1 22 ? 9.516 -13.609 -25.328 1 84.25 22 GLY B CA 1
ATOM 2866 C C . GLY B 1 22 ? 10.32 -14.031 -24.109 1 84.25 22 GLY B C 1
ATOM 2867 O O . GLY B 1 22 ? 11.203 -14.883 -24.219 1 84.25 22 GLY B O 1
ATOM 2868 N N . PHE B 1 23 ? 10.016 -13.477 -22.938 1 89.19 23 PHE B N 1
ATOM 2869 C CA . PHE B 1 23 ? 10.734 -13.797 -21.703 1 89.19 23 PHE B CA 1
ATOM 2870 C C . PHE B 1 23 ? 10.172 -15.055 -21.062 1 89.19 23 PHE B C 1
ATOM 2872 O O . PHE B 1 23 ? 8.953 -15.25 -21.031 1 89.19 23 PHE B O 1
ATOM 2879 N N . VAL B 1 24 ? 11.078 -15.875 -20.688 1 94.94 24 VAL B N 1
ATOM 2880 C CA . VAL B 1 24 ? 10.672 -17.109 -20.031 1 94.94 24 VAL B CA 1
ATOM 2881 C C . VAL B 1 24 ? 11.211 -17.125 -18.594 1 94.94 24 VAL B C 1
ATOM 2883 O O . VAL B 1 24 ? 12.414 -16.969 -18.375 1 94.94 24 VAL B O 1
ATOM 2886 N N . HIS B 1 25 ? 10.336 -17.25 -17.656 1 96.94 25 HIS B N 1
ATOM 2887 C CA . HIS B 1 25 ? 10.641 -17.312 -16.234 1 96.94 25 HIS B CA 1
ATOM 2888 C C . HIS B 1 25 ? 10.305 -18.688 -15.656 1 96.94 25 HIS B C 1
ATOM 2890 O O . HIS B 1 25 ? 9.148 -19.125 -15.703 1 96.94 25 HIS B O 1
ATOM 2896 N N . LEU B 1 26 ? 11.305 -19.328 -15.109 1 97.44 26 LEU B N 1
ATOM 2897 C CA . LEU B 1 26 ? 11.109 -20.719 -14.711 1 97.44 26 LEU B CA 1
ATOM 2898 C C . LEU B 1 26 ? 10.859 -20.828 -13.211 1 97.44 26 LEU B C 1
ATOM 2900 O O . LEU B 1 26 ? 11.352 -20.016 -12.438 1 97.44 26 LEU B O 1
ATOM 2904 N N . TYR B 1 27 ? 10.188 -21.844 -12.812 1 98.12 27 TYR B N 1
ATOM 2905 C CA . TYR B 1 27 ? 9.648 -22.078 -11.477 1 98.12 27 TYR B CA 1
ATOM 2906 C C . TYR B 1 27 ? 10.492 -23.094 -10.711 1 98.12 27 TYR B C 1
ATOM 2908 O O . TYR B 1 27 ? 10.203 -23.406 -9.555 1 98.12 27 TYR B O 1
ATOM 2916 N N . SER B 1 28 ? 11.625 -23.547 -11.312 1 98.06 28 SER B N 1
ATOM 2917 C CA . SER B 1 28 ? 12.414 -24.641 -10.758 1 98.06 28 SER B CA 1
ATOM 2918 C C . SER B 1 28 ? 12.875 -24.328 -9.344 1 98.06 28 SER B C 1
ATOM 2920 O O . SER B 1 28 ? 13.445 -23.266 -9.094 1 98.06 28 SER B O 1
ATOM 2922 N N . GLY B 1 29 ? 12.625 -25.25 -8.422 1 98.44 29 GLY B N 1
ATOM 2923 C CA . GLY B 1 29 ? 13.008 -25.125 -7.027 1 98.44 29 GLY B CA 1
ATOM 2924 C C . GLY B 1 29 ? 11.836 -24.828 -6.113 1 98.44 29 GLY B C 1
ATOM 2925 O O . GLY B 1 29 ? 11.93 -25 -4.895 1 98.44 29 GLY B O 1
ATOM 2926 N N . GLN B 1 30 ? 10.703 -24.438 -6.656 1 98.75 30 GLN B N 1
ATOM 2927 C CA . GLN B 1 30 ? 9.594 -23.938 -5.852 1 98.75 30 GLN B CA 1
ATOM 2928 C C . GLN B 1 30 ? 8.391 -24.875 -5.918 1 98.75 30 GLN B C 1
ATOM 2930 O O . GLN B 1 30 ? 7.285 -24.516 -5.523 1 98.75 30 GLN B O 1
ATOM 2935 N N . GLU B 1 31 ? 8.562 -26.109 -6.406 1 98.81 31 GLU B N 1
ATOM 2936 C CA . GLU B 1 31 ? 7.469 -27.016 -6.75 1 98.81 31 GLU B CA 1
ATOM 2937 C C . GLU B 1 31 ? 6.672 -27.422 -5.512 1 98.81 31 GLU B C 1
ATOM 2939 O O . GLU B 1 31 ? 5.477 -27.703 -5.602 1 98.81 31 GLU B O 1
ATOM 2944 N N . ALA B 1 32 ? 7.316 -27.391 -4.355 1 98.94 32 ALA B N 1
ATOM 2945 C CA . ALA B 1 32 ? 6.609 -27.781 -3.135 1 98.94 32 ALA B CA 1
ATOM 2946 C C . ALA B 1 32 ? 5.461 -26.812 -2.844 1 98.94 32 ALA B C 1
ATOM 2948 O O . ALA B 1 32 ? 4.418 -27.219 -2.328 1 98.94 32 ALA B O 1
ATOM 2949 N N . VAL B 1 33 ? 5.617 -25.578 -3.168 1 98.94 33 VAL B N 1
ATOM 2950 C CA . VAL B 1 33 ? 4.59 -24.578 -2.889 1 98.94 33 VAL B CA 1
ATOM 2951 C C . VAL B 1 33 ? 3.389 -24.797 -3.803 1 98.94 33 VAL B C 1
ATOM 2953 O O . VAL B 1 33 ? 2.258 -24.938 -3.33 1 98.94 33 VAL B O 1
ATOM 2956 N N . SER B 1 34 ? 3.621 -24.844 -5.113 1 98.81 34 SER B N 1
ATOM 2957 C CA . SER B 1 34 ? 2.527 -25.047 -6.059 1 98.81 34 SER B CA 1
ATOM 2958 C C . SER B 1 34 ? 1.783 -26.344 -5.781 1 98.81 34 SER B C 1
ATOM 2960 O O . SER B 1 34 ? 0.55 -26.375 -5.766 1 98.81 34 SER B O 1
ATOM 2962 N N . THR B 1 35 ? 2.533 -27.391 -5.586 1 98.81 35 THR B N 1
ATOM 2963 C CA . THR B 1 35 ? 1.921 -28.688 -5.348 1 98.81 35 THR B CA 1
ATOM 2964 C C . THR B 1 35 ? 1.19 -28.719 -4.008 1 98.81 35 THR B C 1
ATOM 2966 O O . THR B 1 35 ? 0.063 -29.203 -3.918 1 98.81 35 THR B O 1
ATOM 2969 N N . GLY B 1 36 ? 1.829 -28.203 -2.965 1 98.94 36 GLY B N 1
ATOM 2970 C CA . GLY B 1 36 ? 1.242 -28.219 -1.634 1 98.94 36 GLY B CA 1
ATOM 2971 C C . GLY B 1 36 ? -0.012 -27.375 -1.521 1 98.94 36 GLY B C 1
ATOM 2972 O O . GLY B 1 36 ? -0.94 -27.719 -0.791 1 98.94 36 GLY B O 1
ATOM 2973 N N . VAL B 1 37 ? -0.108 -26.281 -2.229 1 98.94 37 VAL B N 1
ATOM 2974 C CA . VAL B 1 37 ? -1.248 -25.375 -2.137 1 98.94 37 VAL B CA 1
ATOM 2975 C C . VAL B 1 37 ? -2.291 -25.75 -3.188 1 98.94 37 VAL B C 1
ATOM 2977 O O . VAL B 1 37 ? -3.453 -25.984 -2.857 1 98.94 37 VAL B O 1
ATOM 2980 N N . ILE B 1 38 ? -1.863 -25.875 -4.441 1 98.94 38 ILE B N 1
ATOM 2981 C CA . ILE B 1 38 ? -2.812 -25.984 -5.539 1 98.94 38 ILE B CA 1
ATOM 2982 C C . ILE B 1 38 ? -3.24 -27.453 -5.695 1 98.94 38 ILE B C 1
ATOM 2984 O O . ILE B 1 38 ? -4.391 -27.797 -5.418 1 98.94 38 ILE B O 1
ATOM 2988 N N . LYS B 1 39 ? -2.297 -28.312 -6.008 1 98.75 39 LYS B N 1
ATOM 2989 C CA . LYS B 1 39 ? -2.611 -29.703 -6.336 1 98.75 39 LYS B CA 1
ATOM 2990 C C . LYS B 1 39 ? -3.244 -30.422 -5.145 1 98.75 39 LYS B C 1
ATOM 2992 O O . LYS B 1 39 ? -4.207 -31.172 -5.309 1 98.75 39 LYS B O 1
ATOM 2997 N N . ALA B 1 40 ? -2.729 -30.141 -4.012 1 98.62 40 ALA B N 1
ATOM 2998 C CA . ALA B 1 40 ? -3.125 -30.906 -2.828 1 98.62 40 ALA B CA 1
ATOM 2999 C C . ALA B 1 40 ? -4.418 -30.359 -2.23 1 98.62 40 ALA B C 1
ATOM 3001 O O . ALA B 1 40 ? -5.168 -31.094 -1.583 1 98.62 40 ALA B O 1
ATOM 3002 N N . CYS B 1 41 ? -4.734 -29.109 -2.424 1 98.81 41 CYS B N 1
ATOM 3003 C CA . CYS B 1 41 ? -5.75 -28.531 -1.548 1 98.81 41 CYS B CA 1
ATOM 3004 C C . CYS B 1 41 ? -6.891 -27.922 -2.357 1 98.81 41 CYS B C 1
ATOM 3006 O O . CYS B 1 41 ? -7.973 -27.688 -1.824 1 98.81 41 CYS B O 1
ATOM 3008 N N . LEU B 1 42 ? -6.688 -27.609 -3.631 1 98.88 42 LEU B N 1
ATOM 3009 C CA . LEU B 1 42 ? -7.695 -26.859 -4.367 1 98.88 42 LEU B CA 1
ATOM 3010 C C . LEU B 1 42 ? -8.531 -27.781 -5.246 1 98.88 42 LEU B C 1
ATOM 3012 O O . LEU B 1 42 ? -8.039 -28.797 -5.727 1 98.88 42 LEU B O 1
ATOM 3016 N N . ARG B 1 43 ? -9.711 -27.391 -5.434 1 98.69 43 ARG B N 1
ATOM 3017 C CA . ARG B 1 43 ? -10.609 -28.016 -6.398 1 98.69 43 ARG B CA 1
ATOM 3018 C C . ARG B 1 43 ? -10.469 -27.375 -7.773 1 98.69 43 ARG B C 1
ATOM 3020 O O . ARG B 1 43 ? -9.875 -26.312 -7.91 1 98.69 43 ARG B O 1
ATOM 3027 N N . LYS B 1 44 ? -11.039 -28.016 -8.75 1 98.12 44 LYS B N 1
ATOM 3028 C CA . LYS B 1 44 ? -10.977 -27.547 -10.133 1 98.12 44 LYS B CA 1
ATOM 3029 C C . LYS B 1 44 ? -11.609 -26.172 -10.281 1 98.12 44 LYS B C 1
ATOM 3031 O O . LYS B 1 44 ? -11.148 -25.344 -11.078 1 98.12 44 LYS B O 1
ATOM 3036 N N . ASP B 1 45 ? -12.633 -25.906 -9.508 1 97.5 45 ASP B N 1
ATOM 3037 C CA . ASP B 1 45 ? -13.414 -24.688 -9.695 1 97.5 45 ASP B CA 1
ATOM 3038 C C . ASP B 1 45 ? -12.891 -23.562 -8.805 1 97.5 45 ASP B C 1
ATOM 3040 O O . ASP B 1 45 ? -13.398 -22.438 -8.859 1 97.5 45 ASP B O 1
ATOM 3044 N N . ASP B 1 46 ? -11.93 -23.859 -7.973 1 98.88 46 ASP B N 1
ATOM 3045 C CA . ASP B 1 46 ? -11.273 -22.781 -7.23 1 98.88 46 ASP B CA 1
ATOM 3046 C C . ASP B 1 46 ? -10.43 -21.922 -8.156 1 98.88 46 ASP B C 1
ATOM 3048 O O . ASP B 1 46 ? -10.016 -22.359 -9.234 1 98.88 46 ASP B O 1
ATOM 3052 N N . PHE B 1 47 ? -10.172 -20.688 -7.742 1 98.88 47 PHE B N 1
ATOM 3053 C CA . PHE B 1 47 ? -9.438 -19.75 -8.586 1 98.88 47 PHE B CA 1
ATOM 3054 C C . PHE B 1 47 ? -8 -19.594 -8.102 1 98.88 47 PHE B C 1
ATOM 3056 O O . PHE B 1 47 ? -7.738 -19.656 -6.898 1 98.88 47 PHE B O 1
ATOM 3063 N N . ILE B 1 48 ? -7.09 -19.391 -9.055 1 98.69 48 ILE B N 1
ATOM 3064 C CA . ILE B 1 48 ? -5.754 -18.938 -8.688 1 98.69 48 ILE B CA 1
ATOM 3065 C C . ILE B 1 48 ? -5.348 -17.766 -9.586 1 98.69 48 ILE B C 1
ATOM 3067 O O . ILE B 1 48 ? -5.707 -17.719 -10.766 1 98.69 48 ILE B O 1
ATOM 3071 N N . CYS B 1 49 ? -4.734 -16.844 -9.031 1 98.5 49 CYS B N 1
ATOM 3072 C CA . CYS B 1 49 ? -3.988 -15.805 -9.727 1 98.5 49 CYS B CA 1
ATOM 3073 C C . CYS B 1 49 ? -2.486 -16 -9.555 1 98.5 49 CYS B C 1
ATOM 3075 O O . CYS B 1 49 ? -1.979 -15.961 -8.43 1 98.5 49 CYS B O 1
ATOM 3077 N N . SER B 1 50 ? -1.843 -16.172 -10.648 1 98.06 50 SER B N 1
ATOM 3078 C CA . SER B 1 50 ? -0.431 -16.531 -10.641 1 98.06 50 SER B CA 1
ATOM 3079 C C . SER B 1 50 ? 0.458 -15.344 -10.961 1 98.06 50 SER B C 1
ATOM 3081 O O . SER B 1 50 ? 0.026 -14.195 -10.852 1 98.06 50 SER B O 1
ATOM 3083 N N . THR B 1 51 ? 1.725 -15.57 -11.102 1 96.94 51 THR B N 1
ATOM 3084 C CA . THR B 1 51 ? 2.742 -14.625 -11.531 1 96.94 51 THR B CA 1
ATOM 3085 C C . THR B 1 51 ? 3.23 -14.953 -12.938 1 96.94 51 THR B C 1
ATOM 3087 O O . THR B 1 51 ? 2.639 -15.789 -13.625 1 96.94 51 THR B O 1
ATOM 3090 N N . TYR B 1 52 ? 4.289 -14.242 -13.359 1 96.44 52 TYR B N 1
ATOM 3091 C CA . TYR B 1 52 ? 4.879 -14.547 -14.656 1 96.44 52 TYR B CA 1
ATOM 3092 C C . TYR B 1 52 ? 5.539 -15.922 -14.648 1 96.44 52 TYR B C 1
ATOM 3094 O O . TYR B 1 52 ? 5.969 -16.422 -15.695 1 96.44 52 TYR B O 1
ATOM 3102 N N . ARG B 1 53 ? 5.645 -16.5 -13.508 1 97.06 53 ARG B N 1
ATOM 3103 C CA . ARG B 1 53 ? 6.117 -17.875 -13.391 1 97.06 53 ARG B CA 1
ATOM 3104 C C . ARG B 1 53 ? 4.949 -18.844 -13.242 1 97.06 53 ARG B C 1
ATOM 3106 O O . ARG B 1 53 ? 4.84 -19.547 -12.234 1 97.06 53 ARG B O 1
ATOM 3113 N N . ASP B 1 54 ? 4.176 -18.984 -14.25 1 98.12 54 ASP B N 1
ATOM 3114 C CA . ASP B 1 54 ? 2.834 -19.531 -14.07 1 98.12 54 ASP B CA 1
ATOM 3115 C C . ASP B 1 54 ? 2.738 -20.938 -14.641 1 98.12 54 ASP B C 1
ATOM 3117 O O . ASP B 1 54 ? 1.689 -21.578 -14.555 1 98.12 54 ASP B O 1
ATOM 3121 N N . HIS B 1 55 ? 3.865 -21.547 -15.188 1 98.44 55 HIS B N 1
ATOM 3122 C CA . HIS B 1 55 ? 3.783 -22.844 -15.828 1 98.44 55 HIS B CA 1
ATOM 3123 C C . HIS B 1 55 ? 3.385 -23.938 -14.836 1 98.44 55 HIS B C 1
ATOM 3125 O O . HIS B 1 55 ? 2.406 -24.656 -15.055 1 98.44 55 HIS B O 1
ATOM 3131 N N . VAL B 1 56 ? 4.109 -23.938 -13.773 1 98.81 56 VAL B N 1
ATOM 3132 C CA . VAL B 1 56 ? 3.943 -25.031 -12.828 1 98.81 56 VAL B CA 1
ATOM 3133 C C . VAL B 1 56 ? 2.654 -24.844 -12.031 1 98.81 56 VAL B C 1
ATOM 3135 O O . VAL B 1 56 ? 2 -25.812 -11.648 1 98.81 56 VAL B O 1
ATOM 3138 N N . HIS B 1 57 ? 2.254 -23.609 -11.797 1 98.81 57 HIS B N 1
ATOM 3139 C CA . HIS B 1 57 ? 0.937 -23.344 -11.219 1 98.81 57 HIS B CA 1
ATOM 3140 C C . HIS B 1 57 ? -0.167 -23.938 -12.094 1 98.81 57 HIS B C 1
ATOM 3142 O O . HIS B 1 57 ? -1.083 -24.594 -11.594 1 98.81 57 HIS B O 1
ATOM 3148 N N . ALA B 1 58 ? -0.07 -23.688 -13.391 1 98.81 58 ALA B N 1
ATOM 3149 C CA . ALA B 1 58 ? -1.06 -24.188 -14.336 1 98.81 58 ALA B CA 1
ATOM 3150 C C . ALA B 1 58 ? -1.103 -25.719 -14.312 1 98.81 58 ALA B C 1
ATOM 3152 O O . ALA B 1 58 ? -2.18 -26.312 -14.234 1 98.81 58 ALA B O 1
ATOM 3153 N N . LEU B 1 59 ? 0.069 -26.328 -14.383 1 98.88 59 LEU B N 1
ATOM 3154 C CA . LEU B 1 59 ? 0.145 -27.781 -14.352 1 98.88 59 LEU B CA 1
ATOM 3155 C C . LEU B 1 59 ? -0.449 -28.328 -13.055 1 98.88 59 LEU B C 1
ATOM 3157 O O . LEU B 1 59 ? -1.18 -29.328 -13.07 1 98.88 59 LEU B O 1
ATOM 3161 N N . SER B 1 60 ? -0.154 -27.688 -11.961 1 98.81 60 SER B N 1
ATOM 3162 C CA . SER B 1 60 ? -0.656 -28.125 -10.656 1 98.81 60 SER B CA 1
ATOM 3163 C C . SER B 1 60 ? -2.174 -27.984 -10.578 1 98.81 60 SER B C 1
ATOM 3165 O O . SER B 1 60 ? -2.83 -28.719 -9.836 1 98.81 60 SER B O 1
ATOM 3167 N N . LYS B 1 61 ? -2.703 -27.078 -11.32 1 98.62 61 LYS B N 1
ATOM 3168 C CA . LYS B 1 61 ? -4.145 -26.844 -11.328 1 98.62 61 LYS B CA 1
ATOM 3169 C C . LYS B 1 61 ? -4.859 -27.859 -12.211 1 98.62 61 LYS B C 1
ATOM 3171 O O . LYS B 1 61 ? -6.09 -27.922 -12.227 1 98.62 61 LYS B O 1
ATOM 3176 N N . GLY B 1 62 ? -4.066 -28.531 -13.055 1 98.25 62 GLY B N 1
ATOM 3177 C CA . GLY B 1 62 ? -4.648 -29.578 -13.883 1 98.25 62 GLY B CA 1
ATOM 3178 C C . GLY B 1 62 ? -4.691 -29.219 -15.352 1 98.25 62 GLY B C 1
ATOM 3179 O O . GLY B 1 62 ? -5.199 -29.984 -16.172 1 98.25 62 GLY B O 1
ATOM 3180 N N . VAL B 1 63 ? -4.188 -28.078 -15.703 1 98.56 63 VAL B N 1
ATOM 3181 C CA . VAL B 1 63 ? -4.062 -27.766 -17.125 1 98.56 63 VAL B CA 1
ATOM 3182 C C . VAL B 1 63 ? -3.086 -28.734 -17.781 1 98.56 63 VAL B C 1
ATOM 3184 O O . VAL B 1 63 ? -2.008 -29 -17.25 1 98.56 63 VAL B O 1
ATOM 3187 N N . SER B 1 64 ? -3.465 -29.25 -18.891 1 98.12 64 SER B N 1
ATOM 3188 C CA . SER B 1 64 ? -2.621 -30.266 -19.5 1 98.12 64 SER B CA 1
ATOM 3189 C C . SER B 1 64 ? -1.281 -29.688 -19.938 1 98.12 64 SER B C 1
ATOM 3191 O O . SER B 1 64 ? -1.216 -28.562 -20.406 1 98.12 64 SER B O 1
ATOM 3193 N N . ALA B 1 65 ? -0.273 -30.547 -19.812 1 98.75 65 ALA B N 1
ATOM 3194 C CA . ALA B 1 65 ? 1.058 -30.125 -20.25 1 98.75 65 ALA B CA 1
ATOM 3195 C C . ALA B 1 65 ? 1.064 -29.781 -21.75 1 98.75 65 ALA B C 1
ATOM 3197 O O . ALA B 1 65 ? 1.771 -28.875 -22.172 1 98.75 65 ALA B O 1
ATOM 3198 N N . ARG B 1 66 ? 0.279 -30.484 -22.531 1 98.69 66 ARG B N 1
ATOM 3199 C CA . ARG B 1 66 ? 0.147 -30.203 -23.953 1 98.69 66 ARG B CA 1
ATOM 3200 C C . ARG B 1 66 ? -0.321 -28.781 -24.188 1 98.69 66 ARG B C 1
ATOM 3202 O O . ARG B 1 66 ? 0.268 -28.047 -25 1 98.69 66 ARG B O 1
ATOM 3209 N N . LYS B 1 67 ? -1.334 -28.391 -23.5 1 98.44 67 LYS B N 1
ATOM 3210 C CA . LYS B 1 67 ? -1.889 -27.047 -23.656 1 98.44 67 LYS B CA 1
ATOM 3211 C C . LYS B 1 67 ? -0.888 -25.984 -23.219 1 98.44 67 LYS B C 1
ATOM 3213 O O . LYS B 1 67 ? -0.74 -24.953 -23.891 1 98.44 67 LYS B O 1
ATOM 3218 N N . VAL B 1 68 ? -0.229 -26.234 -22.125 1 98.5 68 VAL B N 1
ATOM 3219 C CA . VAL B 1 68 ? 0.733 -25.266 -21.609 1 98.5 68 VAL B CA 1
ATOM 3220 C C . VAL B 1 68 ? 1.901 -25.125 -22.578 1 98.5 68 VAL B C 1
ATOM 3222 O O . VAL B 1 68 ? 2.295 -24 -22.938 1 98.5 68 VAL B O 1
ATOM 3225 N N . MET B 1 69 ? 2.465 -26.234 -23.047 1 98.56 69 MET B N 1
ATOM 3226 C CA . MET B 1 69 ? 3.588 -26.188 -23.984 1 98.56 69 MET B CA 1
ATOM 3227 C C . MET B 1 69 ? 3.182 -25.5 -25.281 1 98.56 69 MET B C 1
ATOM 3229 O O . MET B 1 69 ? 3.934 -24.688 -25.828 1 98.56 69 MET B O 1
ATOM 3233 N N . SER B 1 70 ? 2.008 -25.875 -25.766 1 98.06 70 SER B N 1
ATOM 3234 C CA . SER B 1 70 ? 1.507 -25.234 -26.984 1 98.06 70 SER B CA 1
ATOM 3235 C C . SER B 1 70 ? 1.426 -23.719 -26.812 1 98.06 70 SER B C 1
ATOM 3237 O O . SER B 1 70 ? 1.722 -22.969 -27.75 1 98.06 70 SER B O 1
ATOM 3239 N N . GLU B 1 71 ? 0.958 -23.281 -25.703 1 97.19 71 GLU B N 1
ATOM 3240 C CA . GLU B 1 71 ? 0.891 -21.844 -25.422 1 97.19 71 GLU B CA 1
ATOM 3241 C C . GLU B 1 71 ? 2.271 -21.203 -25.516 1 97.19 71 GLU B C 1
ATOM 3243 O O . GLU B 1 71 ? 2.426 -20.125 -26.094 1 97.19 71 GLU B O 1
ATOM 3248 N N . LEU B 1 72 ? 3.246 -21.859 -24.984 1 97.56 72 LEU B N 1
ATOM 3249 C CA . LEU B 1 72 ? 4.609 -21.344 -24.984 1 97.56 72 LEU B CA 1
ATOM 3250 C C . LEU B 1 72 ? 5.18 -21.297 -26.391 1 97.56 72 LEU B C 1
ATOM 3252 O O . LEU B 1 72 ? 6.004 -20.438 -26.703 1 97.56 72 LEU B O 1
ATOM 3256 N N . PHE B 1 73 ? 4.711 -22.188 -27.203 1 97.38 73 PHE B N 1
ATOM 3257 C CA . PHE B 1 73 ? 5.156 -22.25 -28.578 1 97.38 73 PHE B CA 1
ATOM 3258 C C . PHE B 1 73 ? 4.371 -21.281 -29.453 1 97.38 73 PHE B C 1
ATOM 3260 O O . PHE B 1 73 ? 4.648 -21.141 -30.641 1 97.38 73 PHE B O 1
ATOM 3267 N N . GLY B 1 74 ? 3.35 -20.609 -28.906 1 95.56 74 GLY B N 1
ATOM 3268 C CA . GLY B 1 74 ? 2.531 -19.672 -29.672 1 95.56 74 GLY B CA 1
ATOM 3269 C C . GLY B 1 74 ? 1.562 -20.375 -30.609 1 95.56 74 GLY B C 1
ATOM 3270 O O . GLY B 1 74 ? 1.327 -19.891 -31.734 1 95.56 74 GLY B O 1
ATOM 3271 N N . LYS B 1 75 ? 1.102 -21.5 -30.141 1 96.62 75 LYS B N 1
ATOM 3272 C CA . LYS B 1 75 ? 0.242 -22.297 -31 1 96.62 75 LYS B CA 1
ATOM 3273 C C . LYS B 1 75 ? -1.228 -22.125 -30.625 1 96.62 75 LYS B C 1
ATOM 3275 O O . LYS B 1 75 ? -1.549 -21.875 -29.469 1 96.62 75 LYS B O 1
ATOM 3280 N N . LYS B 1 76 ? -2.172 -22.422 -31.531 1 95.62 76 LYS B N 1
ATOM 3281 C CA . LYS B 1 76 ? -3.613 -22.234 -31.391 1 95.62 76 LYS B CA 1
ATOM 3282 C C . LYS B 1 76 ? -4.18 -23.109 -30.281 1 95.62 76 LYS B C 1
ATOM 3284 O O . LYS B 1 76 ? -5.141 -22.719 -29.609 1 95.62 76 LYS B O 1
ATOM 3289 N N . THR B 1 77 ? -3.578 -24.203 -30.031 1 96.94 77 THR B N 1
ATOM 3290 C CA . THR B 1 77 ? -4.094 -25.172 -29.078 1 96.94 77 THR B CA 1
ATOM 3291 C C . THR B 1 77 ? -3.633 -24.844 -27.672 1 96.94 77 THR B C 1
ATOM 3293 O O . THR B 1 77 ? -3.906 -25.609 -26.734 1 96.94 77 THR B O 1
ATOM 3296 N N . GLY B 1 78 ? -2.934 -23.75 -27.547 1 97 78 GLY B N 1
ATOM 3297 C CA . GLY B 1 78 ? -2.518 -23.328 -26.219 1 97 78 GLY B CA 1
ATOM 3298 C C . GLY B 1 78 ? -3.68 -22.906 -25.328 1 97 78 GLY B C 1
ATOM 3299 O O . GLY B 1 78 ? -4.789 -22.688 -25.828 1 97 78 GLY B O 1
ATOM 3300 N N . CYS B 1 79 ? -3.449 -22.844 -24.031 1 95.5 79 CYS B N 1
ATOM 3301 C CA . CYS B 1 79 ? -4.5 -22.562 -23.062 1 95.5 79 CYS B CA 1
ATOM 3302 C C . CYS B 1 79 ? -5.043 -21.156 -23.25 1 95.5 79 CYS B C 1
ATOM 3304 O O . CYS B 1 79 ? -6.148 -20.844 -22.797 1 95.5 79 CYS B O 1
ATOM 3306 N N . SER B 1 80 ? -4.316 -20.281 -23.859 1 92.56 80 SER B N 1
ATOM 3307 C CA . SER B 1 80 ? -4.793 -18.969 -24.25 1 92.56 80 SER B CA 1
ATOM 3308 C C . SER B 1 80 ? -4.715 -18.766 -25.766 1 92.56 80 SER B C 1
ATOM 3310 O O . SER B 1 80 ? -4.445 -17.656 -26.234 1 92.56 80 SER B O 1
ATOM 3312 N N . ARG B 1 81 ? -4.703 -19.844 -26.453 1 93.19 81 ARG B N 1
ATOM 3313 C CA . ARG B 1 81 ? -4.762 -19.891 -27.906 1 93.19 81 ARG B CA 1
ATOM 3314 C C . ARG B 1 81 ? -3.477 -19.359 -28.531 1 93.19 81 ARG B C 1
ATOM 3316 O O . ARG B 1 81 ? -3.51 -18.719 -29.578 1 93.19 81 ARG B O 1
ATOM 3323 N N . GLY B 1 82 ? -2.459 -19.438 -27.812 1 93.25 82 GLY B N 1
ATOM 3324 C CA . GLY B 1 82 ? -1.143 -19.078 -28.312 1 93.25 82 GLY B CA 1
ATOM 3325 C C . GLY B 1 82 ? -0.856 -17.578 -28.203 1 93.25 82 GLY B C 1
ATOM 3326 O O . GLY B 1 82 ? 0.127 -17.094 -28.766 1 93.25 82 GLY B O 1
ATOM 3327 N N . GLN B 1 83 ? -1.682 -16.844 -27.438 1 90.94 83 GLN B N 1
ATOM 3328 C CA . GLN B 1 83 ? -1.556 -15.391 -27.422 1 90.94 83 GLN B CA 1
ATOM 3329 C C . GLN B 1 83 ? -0.94 -14.906 -26.109 1 90.94 83 GLN B C 1
ATOM 3331 O O . GLN B 1 83 ? -0.516 -13.758 -26.016 1 90.94 83 GLN B O 1
ATOM 3336 N N . GLY B 1 84 ? -0.857 -15.727 -25.141 1 91.31 84 GLY B N 1
ATOM 3337 C CA . GLY B 1 84 ? -0.408 -15.312 -23.812 1 91.31 84 GLY B CA 1
ATOM 3338 C C . GLY B 1 84 ? 1.074 -15.547 -23.594 1 91.31 84 GLY B C 1
ATOM 3339 O O . GLY B 1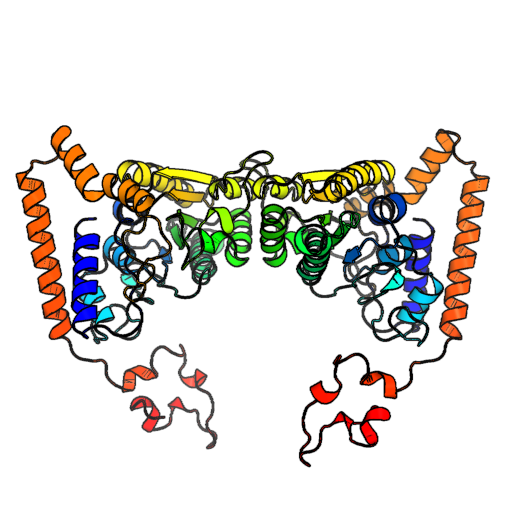 84 ? 1.684 -14.906 -22.734 1 91.31 84 GLY B O 1
ATOM 3340 N N . GLY B 1 85 ? 1.623 -16.516 -24.344 1 93.38 85 GLY B N 1
ATOM 3341 C CA . GLY B 1 85 ? 3.029 -16.828 -24.172 1 93.38 85 GLY B CA 1
ATOM 3342 C C . GLY B 1 85 ? 3.346 -17.406 -22.812 1 93.38 85 GLY B C 1
ATOM 3343 O O . GLY B 1 85 ? 2.514 -18.094 -22.203 1 93.38 85 GLY B O 1
ATOM 3344 N N . SER B 1 86 ? 4.566 -17.188 -22.375 1 95.5 86 SER B N 1
ATOM 3345 C CA . SER B 1 86 ? 5.105 -17.844 -21.188 1 95.5 86 SER B CA 1
ATOM 3346 C C . SER B 1 86 ? 4.586 -17.203 -19.906 1 95.5 86 SER B C 1
ATOM 3348 O O . SER B 1 86 ? 4.508 -17.859 -18.859 1 95.5 86 SER B O 1
ATOM 3350 N N . MET B 1 87 ? 4.148 -15.945 -19.984 1 96.12 87 MET B N 1
ATOM 3351 C CA . MET B 1 87 ? 3.961 -15.227 -18.734 1 96.12 87 MET B CA 1
ATOM 3352 C C . MET B 1 87 ? 2.48 -14.969 -18.469 1 96.12 87 MET B C 1
ATOM 3354 O O . MET B 1 87 ? 2.113 -14.469 -17.406 1 96.12 87 MET B O 1
ATOM 3358 N N . HIS B 1 88 ? 1.622 -15.281 -19.422 1 95.62 88 HIS B N 1
ATOM 3359 C CA . HIS B 1 88 ? 0.224 -14.883 -19.328 1 95.62 88 HIS B CA 1
ATOM 3360 C C . HIS B 1 88 ? -0.708 -16.047 -19.656 1 95.62 88 HIS B C 1
ATOM 3362 O O . HIS B 1 88 ? -1.597 -15.914 -20.5 1 95.62 88 HIS B O 1
ATOM 3368 N N . LEU B 1 89 ? -0.507 -17.141 -18.953 1 97.12 89 LEU B N 1
ATOM 3369 C CA . LEU B 1 89 ? -1.406 -18.281 -19.125 1 97.12 89 LEU B CA 1
ATOM 3370 C C . LEU B 1 89 ? -2.785 -17.969 -18.547 1 97.12 89 LEU B C 1
ATOM 3372 O O . LEU B 1 89 ? -2.898 -17.281 -17.531 1 97.12 89 LEU B O 1
ATOM 3376 N N . PHE B 1 90 ? -3.766 -18.469 -19.203 1 96.88 90 PHE B N 1
ATOM 3377 C CA . PHE B 1 90 ? -5.152 -18.375 -18.766 1 96.88 90 PHE B CA 1
ATOM 3378 C C . PHE B 1 90 ? -5.91 -19.656 -19.094 1 96.88 90 PHE B C 1
ATOM 3380 O O . PHE B 1 90 ? -5.723 -20.234 -20.156 1 96.88 90 PHE B O 1
ATOM 3387 N N . ASP B 1 91 ? -6.691 -20.125 -18.156 1 97.44 91 ASP B N 1
ATOM 3388 C CA . ASP B 1 91 ? -7.539 -21.281 -18.391 1 97.44 91 ASP B CA 1
ATOM 3389 C C . ASP B 1 91 ? -8.82 -21.203 -17.562 1 97.44 91 ASP B C 1
ATOM 3391 O O . ASP B 1 91 ? -8.805 -21.453 -16.359 1 97.44 91 ASP B O 1
ATOM 3395 N N . ARG B 1 92 ? -9.859 -20.953 -18.188 1 95.62 92 ARG B N 1
ATOM 3396 C CA . ARG B 1 92 ? -11.148 -20.766 -17.531 1 95.62 92 ARG B CA 1
ATOM 3397 C C . ARG B 1 92 ? -11.609 -22.062 -16.859 1 95.62 92 ARG B C 1
ATOM 3399 O O . ARG B 1 92 ? -12.109 -22.047 -15.734 1 95.62 92 ARG B O 1
ATOM 3406 N N . GLU B 1 93 ? -11.43 -23.125 -17.484 1 97.12 93 GLU B N 1
ATOM 3407 C CA . GLU B 1 93 ? -11.922 -24.422 -17.031 1 97.12 93 GLU B CA 1
ATOM 3408 C C . GLU B 1 93 ? -11.312 -24.797 -15.688 1 97.12 93 GLU B C 1
ATOM 3410 O O . GLU B 1 93 ? -11.984 -25.391 -14.844 1 97.12 93 GLU B O 1
ATOM 3415 N N . HIS B 1 94 ? -10.086 -24.422 -15.508 1 98.19 94 HIS B N 1
ATOM 3416 C CA . HIS B 1 94 ? -9.383 -24.859 -14.312 1 98.19 94 HIS B CA 1
ATOM 3417 C C . HIS B 1 94 ? -9.25 -23.719 -13.305 1 98.19 94 HIS B C 1
ATOM 3419 O O . HIS B 1 94 ? -8.523 -23.844 -12.312 1 98.19 94 HIS B O 1
ATOM 3425 N N . GLY B 1 95 ? -9.852 -22.578 -13.57 1 98.19 95 GLY B N 1
ATOM 3426 C CA . GLY B 1 95 ? -9.859 -21.469 -12.625 1 98.19 95 GLY B CA 1
ATOM 3427 C C . GLY B 1 95 ? -8.539 -20.734 -12.547 1 98.19 95 GLY B C 1
ATOM 3428 O O . GLY B 1 95 ? -8.219 -20.109 -11.531 1 98.19 95 GLY B O 1
ATOM 3429 N N . LEU B 1 96 ? -7.699 -20.906 -13.586 1 98.44 96 LEU B N 1
ATOM 3430 C CA . LEU B 1 96 ? -6.484 -20.109 -13.703 1 98.44 96 LEU B CA 1
ATOM 3431 C C . LEU B 1 96 ? -6.785 -18.734 -14.305 1 98.44 96 LEU B C 1
ATOM 3433 O O . LEU B 1 96 ? -7.004 -18.625 -15.508 1 98.44 96 LEU B O 1
ATOM 3437 N N . LEU B 1 97 ? -6.738 -17.703 -13.492 1 97.69 97 LEU B N 1
ATOM 3438 C CA . LEU B 1 97 ? -7.195 -16.375 -13.906 1 97.69 97 LEU B CA 1
ATOM 3439 C C . LEU B 1 97 ? -6.086 -15.617 -14.633 1 97.69 97 LEU B C 1
ATOM 3441 O O . LEU B 1 97 ? -6.352 -14.625 -15.305 1 97.69 97 LEU B O 1
ATOM 3445 N N . GLY B 1 98 ? -4.828 -16.219 -14.469 1 93.94 98 GLY B N 1
ATOM 3446 C CA . GLY B 1 98 ? -3.807 -15.562 -15.281 1 93.94 98 GLY B CA 1
ATOM 3447 C C . GLY B 1 98 ? -2.432 -15.586 -14.641 1 93.94 98 GLY B C 1
ATOM 3448 O O . GLY B 1 98 ? -2.312 -15.727 -13.422 1 93.94 98 GLY B O 1
ATOM 3449 N N . GLY B 1 99 ? -1.483 -15.531 -15.516 1 95.5 99 GLY B N 1
ATOM 3450 C CA . GLY B 1 99 ? -0.161 -15.047 -15.148 1 95.5 99 GLY B CA 1
ATOM 3451 C C . GLY B 1 99 ? 0.026 -13.562 -15.414 1 95.5 99 GLY B C 1
ATOM 3452 O O . GLY B 1 99 ? -0.509 -13.031 -16.391 1 95.5 99 GLY B O 1
ATOM 3453 N N . TYR B 1 100 ? 0.745 -12.922 -14.516 1 95.19 100 TYR B N 1
ATOM 3454 C CA . TYR B 1 100 ? 0.894 -11.477 -14.617 1 95.19 100 TYR B CA 1
ATOM 3455 C C . TYR B 1 100 ? 2.361 -11.07 -14.562 1 95.19 100 TYR B C 1
ATOM 3457 O O . TYR B 1 100 ? 3.078 -11.445 -13.625 1 95.19 100 TYR B O 1
ATOM 3465 N N . ALA B 1 101 ? 2.715 -10.227 -15.508 1 92.38 101 ALA B N 1
ATOM 3466 C CA . ALA B 1 101 ? 4.113 -9.82 -15.609 1 92.38 101 ALA B CA 1
ATOM 3467 C C . ALA B 1 101 ? 4.426 -8.695 -14.617 1 92.38 101 ALA B C 1
ATOM 3469 O O . ALA B 1 101 ? 5.504 -8.672 -14.023 1 92.38 101 ALA B O 1
ATOM 3470 N N . PHE B 1 102 ? 3.508 -7.809 -14.508 1 92.81 102 PHE B N 1
ATOM 3471 C CA . PHE B 1 102 ? 3.756 -6.707 -13.586 1 92.81 102 PHE B CA 1
ATOM 3472 C C . PHE B 1 102 ? 3.469 -7.133 -12.148 1 92.81 102 PHE B C 1
ATOM 3474 O O . PHE B 1 102 ? 2.418 -7.715 -11.867 1 92.81 102 PHE B O 1
ATOM 3481 N N . ILE B 1 103 ? 4.355 -6.754 -11.305 1 92.81 103 ILE B N 1
ATOM 3482 C CA . ILE B 1 103 ? 4.246 -7.207 -9.922 1 92.81 103 ILE B CA 1
ATOM 3483 C C . ILE B 1 103 ? 3.014 -6.586 -9.266 1 92.81 103 ILE B C 1
ATOM 3485 O O . ILE B 1 103 ? 2.705 -5.414 -9.5 1 92.81 103 ILE B O 1
ATOM 3489 N N . GLY B 1 104 ? 2.27 -7.395 -8.539 1 95.56 104 GLY B N 1
ATOM 3490 C CA . GLY B 1 104 ? 1.119 -6.93 -7.781 1 95.56 104 GLY B CA 1
ATOM 3491 C C . GLY B 1 104 ? -0.143 -6.828 -8.617 1 95.56 104 GLY B C 1
ATOM 3492 O O . GLY B 1 104 ? -1.24 -6.668 -8.078 1 95.56 104 GLY B O 1
ATOM 3493 N N . GLU B 1 105 ? -0.025 -6.914 -9.891 1 95.5 105 GLU B N 1
ATOM 3494 C CA . GLU B 1 105 ? -1.151 -6.734 -10.805 1 95.5 105 GLU B CA 1
ATOM 3495 C C . GLU B 1 105 ? -2.227 -7.789 -10.57 1 95.5 105 GLU B C 1
ATOM 3497 O O . GLU B 1 105 ? -3.422 -7.496 -10.664 1 95.5 105 GLU B O 1
ATOM 3502 N N . GLY B 1 106 ? -1.884 -8.938 -10.297 1 97.06 106 GLY B N 1
ATOM 3503 C CA . GLY B 1 106 ? -2.826 -10.039 -10.172 1 97.06 106 GLY B CA 1
ATOM 3504 C C . GLY B 1 106 ? -3.576 -10.039 -8.852 1 97.06 106 GLY B C 1
ATOM 3505 O O . GLY B 1 106 ? -4.629 -10.672 -8.734 1 97.06 106 GLY B O 1
ATOM 3506 N N . ILE B 1 107 ? -3.076 -9.297 -7.863 1 98.38 107 ILE B N 1
ATOM 3507 C CA . ILE B 1 107 ? -3.615 -9.398 -6.508 1 98.38 107 ILE B CA 1
ATOM 3508 C C . ILE B 1 107 ? -5.055 -8.891 -6.488 1 98.38 107 ILE B C 1
ATOM 3510 O O . ILE B 1 107 ? -5.957 -9.586 -6.02 1 98.38 107 ILE B O 1
ATOM 3514 N N . PRO B 1 108 ? -5.309 -7.676 -7.094 1 98.12 108 PRO B N 1
ATOM 3515 C CA . PRO B 1 108 ? -6.699 -7.219 -7.109 1 98.12 108 PRO B CA 1
ATOM 3516 C C . PRO B 1 108 ? -7.609 -8.125 -7.941 1 98.12 108 PRO B C 1
ATOM 3518 O O . PRO B 1 108 ? -8.805 -8.242 -7.652 1 98.12 108 PRO B O 1
ATOM 3521 N N . VAL B 1 109 ? -7.066 -8.758 -8.969 1 98.31 109 VAL B N 1
ATOM 3522 C CA . VAL B 1 109 ? -7.855 -9.672 -9.789 1 98.31 109 VAL B CA 1
ATOM 3523 C C . VAL B 1 109 ? -8.32 -10.852 -8.945 1 98.31 109 VAL B C 1
ATOM 3525 O O . VAL B 1 109 ? -9.508 -11.188 -8.938 1 98.31 109 VAL B O 1
ATOM 3528 N N . GLY B 1 110 ? -7.387 -11.477 -8.219 1 98.62 110 GLY B N 1
ATOM 3529 C CA . GLY B 1 110 ? -7.746 -12.562 -7.32 1 98.62 110 GLY B CA 1
ATOM 3530 C C . GLY B 1 110 ? -8.703 -12.141 -6.219 1 98.62 110 GLY B C 1
ATOM 3531 O O . GLY B 1 110 ? -9.594 -12.898 -5.836 1 98.62 110 GLY B O 1
ATOM 3532 N N . LEU B 1 111 ? -8.508 -10.953 -5.723 1 98.75 111 LEU B N 1
ATOM 3533 C CA . LEU B 1 111 ? -9.422 -10.391 -4.734 1 98.75 111 LEU B CA 1
ATOM 3534 C C . LEU B 1 111 ? -10.828 -10.25 -5.305 1 98.75 111 LEU B C 1
ATOM 3536 O O . LEU B 1 111 ? -11.812 -10.523 -4.617 1 98.75 111 LEU B O 1
ATOM 3540 N N . GLY B 1 112 ? -10.875 -9.719 -6.555 1 98.69 112 GLY B N 1
ATOM 3541 C CA . GLY B 1 112 ? -12.156 -9.617 -7.223 1 98.69 112 GLY B CA 1
ATOM 3542 C C . GLY B 1 112 ? -12.875 -10.953 -7.344 1 98.69 112 GLY B C 1
ATOM 3543 O O . GLY B 1 112 ? -14.094 -11.023 -7.172 1 98.69 112 GLY B O 1
ATOM 3544 N N . ALA B 1 113 ? -12.125 -11.969 -7.672 1 98.75 113 ALA B N 1
ATOM 3545 C CA . ALA B 1 113 ? -12.703 -13.305 -7.75 1 98.75 113 ALA B CA 1
ATOM 3546 C C . ALA B 1 113 ? -13.258 -13.742 -6.395 1 98.75 113 ALA B C 1
ATOM 3548 O O . ALA B 1 113 ? -14.352 -14.305 -6.312 1 98.75 113 ALA B O 1
ATOM 3549 N N . ALA B 1 114 ? -12.516 -13.547 -5.34 1 98.81 114 ALA B N 1
ATOM 3550 C CA . ALA B 1 114 ? -12.984 -13.852 -3.994 1 98.81 114 ALA B CA 1
ATOM 3551 C C . ALA B 1 114 ? -14.25 -13.078 -3.66 1 98.81 114 ALA B C 1
ATOM 3553 O O . ALA B 1 114 ? -15.172 -13.609 -3.039 1 98.81 114 ALA B O 1
ATOM 3554 N N . PHE B 1 115 ? -14.266 -11.828 -4.023 1 98.75 115 PHE B N 1
ATOM 3555 C CA . PHE B 1 115 ? -15.445 -11 -3.803 1 98.75 115 PHE B CA 1
ATOM 3556 C C . PHE B 1 115 ? -16.656 -11.578 -4.523 1 98.75 115 PHE B C 1
ATOM 3558 O O . PHE B 1 115 ? -17.766 -11.602 -3.973 1 98.75 115 PHE B O 1
ATOM 3565 N N . GLN B 1 116 ? -16.469 -11.977 -5.777 1 98.38 116 GLN B N 1
ATOM 3566 C CA . GLN B 1 116 ? -17.547 -12.594 -6.551 1 98.38 116 GLN B CA 1
ATOM 3567 C C . GLN B 1 116 ? -18.109 -13.805 -5.82 1 98.38 116 GLN B C 1
ATOM 3569 O O . GLN B 1 116 ? -19.328 -14 -5.801 1 98.38 116 GLN B O 1
ATOM 3574 N N . ILE B 1 117 ? -17.297 -14.602 -5.27 1 98.5 117 ILE B N 1
ATOM 3575 C CA . ILE B 1 117 ? -17.719 -15.789 -4.531 1 98.5 117 ILE B CA 1
ATOM 3576 C C . ILE B 1 117 ? -18.562 -15.383 -3.332 1 98.5 117 ILE B C 1
ATOM 3578 O O . ILE B 1 117 ? -19.656 -15.906 -3.129 1 98.5 117 ILE B O 1
ATOM 3582 N N . ALA B 1 118 ? -18.062 -14.453 -2.57 1 97.81 118 ALA B N 1
ATOM 3583 C CA . ALA B 1 118 ? -18.797 -13.961 -1.407 1 97.81 118 ALA B CA 1
ATOM 3584 C C . ALA B 1 118 ? -20.141 -13.383 -1.815 1 97.81 118 ALA B C 1
ATOM 3586 O O . ALA B 1 118 ? -21.156 -13.633 -1.156 1 97.81 118 ALA B O 1
ATOM 3587 N N . TYR B 1 119 ? -20.078 -12.648 -2.889 1 97.56 119 TYR B N 1
ATOM 3588 C CA . TYR B 1 119 ? -21.312 -12.047 -3.391 1 97.56 119 TYR B CA 1
ATOM 3589 C C . TYR B 1 119 ? -22.312 -13.117 -3.799 1 97.56 119 TYR B C 1
ATOM 3591 O O . TYR B 1 119 ? -23.5 -13 -3.498 1 97.56 119 TYR B O 1
ATOM 3599 N N . SER B 1 120 ? -21.859 -14.07 -4.488 1 97.5 120 SER B N 1
ATOM 3600 C CA . SER B 1 120 ? -22.688 -15.195 -4.891 1 97.5 120 SER B CA 1
ATOM 3601 C C . SER B 1 120 ? -23.344 -15.859 -3.686 1 97.5 120 SER B C 1
ATOM 3603 O O . SER B 1 120 ? -24.547 -16.141 -3.703 1 97.5 120 SER B O 1
ATOM 3605 N N . GLN B 1 121 ? -22.609 -16 -2.666 1 95.69 121 GLN B N 1
ATOM 3606 C CA . GLN B 1 121 ? -23.078 -16.688 -1.461 1 95.69 121 GLN B CA 1
ATOM 3607 C C . GLN B 1 121 ? -24 -15.781 -0.648 1 95.69 121 GLN B C 1
ATOM 3609 O O . GLN B 1 121 ? -25.125 -16.172 -0.326 1 95.69 121 GLN B O 1
ATOM 3614 N N . ARG B 1 122 ? -23.625 -14.609 -0.44 1 95.38 122 ARG B N 1
ATOM 3615 C CA . ARG B 1 122 ? -24.219 -13.773 0.599 1 95.38 122 ARG B CA 1
ATOM 3616 C C . ARG B 1 122 ? -25.328 -12.891 0.026 1 95.38 122 ARG B C 1
ATOM 3618 O O . ARG B 1 122 ? -26.234 -12.461 0.75 1 95.38 122 ARG B O 1
ATOM 3625 N N . VAL B 1 123 ? -25.172 -12.617 -1.194 1 96.25 123 VAL B N 1
ATOM 3626 C CA . VAL B 1 123 ? -26.109 -11.656 -1.771 1 96.25 123 VAL B CA 1
ATOM 3627 C C . VAL B 1 123 ? -27.047 -12.367 -2.754 1 96.25 123 VAL B C 1
ATOM 3629 O O . VAL B 1 123 ? -28.25 -12.156 -2.73 1 96.25 123 VAL B O 1
ATOM 3632 N N . LEU B 1 124 ? -26.5 -13.297 -3.557 1 97.38 124 LEU B N 1
ATOM 3633 C CA . LEU B 1 124 ? -27.312 -13.961 -4.574 1 97.38 124 LEU B CA 1
ATOM 3634 C C . LEU B 1 124 ? -27.906 -15.25 -4.027 1 97.38 124 LEU B C 1
ATOM 3636 O O . LEU B 1 124 ? -28.672 -15.93 -4.727 1 97.38 124 LEU B O 1
ATOM 3640 N N . GLY B 1 125 ? -27.547 -15.703 -2.826 1 95.5 125 GLY B N 1
ATOM 3641 C CA . GLY B 1 125 ? -28.203 -16.797 -2.127 1 95.5 125 GLY B CA 1
ATOM 3642 C C . GLY B 1 125 ? -27.672 -18.156 -2.5 1 95.5 125 GLY B C 1
ATOM 3643 O O . GLY B 1 125 ? -28.312 -19.188 -2.246 1 95.5 125 GLY B O 1
ATOM 3644 N N . ASN B 1 126 ? -26.531 -18.203 -3.184 1 96.62 126 ASN B N 1
ATOM 3645 C CA . ASN B 1 126 ? -25.891 -19.469 -3.484 1 96.62 126 ASN B CA 1
ATOM 3646 C C . ASN B 1 126 ? -25.078 -19.984 -2.299 1 96.62 126 ASN B C 1
ATOM 3648 O O . ASN B 1 126 ? -23.844 -20 -2.346 1 96.62 126 ASN B O 1
ATOM 3652 N N . GLU B 1 127 ? -25.625 -20.594 -1.383 1 92.62 127 GLU B N 1
ATOM 3653 C CA . GLU B 1 127 ? -25.047 -20.953 -0.092 1 92.62 127 GLU B CA 1
ATOM 3654 C C . GLU B 1 127 ? -24 -22.047 -0.243 1 92.62 127 GLU B C 1
ATOM 3656 O O . GLU B 1 127 ? -23.125 -22.203 0.618 1 92.62 127 GLU B O 1
ATOM 3661 N N . GLN B 1 128 ? -24.094 -22.734 -1.395 1 94.06 128 GLN B N 1
ATOM 3662 C CA . GLN B 1 128 ? -23.188 -23.859 -1.568 1 94.06 128 GLN B CA 1
ATOM 3663 C C . GLN B 1 128 ? -21.891 -23.406 -2.225 1 94.06 128 GLN B C 1
ATOM 3665 O O . GLN B 1 128 ? -20.953 -24.203 -2.352 1 94.06 128 GLN B O 1
ATOM 3670 N N . ASP B 1 129 ? -21.859 -22.172 -2.582 1 96.62 129 ASP B N 1
ATOM 3671 C CA . ASP B 1 129 ? -20.641 -21.672 -3.197 1 96.62 129 ASP B CA 1
ATOM 3672 C C . ASP B 1 129 ? -19.531 -21.5 -2.158 1 96.62 129 ASP B C 1
ATOM 3674 O O . ASP B 1 129 ? -19.469 -20.469 -1.482 1 96.62 129 ASP B O 1
ATOM 3678 N N . ASP B 1 130 ? -18.656 -22.422 -2.018 1 97.38 130 ASP B N 1
ATOM 3679 C CA . ASP B 1 130 ? -17.578 -22.375 -1.035 1 97.38 130 ASP B CA 1
ATOM 3680 C C . ASP B 1 130 ? -16.219 -22.344 -1.721 1 97.38 130 ASP B C 1
ATOM 3682 O O . ASP B 1 130 ? -15.219 -22.797 -1.15 1 97.38 130 ASP B O 1
ATOM 3686 N N . ARG B 1 131 ? -16.172 -21.891 -2.98 1 98.44 131 ARG B N 1
ATOM 3687 C CA . ARG B 1 131 ? -14.922 -21.75 -3.703 1 98.44 131 ARG B CA 1
ATOM 3688 C C . ARG B 1 131 ? -13.992 -20.766 -2.996 1 98.44 131 ARG B C 1
ATOM 3690 O O . ARG B 1 131 ? -14.43 -19.984 -2.141 1 98.44 131 ARG B O 1
ATOM 3697 N N . VAL B 1 132 ? -12.734 -20.859 -3.357 1 98.88 132 VAL B N 1
ATOM 3698 C CA . VAL B 1 132 ? -11.734 -19.938 -2.807 1 98.88 132 VAL B CA 1
ATOM 3699 C C . VAL B 1 132 ? -10.867 -19.375 -3.932 1 98.88 132 VAL B C 1
ATOM 3701 O O . VAL B 1 132 ? -10.852 -19.922 -5.039 1 98.88 132 VAL B O 1
ATOM 3704 N N . SER B 1 133 ? -10.258 -18.266 -3.666 1 98.94 133 SER B N 1
ATOM 3705 C CA . SER B 1 133 ? -9.305 -17.641 -4.57 1 98.94 133 SER B CA 1
ATOM 3706 C C . SER B 1 133 ? -7.918 -17.547 -3.932 1 98.94 133 SER B C 1
ATOM 3708 O O . SER B 1 133 ? -7.781 -17.047 -2.814 1 98.94 133 SER B O 1
ATOM 3710 N N . VAL B 1 134 ? -6.918 -18.047 -4.617 1 98.94 134 VAL B N 1
ATOM 3711 C CA . VAL B 1 134 ? -5.555 -18 -4.098 1 98.94 134 VAL B CA 1
ATOM 3712 C C . VAL B 1 134 ? -4.688 -17.125 -4.984 1 98.94 134 VAL B C 1
ATOM 3714 O O . VAL B 1 134 ? -4.637 -17.312 -6.203 1 98.94 134 VAL B O 1
ATOM 3717 N N . ASN B 1 135 ? -4.035 -16.188 -4.375 1 98.75 135 ASN B N 1
ATOM 3718 C CA . ASN B 1 135 ? -3.094 -15.297 -5.047 1 98.75 135 ASN B CA 1
ATOM 3719 C C . ASN B 1 135 ? -1.648 -15.68 -4.746 1 98.75 135 ASN B C 1
ATOM 3721 O O . ASN B 1 135 ? -1.27 -15.828 -3.58 1 98.75 135 ASN B O 1
ATOM 3725 N N . PHE B 1 136 ? -0.879 -15.805 -5.797 1 98.81 136 PHE B N 1
ATOM 3726 C CA . PHE B 1 136 ? 0.545 -16.078 -5.637 1 98.81 136 PHE B CA 1
ATOM 3727 C C . PHE B 1 136 ? 1.371 -14.859 -6.047 1 98.81 136 PHE B C 1
ATOM 3729 O O . PHE B 1 136 ? 1.069 -14.203 -7.051 1 98.81 136 PHE B O 1
ATOM 3736 N N . PHE B 1 137 ? 2.365 -14.57 -5.273 1 98.38 137 PHE B N 1
ATOM 3737 C CA . PHE B 1 137 ? 3.301 -13.508 -5.637 1 98.38 137 PHE B CA 1
ATOM 3738 C C . PHE B 1 137 ? 4.582 -13.617 -4.816 1 98.38 137 PHE B C 1
ATOM 3740 O O . PHE B 1 137 ? 4.656 -14.414 -3.877 1 98.38 137 PHE B O 1
ATOM 3747 N N . GLY B 1 138 ? 5.59 -12.906 -5.207 1 97.62 138 GLY B N 1
ATOM 3748 C CA . GLY B 1 138 ? 6.891 -12.977 -4.562 1 97.62 138 GLY B CA 1
ATOM 3749 C C . GLY B 1 138 ? 7.035 -12.008 -3.4 1 97.62 138 GLY B C 1
ATOM 3750 O O . GLY B 1 138 ? 6.152 -11.188 -3.16 1 97.62 138 GLY B O 1
ATOM 3751 N N . ASP B 1 139 ? 8.156 -12.148 -2.689 1 97.19 139 ASP B N 1
ATOM 3752 C CA . ASP B 1 139 ? 8.469 -11.312 -1.536 1 97.19 139 ASP B CA 1
ATOM 3753 C C . ASP B 1 139 ? 8.57 -9.836 -1.937 1 97.19 139 ASP B C 1
ATOM 3755 O O . ASP B 1 139 ? 8.094 -8.961 -1.217 1 97.19 139 ASP B O 1
ATOM 3759 N N . GLY B 1 140 ? 9.203 -9.57 -3.082 1 96.19 140 GLY B N 1
ATOM 3760 C CA . GLY B 1 140 ? 9.32 -8.195 -3.533 1 96.19 140 GLY B CA 1
ATOM 3761 C C . GLY B 1 140 ? 7.973 -7.527 -3.76 1 96.19 140 GLY B C 1
ATOM 3762 O O . GLY B 1 140 ? 7.832 -6.32 -3.564 1 96.19 140 GLY B O 1
ATOM 3763 N N . THR B 1 141 ? 6.988 -8.281 -4.176 1 97.38 141 THR B N 1
ATOM 3764 C CA . THR B 1 141 ? 5.645 -7.789 -4.465 1 97.38 141 THR B CA 1
ATOM 3765 C C . THR B 1 141 ? 4.965 -7.289 -3.195 1 97.38 141 THR B C 1
ATOM 3767 O O . THR B 1 141 ? 4.047 -6.469 -3.258 1 97.38 141 THR B O 1
ATOM 3770 N N . CYS B 1 142 ? 5.387 -7.695 -2.055 1 96.94 142 CYS B N 1
ATOM 3771 C CA . CYS B 1 142 ? 4.762 -7.344 -0.785 1 96.94 142 CYS B CA 1
ATOM 3772 C C . CYS B 1 142 ? 5.152 -5.934 -0.355 1 96.94 142 CYS B C 1
ATOM 3774 O O . CYS B 1 142 ? 4.793 -5.492 0.737 1 96.94 142 CYS B O 1
ATOM 3776 N N . ASN B 1 143 ? 5.832 -5.227 -1.216 1 96.06 143 ASN B N 1
ATOM 3777 C CA . ASN B 1 143 ? 6.219 -3.855 -0.899 1 96.06 143 ASN B CA 1
ATOM 3778 C C . ASN B 1 143 ? 5.469 -2.848 -1.767 1 96.06 143 ASN B C 1
ATOM 3780 O O . ASN B 1 143 ? 5.75 -1.648 -1.715 1 96.06 143 ASN B O 1
ATOM 3784 N N . VAL B 1 144 ? 4.516 -3.322 -2.512 1 95.94 144 VAL B N 1
ATOM 3785 C CA . VAL B 1 144 ? 3.746 -2.393 -3.332 1 95.94 144 VAL B CA 1
ATOM 3786 C C . VAL B 1 144 ? 2.365 -2.182 -2.715 1 95.94 144 VAL B C 1
ATOM 3788 O O . VAL B 1 144 ? 1.89 -3.014 -1.941 1 95.94 144 VAL B O 1
ATOM 3791 N N . GLY B 1 145 ? 1.689 -1.141 -3.086 1 96.69 145 GLY B N 1
ATOM 3792 C CA . GLY B 1 145 ? 0.44 -0.708 -2.48 1 96.69 145 GLY B CA 1
ATOM 3793 C C . GLY B 1 145 ? -0.693 -1.698 -2.68 1 96.69 145 GLY B C 1
ATOM 3794 O O . GLY B 1 145 ? -1.516 -1.895 -1.783 1 96.69 145 GLY B O 1
ATOM 3795 N N . GLN B 1 146 ? -0.714 -2.367 -3.836 1 97.12 146 GLN B N 1
ATOM 3796 C CA . GLN B 1 146 ? -1.776 -3.312 -4.164 1 97.12 146 GLN B CA 1
ATOM 3797 C C . GLN B 1 146 ? -1.881 -4.41 -3.113 1 97.12 146 GLN B C 1
ATOM 3799 O O . GLN B 1 146 ? -2.98 -4.859 -2.783 1 97.12 146 GLN B O 1
ATOM 3804 N N . PHE B 1 147 ? -0.711 -4.777 -2.629 1 98.38 147 PHE B N 1
ATOM 3805 C CA . PHE B 1 147 ? -0.669 -5.828 -1.617 1 98.38 147 PHE B CA 1
ATOM 3806 C C . PHE B 1 147 ? -1.416 -5.395 -0.36 1 98.38 147 PHE B C 1
ATOM 3808 O O . PHE B 1 147 ? -2.369 -6.059 0.059 1 98.38 147 PHE B O 1
ATOM 3815 N N . TYR B 1 148 ? -1.178 -4.293 0.157 1 97.5 148 TYR B N 1
ATOM 3816 C CA . TYR B 1 148 ? -1.729 -3.844 1.43 1 97.5 148 TYR B CA 1
ATOM 3817 C C . TYR B 1 148 ? -3.193 -3.447 1.281 1 97.5 148 TYR B C 1
ATOM 3819 O O . TYR B 1 148 ? -4.012 -3.74 2.154 1 97.5 148 TYR B O 1
ATOM 3827 N N . GLU B 1 149 ? -3.51 -2.756 0.239 1 97.88 149 GLU B N 1
ATOM 3828 C CA . GLU B 1 149 ? -4.898 -2.393 -0.016 1 97.88 149 GLU B CA 1
ATOM 3829 C C . GLU B 1 149 ? -5.785 -3.633 -0.111 1 97.88 149 GLU B C 1
ATOM 3831 O O . GLU B 1 149 ? -6.898 -3.648 0.417 1 97.88 149 GLU B O 1
ATOM 3836 N N . SER B 1 150 ? -5.211 -4.652 -0.753 1 98.56 150 SER B N 1
ATOM 3837 C CA . SER B 1 150 ? -5.965 -5.887 -0.924 1 98.56 150 SER B CA 1
ATOM 3838 C C . SER B 1 150 ? -6.125 -6.625 0.401 1 98.56 150 SER B C 1
ATOM 3840 O O . SER B 1 150 ? -7.172 -7.219 0.666 1 98.56 150 SER B O 1
ATOM 3842 N N . LEU B 1 151 ? -5.086 -6.621 1.252 1 98.06 151 LEU B N 1
ATOM 3843 C CA . LEU B 1 151 ? -5.215 -7.242 2.568 1 98.06 151 LEU B CA 1
ATOM 3844 C C . LEU B 1 151 ? -6.348 -6.598 3.361 1 98.06 151 LEU B C 1
ATOM 3846 O O . LEU B 1 151 ? -7.16 -7.297 3.969 1 98.06 151 LEU B O 1
ATOM 3850 N N . ASN B 1 152 ? -6.41 -5.277 3.361 1 97.56 152 ASN B N 1
ATOM 3851 C CA . ASN B 1 152 ? -7.449 -4.551 4.086 1 97.56 152 ASN B CA 1
ATOM 3852 C C . ASN B 1 152 ? -8.844 -4.938 3.609 1 97.56 152 ASN B C 1
ATOM 3854 O O . ASN B 1 152 ? -9.703 -5.297 4.418 1 97.56 152 ASN B O 1
ATOM 3858 N N . MET B 1 153 ? -9.062 -4.938 2.34 1 97.81 153 MET B N 1
ATOM 3859 C CA . MET B 1 153 ? -10.375 -5.227 1.771 1 97.81 153 MET B CA 1
ATOM 3860 C C . MET B 1 153 ? -10.781 -6.676 2.029 1 97.81 153 MET B C 1
ATOM 3862 O O . MET B 1 153 ? -11.945 -6.961 2.309 1 97.81 153 MET B O 1
ATOM 3866 N N . ALA B 1 154 ? -9.797 -7.547 1.899 1 98.5 154 ALA B N 1
ATOM 3867 C CA . ALA B 1 154 ? -10.078 -8.969 2.1 1 98.5 154 ALA B CA 1
ATOM 3868 C C . ALA B 1 154 ? -10.641 -9.227 3.494 1 98.5 154 ALA B C 1
ATOM 3870 O O . ALA B 1 154 ? -11.625 -9.953 3.648 1 98.5 154 ALA B O 1
ATOM 3871 N N . THR B 1 155 ? -10.016 -8.68 4.512 1 97.25 155 THR B N 1
ATOM 3872 C CA . THR B 1 155 ? -10.469 -8.867 5.887 1 97.25 155 THR B CA 1
ATOM 3873 C C . THR B 1 155 ? -11.773 -8.117 6.137 1 97.25 155 THR B C 1
ATOM 3875 O O . THR B 1 155 ? -12.695 -8.656 6.75 1 97.25 155 THR B O 1
ATOM 3878 N N . LEU B 1 156 ? -11.859 -6.875 5.676 1 95.5 156 LEU B N 1
ATOM 3879 C CA . LEU B 1 156 ? -13.039 -6.047 5.867 1 95.5 156 LEU B CA 1
ATOM 3880 C C . LEU B 1 156 ? -14.297 -6.773 5.391 1 95.5 156 LEU B C 1
ATOM 3882 O O . LEU B 1 156 ? -15.336 -6.719 6.051 1 95.5 156 LEU B O 1
ATOM 3886 N N . TYR B 1 157 ? -14.148 -7.492 4.281 1 96 157 TYR B N 1
ATOM 3887 C CA . TYR B 1 157 ? -15.305 -8.148 3.688 1 96 157 TYR B CA 1
ATOM 3888 C C . TYR B 1 157 ? -15.289 -9.648 3.971 1 96 157 TYR B C 1
ATOM 3890 O O . TYR B 1 157 ? -16.094 -10.398 3.41 1 96 157 TYR B O 1
ATOM 3898 N N . LYS B 1 158 ? -14.305 -10.086 4.742 1 96.19 158 LYS B N 1
ATOM 3899 C CA . LYS B 1 158 ? -14.148 -11.492 5.102 1 96.19 158 LYS B CA 1
ATOM 3900 C C . LYS B 1 158 ? -14.164 -12.391 3.863 1 96.19 158 LYS B C 1
ATOM 3902 O O . LYS B 1 158 ? -14.93 -13.352 3.799 1 96.19 158 LYS B O 1
ATOM 3907 N N . LEU B 1 159 ? -13.367 -12.055 2.887 1 98.56 159 LEU B N 1
ATOM 3908 C CA . LEU B 1 159 ? -13.375 -12.734 1.597 1 98.56 159 LEU B CA 1
ATOM 3909 C C . LEU B 1 159 ? -12.664 -14.086 1.689 1 98.56 159 LEU B C 1
ATOM 3911 O O . LEU B 1 159 ? -11.711 -14.234 2.453 1 98.56 159 LEU B O 1
ATOM 3915 N N . PRO B 1 160 ? -13.117 -15.055 0.946 1 98.81 160 PRO B N 1
ATOM 3916 C CA . PRO B 1 160 ? -12.461 -16.359 0.904 1 98.81 160 PRO B CA 1
ATOM 3917 C C . PRO B 1 160 ? -11.211 -16.359 0.028 1 98.81 160 PRO B C 1
ATOM 3919 O O . PRO B 1 160 ? -11.172 -17.047 -1.002 1 98.81 160 PRO B O 1
ATOM 3922 N N . CYS B 1 161 ? -10.234 -15.711 0.452 1 98.12 161 CYS B N 1
ATOM 3923 C CA . CYS B 1 161 ? -9.008 -15.531 -0.314 1 98.12 161 CYS B CA 1
ATOM 3924 C C . CYS B 1 161 ? -7.789 -15.93 0.508 1 98.12 161 CYS B C 1
ATOM 3926 O O . CYS B 1 161 ? -7.793 -15.805 1.733 1 98.12 161 CYS B O 1
ATOM 3928 N N . ILE B 1 162 ? -6.793 -16.469 -0.131 1 98.94 162 ILE B N 1
ATOM 3929 C CA . ILE B 1 162 ? -5.508 -16.828 0.455 1 98.94 162 ILE B CA 1
ATOM 3930 C C . ILE B 1 162 ? -4.383 -16.141 -0.307 1 98.94 162 ILE B C 1
ATOM 3932 O O . ILE B 1 162 ? -4.336 -16.188 -1.539 1 98.94 162 ILE B O 1
ATOM 3936 N N . PHE B 1 163 ? -3.592 -15.461 0.424 1 98.94 163 PHE B N 1
ATOM 3937 C CA . PHE B 1 163 ? -2.396 -14.852 -0.144 1 98.94 163 PHE B CA 1
ATOM 3938 C C . PHE B 1 163 ? -1.171 -15.719 0.105 1 98.94 163 PHE B C 1
ATOM 3940 O O . PHE B 1 163 ? -0.822 -16 1.255 1 98.94 163 PHE B O 1
ATOM 3947 N N . VAL B 1 164 ? -0.526 -16.156 -0.926 1 98.94 164 VAL B N 1
ATOM 3948 C CA . VAL B 1 164 ? 0.661 -16.984 -0.803 1 98.94 164 VAL B CA 1
ATOM 3949 C C . VAL B 1 164 ? 1.884 -16.234 -1.318 1 98.94 164 VAL B C 1
ATOM 3951 O O . VAL B 1 164 ? 2.01 -15.992 -2.521 1 98.94 164 VAL B O 1
ATOM 3954 N N . VAL B 1 165 ? 2.727 -15.93 -0.391 1 98.81 165 VAL B N 1
ATOM 3955 C CA . VAL B 1 165 ? 4 -15.305 -0.728 1 98.81 165 VAL B CA 1
ATOM 3956 C C . VAL B 1 165 ? 5.055 -16.375 -0.981 1 98.81 165 VAL B C 1
ATOM 3958 O O . VAL B 1 165 ? 5.438 -17.109 -0.065 1 98.81 165 VAL B O 1
ATOM 3961 N N . GLU B 1 166 ? 5.441 -16.469 -2.207 1 98.69 166 GLU B N 1
ATOM 3962 C CA . GLU B 1 166 ? 6.602 -17.312 -2.508 1 98.69 166 GLU B CA 1
ATOM 3963 C C . GLU B 1 166 ? 7.902 -16.547 -2.283 1 98.69 166 GLU B C 1
ATOM 3965 O O . GLU B 1 166 ? 8.469 -15.977 -3.223 1 98.69 166 GLU B O 1
ATOM 3970 N N . ASN B 1 167 ? 8.367 -16.594 -1.064 1 98.5 167 ASN B N 1
ATOM 3971 C CA . ASN B 1 167 ? 9.578 -15.867 -0.688 1 98.5 167 ASN B CA 1
ATOM 3972 C C . ASN B 1 167 ? 10.836 -16.625 -1.087 1 98.5 167 ASN B C 1
ATOM 3974 O O . ASN B 1 167 ? 11.359 -17.422 -0.305 1 98.5 167 ASN B O 1
ATOM 3978 N N . ASN B 1 168 ? 11.305 -16.359 -2.289 1 97.56 168 ASN B N 1
ATOM 3979 C CA . ASN B 1 168 ? 12.531 -17 -2.75 1 97.56 168 ASN B CA 1
ATOM 3980 C C . ASN B 1 168 ? 13.75 -16.125 -2.52 1 97.56 168 ASN B C 1
ATOM 3982 O O . ASN B 1 168 ? 14.797 -16.328 -3.141 1 97.56 168 ASN B O 1
ATOM 3986 N N . LYS B 1 169 ? 13.57 -15.07 -1.747 1 96.38 169 LYS B N 1
ATOM 3987 C CA . LYS B 1 169 ? 14.617 -14.219 -1.192 1 96.38 169 LYS B CA 1
ATOM 3988 C C . LYS B 1 169 ? 15.016 -13.125 -2.178 1 96.38 169 LYS B C 1
ATOM 3990 O O . LYS B 1 169 ? 15.703 -12.172 -1.811 1 96.38 169 LYS B O 1
ATOM 3995 N N . TRP B 1 170 ? 14.547 -13.242 -3.428 1 95.88 170 TRP B N 1
ATOM 3996 C CA . TRP B 1 170 ? 15.039 -12.312 -4.434 1 95.88 170 TRP B CA 1
ATOM 3997 C C . TRP B 1 170 ? 13.906 -11.836 -5.336 1 95.88 170 TRP B C 1
ATOM 3999 O O . TRP B 1 170 ? 13.094 -12.641 -5.805 1 95.88 170 TRP B O 1
ATOM 4009 N N . ALA B 1 171 ? 13.883 -10.508 -5.543 1 93.31 171 ALA B N 1
ATOM 4010 C CA . ALA B 1 171 ? 13.203 -10.016 -6.738 1 93.31 171 ALA B CA 1
ATOM 40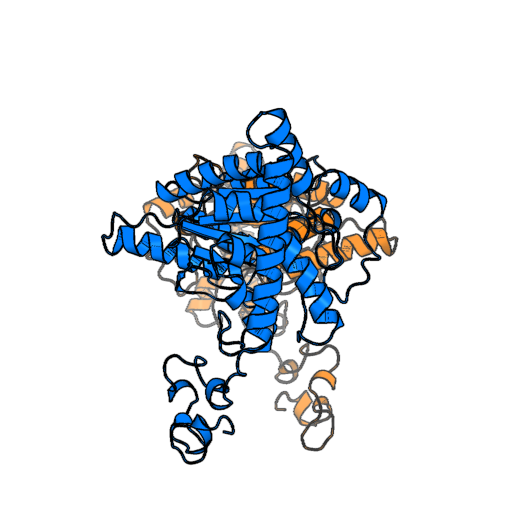11 C C . ALA B 1 171 ? 14.078 -10.18 -7.977 1 93.31 171 ALA B C 1
ATOM 4013 O O . ALA B 1 171 ? 14.797 -11.172 -8.109 1 93.31 171 ALA B O 1
ATOM 4014 N N . ILE B 1 172 ? 14.031 -9.328 -8.945 1 91.75 172 ILE B N 1
ATOM 4015 C CA . ILE B 1 172 ? 14.898 -9.5 -10.102 1 91.75 172 ILE B CA 1
ATOM 4016 C C . ILE B 1 172 ? 16.359 -9.477 -9.656 1 91.75 172 ILE B C 1
ATOM 4018 O O . ILE B 1 172 ? 17.094 -10.461 -9.836 1 91.75 172 ILE B O 1
ATOM 4022 N N . GLY B 1 173 ? 16.781 -8.469 -9.078 1 91.81 173 GLY B N 1
ATOM 4023 C CA . GLY B 1 173 ? 18.156 -8.289 -8.617 1 91.81 173 GLY B CA 1
ATOM 4024 C C . GLY B 1 173 ? 18.234 -7.738 -7.203 1 91.81 173 GLY B C 1
ATOM 4025 O O . GLY B 1 173 ? 19.328 -7.379 -6.738 1 91.81 173 GLY B O 1
ATOM 4026 N N . MET B 1 174 ? 17.109 -7.727 -6.531 1 93.88 174 MET B N 1
ATOM 4027 C CA . MET B 1 174 ? 17.062 -7.137 -5.199 1 93.88 174 MET B CA 1
ATOM 4028 C C . MET B 1 174 ? 16.828 -8.211 -4.137 1 93.88 174 MET B C 1
ATOM 4030 O O . MET B 1 174 ? 15.828 -8.922 -4.172 1 93.88 174 MET B O 1
ATOM 4034 N N . ASN B 1 175 ? 17.797 -8.258 -3.219 1 95.38 175 ASN B N 1
ATOM 4035 C CA . ASN B 1 175 ? 17.688 -9.188 -2.1 1 95.38 175 ASN B CA 1
ATOM 4036 C C . ASN B 1 175 ? 16.609 -8.766 -1.116 1 95.38 175 ASN B C 1
ATOM 4038 O O . ASN B 1 175 ? 16.453 -7.574 -0.828 1 95.38 175 ASN B O 1
ATOM 4042 N N . HIS B 1 176 ? 15.898 -9.734 -0.563 1 94.88 176 HIS B N 1
ATOM 4043 C CA . HIS B 1 176 ? 14.719 -9.555 0.278 1 94.88 176 HIS B CA 1
ATOM 4044 C C . HIS B 1 176 ? 15.023 -8.633 1.454 1 94.88 176 HIS B C 1
ATOM 4046 O O . HIS B 1 176 ? 14.305 -7.652 1.68 1 94.88 176 HIS B O 1
ATOM 4052 N N . PRO B 1 177 ? 16.109 -8.766 2.234 1 93 177 PRO B N 1
ATOM 4053 C CA . PRO B 1 177 ? 16.375 -7.914 3.398 1 93 177 PRO B CA 1
ATOM 4054 C C . PRO B 1 177 ? 16.734 -6.48 3.014 1 93 177 PRO B C 1
ATOM 4056 O O . PRO B 1 177 ? 16.734 -5.59 3.867 1 93 177 PRO B O 1
ATOM 4059 N N . ARG B 1 178 ? 17.047 -6.258 1.754 1 93.94 178 ARG B N 1
ATOM 4060 C CA . ARG B 1 178 ? 17.391 -4.914 1.3 1 93.94 178 ARG B CA 1
ATOM 4061 C C . ARG B 1 178 ? 16.141 -4.137 0.88 1 93.94 178 ARG B C 1
ATOM 4063 O O . ARG B 1 178 ? 16.188 -2.916 0.723 1 93.94 178 ARG B O 1
ATOM 4070 N N . ALA B 1 179 ? 15.047 -4.836 0.767 1 94.44 179 ALA B N 1
ATOM 4071 C CA . ALA B 1 179 ? 13.875 -4.188 0.192 1 94.44 179 ALA B CA 1
ATOM 4072 C C . ALA B 1 179 ? 12.727 -4.152 1.193 1 94.44 179 ALA B C 1
ATOM 4074 O O . ALA B 1 179 ? 11.789 -3.363 1.045 1 94.44 179 ALA B O 1
ATOM 4075 N N . THR B 1 180 ? 12.758 -4.992 2.15 1 94.69 180 THR B N 1
ATOM 4076 C CA . THR B 1 180 ? 11.656 -5.129 3.102 1 94.69 180 THR B CA 1
ATOM 4077 C C . THR B 1 180 ? 12.133 -4.816 4.52 1 94.69 180 THR B C 1
ATOM 4079 O O . THR B 1 180 ? 13.125 -5.371 4.984 1 94.69 180 THR B O 1
ATOM 4082 N N . ALA B 1 181 ? 11.375 -3.949 5.184 1 92.94 181 ALA B N 1
ATOM 4083 C CA . ALA B 1 181 ? 11.688 -3.553 6.555 1 92.94 181 ALA B CA 1
ATOM 4084 C C . ALA B 1 181 ? 11.453 -4.703 7.527 1 92.94 181 ALA B C 1
ATOM 4086 O O . ALA B 1 181 ? 10.664 -5.609 7.246 1 92.94 181 ALA B O 1
ATOM 4087 N N . PRO B 1 182 ? 12.133 -4.625 8.648 1 90.88 182 PRO B N 1
ATOM 4088 C CA . PRO B 1 182 ? 11.844 -5.609 9.688 1 90.88 182 PRO B CA 1
ATOM 4089 C C . PRO B 1 182 ? 10.383 -5.594 10.125 1 90.88 182 PRO B C 1
ATOM 4091 O O . PRO B 1 182 ? 9.703 -4.574 9.984 1 90.88 182 PRO B O 1
ATOM 4094 N N . SER B 1 183 ? 9.969 -6.695 10.656 1 86.25 183 SER B N 1
ATOM 4095 C CA . SER B 1 183 ? 8.539 -6.848 10.914 1 86.25 183 SER B CA 1
ATOM 4096 C C . SER B 1 183 ? 8.234 -6.773 12.406 1 86.25 183 SER B C 1
ATOM 4098 O O . SER B 1 183 ? 7.168 -7.211 12.844 1 86.25 183 SER B O 1
ATOM 4100 N N . SER B 1 184 ? 9.156 -6.41 13.172 1 81.69 184 SER B N 1
ATOM 4101 C CA . SER B 1 184 ? 8.961 -6.129 14.594 1 81.69 184 SER B CA 1
ATOM 4102 C C . SER B 1 184 ? 10.016 -5.156 15.109 1 81.69 184 SER B C 1
ATOM 4104 O O . SER B 1 184 ? 11.109 -5.066 14.555 1 81.69 184 SER B O 1
ATOM 4106 N N . VAL B 1 185 ? 9.562 -4.52 16.094 1 81.5 185 VAL B N 1
ATOM 4107 C CA . VAL B 1 185 ? 10.516 -3.592 16.703 1 81.5 185 VAL B CA 1
ATOM 4108 C C . VAL B 1 185 ? 11.664 -4.371 17.328 1 81.5 185 VAL B C 1
ATOM 4110 O O . VAL B 1 185 ? 11.438 -5.32 18.094 1 81.5 185 VAL B O 1
ATOM 4113 N N . GLY B 1 186 ? 12.805 -4.043 17.031 1 76.81 186 GLY B N 1
ATOM 4114 C CA . GLY B 1 186 ? 13.961 -4.688 17.625 1 76.81 186 GLY B CA 1
ATOM 4115 C C . GLY B 1 186 ? 14.422 -5.914 16.859 1 76.81 186 GLY B C 1
ATOM 4116 O O . GLY B 1 186 ? 15.469 -6.484 17.172 1 76.81 186 GLY B O 1
ATOM 4117 N N . ASP B 1 187 ? 13.547 -6.289 15.875 1 78.75 187 ASP B N 1
ATOM 4118 C CA . ASP B 1 187 ? 13.914 -7.41 15.023 1 78.75 187 ASP B CA 1
ATOM 4119 C C . ASP B 1 187 ? 14.609 -6.93 13.75 1 78.75 187 ASP B C 1
ATOM 4121 O O . ASP B 1 187 ? 14.633 -5.73 13.469 1 78.75 187 ASP B O 1
ATOM 4125 N N . ASN B 1 188 ? 15.359 -7.797 13.156 1 85.62 188 ASN B N 1
ATOM 4126 C CA . ASN B 1 188 ? 16.031 -7.441 11.914 1 85.62 188 ASN B CA 1
ATOM 4127 C C . ASN B 1 188 ? 15.531 -8.266 10.742 1 85.62 188 ASN B C 1
ATOM 4129 O O . ASN B 1 188 ? 15.977 -8.078 9.602 1 85.62 188 ASN B O 1
ATOM 4133 N N . GLU B 1 189 ? 14.609 -9.094 11.062 1 90.5 189 GLU B N 1
ATOM 4134 C CA . GLU B 1 189 ? 14.172 -9.992 10 1 90.5 189 GLU B CA 1
ATOM 4135 C C . GLU B 1 189 ? 12.891 -9.492 9.344 1 90.5 189 GLU B C 1
ATOM 4137 O O . GLU B 1 189 ? 11.938 -9.125 10.031 1 90.5 189 GLU B O 1
ATOM 4142 N N . PRO B 1 190 ? 12.852 -9.453 8.055 1 94 190 PRO B N 1
ATOM 4143 C CA . PRO B 1 190 ? 11.68 -8.984 7.32 1 94 190 PRO B CA 1
ATOM 4144 C C . PRO B 1 190 ? 10.656 -10.094 7.082 1 94 190 PRO B C 1
ATOM 4146 O O . PRO B 1 190 ? 10.375 -10.445 5.934 1 94 190 PRO B O 1
ATOM 4149 N N . TRP B 1 191 ? 10.008 -10.555 8.133 1 94.81 191 TRP B N 1
ATOM 4150 C CA . TRP B 1 191 ? 8.984 -11.594 8.039 1 94.81 191 TRP B CA 1
ATOM 4151 C C . TRP B 1 191 ? 7.68 -11.023 7.492 1 94.81 191 TRP B C 1
ATOM 4153 O O . TRP B 1 191 ? 6.938 -10.352 8.219 1 94.81 191 TRP B O 1
ATOM 4163 N N . ILE B 1 192 ? 7.359 -11.453 6.305 1 97.12 192 ILE B N 1
ATOM 4164 C CA . ILE B 1 192 ? 6.199 -10.891 5.625 1 97.12 192 ILE B CA 1
ATOM 4165 C C . ILE B 1 192 ? 4.918 -11.398 6.281 1 97.12 192 ILE B C 1
ATOM 4167 O O . ILE B 1 192 ? 3.93 -10.664 6.383 1 97.12 192 ILE B O 1
ATOM 4171 N N . TYR B 1 193 ? 4.883 -12.656 6.793 1 97.06 193 TYR B N 1
ATOM 4172 C CA . TYR B 1 193 ? 3.684 -13.242 7.379 1 97.06 193 TYR B CA 1
ATOM 4173 C C . TYR B 1 193 ? 3.219 -12.438 8.586 1 97.06 193 TYR B C 1
ATOM 4175 O O . TYR B 1 193 ? 2.037 -12.469 8.938 1 97.06 193 TYR B O 1
ATOM 4183 N N . LYS B 1 194 ? 4.059 -11.711 9.234 1 94.12 194 LYS B N 1
ATOM 4184 C CA . LYS B 1 194 ? 3.711 -10.93 10.414 1 94.12 194 LYS B CA 1
ATOM 4185 C C . LYS B 1 194 ? 2.842 -9.734 10.047 1 94.12 194 LYS B C 1
ATOM 4187 O O . LYS B 1 194 ? 2.23 -9.109 10.922 1 94.12 194 LYS B O 1
ATOM 4192 N N . LYS B 1 195 ? 2.787 -9.438 8.789 1 94.56 195 LYS B N 1
ATOM 4193 C CA . LYS B 1 195 ? 1.892 -8.375 8.336 1 94.56 195 LYS B CA 1
ATOM 4194 C C . LYS B 1 195 ? 0.43 -8.797 8.469 1 94.56 195 LYS B C 1
ATOM 4196 O O . LYS B 1 195 ? -0.455 -7.949 8.609 1 94.56 195 LYS B O 1
ATOM 4201 N N . GLY B 1 196 ? 0.139 -10.086 8.375 1 95.75 196 GLY B N 1
ATOM 4202 C CA . GLY B 1 196 ? -1.221 -10.602 8.406 1 95.75 196 GLY B CA 1
ATOM 4203 C C . GLY B 1 196 ? -2.014 -10.109 9.609 1 95.75 196 GLY B C 1
ATOM 4204 O O . GLY B 1 196 ? -3.035 -9.445 9.453 1 95.75 196 GLY B O 1
ATOM 4205 N N . PRO B 1 197 ? -1.508 -10.344 10.789 1 94.62 197 PRO B N 1
ATOM 4206 C CA . PRO B 1 197 ? -2.238 -9.945 11.992 1 94.62 197 PRO B CA 1
ATOM 4207 C C . PRO B 1 197 ? -2.535 -8.445 12.039 1 94.62 197 PRO B C 1
ATOM 4209 O O . PRO B 1 197 ? -3.588 -8.039 12.531 1 94.62 197 PRO B O 1
ATOM 4212 N N . ALA B 1 198 ? -1.689 -7.621 11.539 1 92.62 198 ALA B N 1
ATOM 4213 C CA . ALA B 1 198 ? -1.896 -6.176 11.531 1 92.62 198 ALA B CA 1
ATOM 4214 C C . ALA B 1 198 ? -3.09 -5.801 10.656 1 92.62 198 ALA B C 1
ATOM 4216 O O . ALA B 1 198 ? -3.586 -4.672 10.719 1 92.62 198 ALA B O 1
ATOM 4217 N N . PHE B 1 199 ? -3.514 -6.738 9.844 1 95.06 199 PHE B N 1
ATOM 4218 C CA . PHE B 1 199 ? -4.691 -6.531 9.008 1 95.06 199 PHE B CA 1
ATOM 4219 C C . PHE B 1 199 ? -5.832 -7.449 9.445 1 95.06 199 PHE B C 1
ATOM 4221 O O . PHE B 1 199 ? -6.777 -7.668 8.688 1 95.06 199 PHE B O 1
ATOM 4228 N N . GLY B 1 200 ? -5.645 -8.125 10.594 1 95.25 200 GLY B N 1
ATOM 4229 C CA . GLY B 1 200 ? -6.727 -8.914 11.18 1 95.25 200 GLY B CA 1
ATOM 4230 C C . GLY B 1 200 ? -6.859 -10.289 10.562 1 95.25 200 GLY B C 1
ATOM 4231 O O . GLY B 1 200 ? -7.934 -10.891 10.602 1 95.25 200 GLY B O 1
ATOM 4232 N N . MET B 1 201 ? -5.844 -10.812 9.969 1 96.75 201 MET B N 1
ATOM 4233 C CA . MET B 1 201 ? -5.871 -12.164 9.414 1 96.75 201 MET B CA 1
ATOM 4234 C C . MET B 1 201 ? -4.691 -12.984 9.922 1 96.75 201 MET B C 1
ATOM 4236 O O . MET B 1 201 ? -3.658 -12.438 10.297 1 96.75 201 MET B O 1
ATOM 4240 N N . PRO B 1 202 ? -4.844 -14.281 9.906 1 97.44 202 PRO B N 1
ATOM 4241 C CA . PRO B 1 202 ? -3.697 -15.117 10.266 1 97.44 202 PRO B CA 1
ATOM 4242 C C . PRO B 1 202 ? -2.529 -14.969 9.297 1 97.44 202 PRO B C 1
ATOM 4244 O O . PRO B 1 202 ? -2.736 -14.844 8.086 1 97.44 202 PRO B O 1
ATOM 4247 N N . GLY B 1 203 ? -1.381 -14.875 9.805 1 97.56 203 GLY B N 1
ATOM 4248 C CA . GLY B 1 203 ? -0.12 -14.961 9.078 1 97.56 203 GLY B CA 1
ATOM 4249 C C . GLY B 1 203 ? 0.697 -16.188 9.453 1 97.56 203 GLY B C 1
ATOM 4250 O O . GLY B 1 203 ? 1.009 -16.391 10.633 1 97.56 203 GLY B O 1
ATOM 4251 N N . VAL B 1 204 ? 1.093 -16.938 8.461 1 98.56 204 VAL B N 1
ATOM 4252 C CA . VAL B 1 204 ? 1.763 -18.188 8.758 1 98.56 204 VAL B CA 1
ATOM 4253 C C . VAL B 1 204 ? 3.047 -18.297 7.941 1 98.56 204 VAL B C 1
ATOM 4255 O O . VAL B 1 204 ? 3.049 -18.031 6.738 1 98.56 204 VAL B O 1
ATOM 4258 N N . HIS B 1 205 ? 4.086 -18.609 8.602 1 98.38 205 HIS B N 1
ATOM 4259 C CA . HIS B 1 205 ? 5.348 -18.938 7.945 1 98.38 205 HIS B CA 1
ATOM 4260 C C . HIS B 1 205 ? 5.504 -20.438 7.766 1 98.38 205 HIS B C 1
ATOM 4262 O O . HIS B 1 205 ? 5.164 -21.219 8.664 1 98.38 205 HIS B O 1
ATOM 4268 N N . VAL B 1 206 ? 5.961 -20.875 6.633 1 98.88 206 VAL B N 1
ATOM 4269 C CA . VAL B 1 206 ? 6.125 -22.297 6.395 1 98.88 206 VAL B CA 1
ATOM 4270 C C . VAL B 1 206 ? 7.383 -22.547 5.562 1 98.88 206 VAL B C 1
ATOM 4272 O O . VAL B 1 206 ? 7.781 -21.703 4.762 1 98.88 206 VAL B O 1
ATOM 4275 N N . ASP B 1 207 ? 8 -23.656 5.777 1 98.88 207 ASP B N 1
ATOM 4276 C CA . ASP B 1 207 ? 9.094 -24.109 4.922 1 98.88 207 ASP B CA 1
ATOM 4277 C C . ASP B 1 207 ? 8.578 -24.5 3.537 1 98.88 207 ASP B C 1
ATOM 4279 O O . ASP B 1 207 ? 8.055 -25.594 3.348 1 98.88 207 ASP B O 1
ATOM 4283 N N . GLY B 1 208 ? 8.836 -23.656 2.572 1 98.81 208 GLY B N 1
ATOM 4284 C CA . GLY B 1 208 ? 8.305 -23.828 1.228 1 98.81 208 GLY B CA 1
ATOM 4285 C C . GLY B 1 208 ? 9.023 -24.891 0.428 1 98.81 208 GLY B C 1
ATOM 4286 O O . GLY B 1 208 ? 8.656 -25.188 -0.71 1 98.81 208 GLY B O 1
ATOM 4287 N N . MET B 1 209 ? 10.039 -25.484 1.055 1 98.75 209 MET B N 1
ATOM 4288 C CA . MET B 1 209 ? 10.766 -26.562 0.401 1 98.75 209 MET B CA 1
ATOM 4289 C C . MET B 1 209 ? 10.219 -27.922 0.838 1 98.75 209 MET B C 1
ATOM 4291 O O . MET B 1 209 ? 10.641 -28.969 0.319 1 98.75 209 MET B O 1
ATOM 4295 N N . ASP B 1 210 ? 9.328 -27.938 1.751 1 98.75 210 ASP B N 1
ATOM 4296 C CA . ASP B 1 210 ? 8.711 -29.156 2.273 1 98.75 210 ASP B CA 1
ATOM 4297 C C . ASP B 1 210 ? 7.234 -29.219 1.891 1 98.75 210 ASP B C 1
ATOM 4299 O O . ASP B 1 210 ? 6.395 -28.578 2.512 1 98.75 210 ASP B O 1
ATOM 4303 N N . VAL B 1 211 ? 6.957 -30.125 0.985 1 98.81 211 VAL B N 1
ATOM 4304 C CA . VAL B 1 211 ? 5.629 -30.172 0.382 1 98.81 211 VAL B CA 1
ATOM 4305 C C . VAL B 1 211 ? 4.598 -30.562 1.433 1 98.81 211 VAL B C 1
ATOM 4307 O O . VAL B 1 211 ? 3.457 -30.094 1.402 1 98.81 211 VAL B O 1
ATOM 4310 N N . MET B 1 212 ? 4.941 -31.375 2.391 1 98.5 212 MET B N 1
ATOM 4311 C CA . MET B 1 212 ? 3.994 -31.828 3.41 1 98.5 212 MET B CA 1
ATOM 4312 C C . MET B 1 212 ? 3.637 -30.672 4.355 1 98.5 212 MET B C 1
ATOM 4314 O O . MET B 1 212 ? 2.477 -30.531 4.742 1 98.5 212 MET B O 1
ATOM 4318 N N . LYS B 1 213 ? 4.602 -29.906 4.723 1 98.88 213 LYS B N 1
ATOM 4319 C CA . LYS B 1 213 ? 4.344 -28.75 5.578 1 98.88 213 LYS B CA 1
ATOM 4320 C C . LYS B 1 213 ? 3.51 -27.703 4.848 1 98.88 213 LYS B C 1
ATOM 4322 O O . LYS B 1 213 ? 2.6 -27.109 5.43 1 98.88 213 LYS B O 1
ATOM 4327 N N . VAL B 1 214 ? 3.859 -27.469 3.594 1 98.94 214 VAL B N 1
ATOM 4328 C CA . VAL B 1 214 ? 3.098 -26.516 2.791 1 98.94 214 VAL B CA 1
ATOM 4329 C C . VAL B 1 214 ? 1.642 -26.969 2.697 1 98.94 214 VAL B C 1
ATOM 4331 O O . VAL B 1 214 ? 0.722 -26.172 2.873 1 98.94 214 VAL B O 1
ATOM 4334 N N . ARG B 1 215 ? 1.446 -28.203 2.414 1 98.88 215 ARG B N 1
ATOM 4335 C CA . ARG B 1 215 ? 0.095 -28.75 2.32 1 98.88 215 ARG B CA 1
ATOM 4336 C C . ARG B 1 215 ? -0.672 -28.531 3.621 1 98.88 215 ARG B C 1
ATOM 4338 O O . ARG B 1 215 ? -1.848 -28.172 3.602 1 98.88 215 ARG B O 1
ATOM 4345 N N . GLU B 1 216 ? -0.071 -28.828 4.703 1 98.88 216 GLU B N 1
ATOM 4346 C CA . GLU B 1 216 ? -0.72 -28.703 6.004 1 98.88 216 GLU B CA 1
ATOM 4347 C C . GLU B 1 216 ? -1.217 -27.281 6.242 1 98.88 216 GLU B C 1
ATOM 4349 O O . GLU B 1 216 ? -2.383 -27.078 6.59 1 98.88 216 GLU B O 1
ATOM 4354 N N . VAL B 1 217 ? -0.37 -26.344 6.016 1 98.88 217 VAL B N 1
ATOM 4355 C CA . VAL B 1 217 ? -0.707 -24.938 6.234 1 98.88 217 VAL B CA 1
ATOM 4356 C C . VAL B 1 217 ? -1.771 -24.5 5.23 1 98.88 217 VAL B C 1
ATOM 4358 O O . VAL B 1 217 ? -2.711 -23.781 5.586 1 98.88 217 VAL B O 1
ATOM 4361 N N . ALA B 1 218 ? -1.627 -24.938 4.012 1 98.94 218 ALA B N 1
ATOM 4362 C CA . ALA B 1 218 ? -2.562 -24.562 2.953 1 98.94 218 ALA B CA 1
ATOM 4363 C C . ALA B 1 218 ? -3.947 -25.156 3.217 1 98.94 218 ALA B C 1
ATOM 4365 O O . ALA B 1 218 ? -4.961 -24.484 2.986 1 98.94 218 ALA B O 1
ATOM 4366 N N . MET B 1 219 ? -3.984 -26.375 3.631 1 98.81 219 MET B N 1
ATOM 4367 C CA . MET B 1 219 ? -5.258 -27.031 3.924 1 98.81 219 MET B CA 1
ATOM 4368 C C . MET B 1 219 ? -6.035 -26.25 4.984 1 98.81 219 MET B C 1
ATOM 4370 O O . MET B 1 219 ? -7.238 -26.031 4.84 1 98.81 219 MET B O 1
ATOM 4374 N N . GLU B 1 220 ? -5.363 -25.891 6.004 1 98.88 220 GLU B N 1
ATOM 4375 C CA . GLU B 1 220 ? -6.004 -25.109 7.055 1 98.88 220 GLU B CA 1
ATOM 4376 C C . GLU B 1 220 ? -6.52 -23.766 6.516 1 98.88 220 GLU B C 1
ATOM 4378 O O . GLU B 1 220 ? -7.637 -23.359 6.836 1 98.88 220 GLU B O 1
ATOM 4383 N N . ALA B 1 221 ? -5.719 -23.078 5.734 1 98.94 221 ALA B N 1
ATOM 4384 C CA . ALA B 1 221 ? -6.102 -21.797 5.164 1 98.94 221 ALA B CA 1
ATOM 4385 C C . ALA B 1 221 ? -7.309 -21.938 4.242 1 98.94 221 ALA B C 1
ATOM 4387 O O . ALA B 1 221 ? -8.234 -21.125 4.285 1 98.94 221 ALA B O 1
ATOM 4388 N N . VAL B 1 222 ? -7.305 -22.953 3.426 1 98.94 222 VAL B N 1
ATOM 4389 C CA . VAL B 1 222 ? -8.383 -23.203 2.475 1 98.94 222 VAL B CA 1
ATOM 4390 C C . VAL B 1 222 ? -9.672 -23.516 3.227 1 98.94 222 VAL B C 1
ATOM 4392 O O . VAL B 1 222 ? -10.734 -22.984 2.898 1 98.94 222 VAL B O 1
ATOM 4395 N N . GLU B 1 223 ? -9.578 -24.344 4.195 1 98.75 223 GLU B N 1
ATOM 4396 C CA . GLU B 1 223 ? -10.758 -24.703 4.977 1 98.75 223 GLU B CA 1
ATOM 4397 C C . GLU B 1 223 ? -11.328 -23.469 5.691 1 98.75 223 GLU B C 1
ATOM 4399 O O . GLU B 1 223 ? -12.547 -23.297 5.738 1 98.75 223 GLU B O 1
ATOM 4404 N N . ARG B 1 224 ? -10.492 -22.719 6.254 1 98.12 224 ARG B N 1
ATOM 4405 C CA . ARG B 1 224 ? -10.914 -21.484 6.902 1 98.12 224 ARG B CA 1
ATOM 4406 C C . ARG B 1 224 ? -11.664 -20.578 5.926 1 98.12 224 ARG B C 1
ATOM 4408 O O . ARG B 1 224 ? -12.719 -20.031 6.258 1 98.12 224 ARG B O 1
ATOM 4415 N N . ALA B 1 225 ? -11.102 -20.422 4.77 1 98.62 225 ALA B N 1
ATOM 4416 C CA . ALA B 1 225 ? -11.727 -19.594 3.742 1 98.62 225 ALA B CA 1
ATOM 4417 C C . ALA B 1 225 ? -13.078 -20.156 3.33 1 98.62 225 ALA B C 1
ATOM 4419 O O . ALA B 1 225 ? -14.055 -19.406 3.205 1 98.62 225 ALA B O 1
ATOM 4420 N N . ARG B 1 226 ? -13.156 -21.438 3.141 1 98.25 226 ARG B N 1
ATOM 4421 C CA . ARG B 1 226 ? -14.391 -22.094 2.721 1 98.25 226 ARG B CA 1
ATOM 4422 C C . ARG B 1 226 ? -15.477 -21.938 3.775 1 98.25 226 ARG B C 1
ATOM 4424 O O . ARG B 1 226 ? -16.656 -21.828 3.443 1 98.25 226 ARG B O 1
ATOM 4431 N N . ARG B 1 227 ? -15.078 -21.875 5.02 1 96.56 227 ARG B N 1
ATOM 4432 C CA . ARG B 1 227 ? -16.031 -21.719 6.113 1 96.56 227 ARG B CA 1
ATOM 4433 C C . ARG B 1 227 ? -16.469 -20.266 6.266 1 96.56 227 ARG B C 1
ATOM 4435 O O . ARG B 1 227 ? -17.25 -19.938 7.152 1 96.56 227 ARG B O 1
ATOM 4442 N N . GLY B 1 228 ? -15.891 -19.438 5.512 1 94.75 228 GLY B N 1
ATOM 4443 C CA . GLY B 1 228 ? -16.266 -18.031 5.57 1 94.75 228 GLY B CA 1
ATOM 4444 C C . GLY B 1 228 ? -15.594 -17.281 6.695 1 94.75 228 GLY B C 1
ATOM 4445 O O . GLY B 1 228 ? -16.062 -16.219 7.117 1 94.75 228 GLY B O 1
ATOM 4446 N N . GLU B 1 229 ? -14.453 -17.766 7.152 1 95.69 229 GLU B N 1
ATOM 4447 C CA . GLU B 1 229 ? -13.781 -17.156 8.297 1 95.69 229 GLU B CA 1
ATOM 4448 C C . GLU B 1 229 ? -12.75 -16.125 7.844 1 95.69 229 GLU B C 1
ATOM 4450 O O . GLU B 1 229 ? -12.039 -15.539 8.672 1 95.69 229 GLU B O 1
ATOM 4455 N N . GLY B 1 230 ? -12.672 -15.906 6.516 1 96.19 230 GLY B N 1
ATOM 4456 C CA . GLY B 1 230 ? -11.859 -14.797 6.031 1 96.19 230 GLY B CA 1
ATOM 4457 C C . GLY B 1 230 ? -10.523 -15.25 5.465 1 96.19 230 GLY B C 1
ATOM 4458 O O . GLY B 1 230 ? -10.305 -16.438 5.25 1 96.19 230 GLY B O 1
ATOM 4459 N N . PRO B 1 231 ? -9.672 -14.281 5.188 1 98.44 231 PRO B N 1
ATOM 4460 C CA . PRO B 1 231 ? -8.43 -14.555 4.457 1 98.44 231 PRO B CA 1
ATOM 4461 C C . PRO B 1 231 ? -7.309 -15.055 5.367 1 98.44 231 PRO B C 1
ATOM 4463 O O . PRO B 1 231 ? -7.414 -14.961 6.59 1 98.44 231 PRO B O 1
ATOM 4466 N N . THR B 1 232 ? -6.25 -15.578 4.742 1 98.81 232 THR B N 1
ATOM 4467 C CA . THR B 1 232 ? -5.004 -16 5.371 1 98.81 232 THR B CA 1
ATOM 4468 C C . THR B 1 232 ? -3.803 -15.57 4.535 1 98.81 232 THR B C 1
ATOM 4470 O O . THR B 1 232 ? -3.855 -15.594 3.305 1 98.81 232 THR B O 1
ATOM 4473 N N . LEU B 1 233 ? -2.793 -15.117 5.219 1 98.81 233 LEU B N 1
ATOM 4474 C CA . LEU B 1 233 ? -1.513 -14.812 4.586 1 98.81 233 LEU B CA 1
ATOM 4475 C C . LEU B 1 233 ? -0.491 -15.906 4.879 1 98.81 233 LEU B C 1
ATOM 4477 O O . LEU B 1 233 ? -0.183 -16.188 6.043 1 98.81 233 LEU B O 1
ATOM 4481 N N . ILE B 1 234 ? 0.034 -16.547 3.854 1 98.94 234 ILE B N 1
ATOM 4482 C CA . ILE B 1 234 ? 1.053 -17.578 3.986 1 98.94 234 ILE B CA 1
ATOM 4483 C C . ILE B 1 234 ? 2.367 -17.094 3.381 1 98.94 234 ILE B C 1
ATOM 4485 O O . ILE B 1 234 ? 2.398 -16.641 2.234 1 98.94 234 ILE B O 1
ATOM 4489 N N . GLU B 1 235 ? 3.355 -17.078 4.129 1 98.88 235 GLU B N 1
ATOM 4490 C CA . GLU B 1 235 ? 4.707 -16.891 3.609 1 98.88 235 GLU B CA 1
ATOM 4491 C C . GLU B 1 235 ? 5.453 -18.203 3.508 1 98.88 235 GLU B C 1
ATOM 4493 O O . GLU B 1 235 ? 5.859 -18.781 4.523 1 98.88 235 GLU B O 1
ATOM 4498 N N . ALA B 1 236 ? 5.605 -18.672 2.32 1 98.94 236 ALA B N 1
ATOM 4499 C CA . ALA B 1 236 ? 6.371 -19.891 2.053 1 98.94 236 ALA B CA 1
ATOM 4500 C C . ALA B 1 236 ? 7.812 -19.562 1.684 1 98.94 236 ALA B C 1
ATOM 4502 O O . ALA B 1 236 ? 8.078 -19.016 0.609 1 98.94 236 ALA B O 1
ATOM 4503 N N . GLU B 1 237 ? 8.695 -19.875 2.559 1 98.44 237 GLU B N 1
ATOM 4504 C CA . GLU B 1 237 ? 10.109 -19.672 2.262 1 98.44 237 GLU B CA 1
ATOM 4505 C C . GLU B 1 237 ? 10.625 -20.75 1.302 1 98.44 237 GLU B C 1
ATOM 4507 O O . GLU B 1 237 ? 10.68 -21.922 1.651 1 98.44 237 GLU B O 1
ATOM 4512 N N . THR B 1 238 ? 10.977 -20.312 0.129 1 98.56 238 THR B N 1
ATOM 4513 C CA . THR B 1 238 ? 11.398 -21.219 -0.941 1 98.56 238 THR B CA 1
ATOM 4514 C C . THR B 1 238 ? 12.594 -20.641 -1.694 1 98.56 238 THR B C 1
ATOM 4516 O O . THR B 1 238 ? 13.305 -19.781 -1.172 1 98.56 238 THR B O 1
ATOM 4519 N N . TYR B 1 239 ? 12.922 -21.297 -2.867 1 98.38 239 TYR B N 1
ATOM 4520 C CA . TYR B 1 239 ? 14.07 -20.797 -3.613 1 98.38 239 TYR B CA 1
ATOM 4521 C C . TYR B 1 239 ? 13.953 -21.125 -5.094 1 98.38 239 TYR B C 1
ATOM 4523 O O . TYR B 1 239 ? 13.516 -22.234 -5.453 1 98.38 239 TYR B O 1
ATOM 4531 N N . ARG B 1 240 ? 14.289 -20.156 -5.852 1 96.19 240 ARG B N 1
ATOM 4532 C CA . ARG B 1 240 ? 14.352 -20.344 -7.297 1 96.19 240 ARG B CA 1
ATOM 4533 C C . ARG B 1 240 ? 15.727 -20.844 -7.723 1 96.19 240 ARG B C 1
ATOM 4535 O O . ARG B 1 240 ? 16.734 -20.188 -7.465 1 96.19 240 ARG B O 1
ATOM 4542 N N . PHE B 1 241 ? 15.812 -21.922 -8.398 1 96.69 241 PHE B N 1
ATOM 4543 C CA . PHE B 1 241 ? 17.078 -22.562 -8.719 1 96.69 241 PHE B CA 1
ATOM 4544 C C . PHE B 1 241 ? 17.719 -21.906 -9.938 1 96.69 241 PHE B C 1
ATOM 4546 O O . PHE B 1 241 ? 18.938 -21.984 -10.133 1 96.69 241 PHE B O 1
ATOM 4553 N N . ARG B 1 242 ? 16.922 -21.297 -10.719 1 94.12 242 ARG B N 1
ATOM 4554 C CA . ARG B 1 242 ? 17.422 -20.625 -11.914 1 94.12 242 ARG B CA 1
ATOM 4555 C C . ARG B 1 242 ? 17.438 -19.109 -11.727 1 94.12 242 ARG B C 1
ATOM 4557 O O . ARG B 1 242 ? 16.906 -18.594 -10.734 1 94.12 242 ARG B O 1
ATOM 4564 N N . GLY B 1 243 ? 18.125 -18.438 -12.68 1 93.75 243 GLY B N 1
ATOM 4565 C CA . GLY B 1 243 ? 18.078 -16.984 -12.641 1 93.75 243 GLY B CA 1
ATOM 4566 C C . GLY B 1 243 ? 16.688 -16.422 -12.766 1 93.75 243 GLY B C 1
ATOM 4567 O O . GLY B 1 243 ? 15.711 -17.172 -12.859 1 93.75 243 GLY B O 1
ATOM 4568 N N . HIS B 1 244 ? 16.609 -15.094 -12.719 1 94.69 244 HIS B N 1
ATOM 4569 C CA . HIS B 1 244 ? 15.305 -14.453 -12.82 1 94.69 244 HIS B CA 1
ATOM 4570 C C . HIS B 1 244 ? 14.57 -14.891 -14.086 1 94.69 244 HIS B C 1
ATOM 4572 O O . HIS B 1 244 ? 13.398 -15.266 -14.031 1 94.69 244 HIS B O 1
ATOM 4578 N N . SER B 1 245 ? 15.203 -14.727 -15.18 1 93.75 245 SER B N 1
ATOM 4579 C CA . SER B 1 245 ? 14.781 -15.258 -16.469 1 93.75 245 SER B CA 1
ATOM 4580 C C . SER B 1 245 ? 15.875 -16.109 -17.094 1 93.75 245 SER B C 1
ATOM 4582 O O . SER B 1 245 ? 17 -16.172 -16.594 1 93.75 245 SER B O 1
ATOM 4584 N N . LEU B 1 246 ? 15.523 -16.766 -18.141 1 92.94 246 LEU B N 1
ATOM 4585 C CA . LEU B 1 246 ? 16.516 -17.594 -18.844 1 92.94 246 LEU B CA 1
ATOM 4586 C C . LEU B 1 246 ? 17.609 -16.719 -19.438 1 92.94 246 LEU B C 1
ATOM 4588 O O . LEU B 1 246 ? 18.688 -17.219 -19.766 1 92.94 246 LEU B O 1
ATOM 4592 N N . ALA B 1 247 ? 17.375 -15.445 -19.5 1 89.19 247 ALA B N 1
ATOM 4593 C CA . ALA B 1 247 ? 18.375 -14.516 -20.031 1 89.19 247 ALA B CA 1
ATOM 4594 C C . ALA B 1 247 ? 19.281 -13.984 -18.922 1 89.19 247 ALA B C 1
ATOM 4596 O O . ALA B 1 247 ? 20.312 -13.367 -19.188 1 89.19 247 ALA B O 1
ATOM 4597 N N . ASP B 1 248 ? 18.906 -14.219 -17.703 1 91.38 248 ASP B N 1
ATOM 4598 C CA . ASP B 1 248 ? 19.641 -13.727 -16.547 1 91.38 248 ASP B CA 1
ATOM 4599 C C . ASP B 1 248 ? 20.812 -14.633 -16.219 1 91.38 248 ASP B C 1
ATOM 4601 O O . ASP B 1 248 ? 20.641 -15.797 -15.844 1 91.38 248 ASP B O 1
ATOM 4605 N N . PRO B 1 249 ? 22 -14.148 -16.219 1 90.75 249 PRO B N 1
ATOM 4606 C CA . PRO B 1 249 ? 23.172 -14.977 -15.906 1 90.75 249 PRO B CA 1
ATOM 4607 C C . PRO B 1 249 ? 23.297 -15.297 -14.414 1 90.75 249 PRO B C 1
ATOM 4609 O O . PRO B 1 249 ? 24.156 -16.094 -14.016 1 90.75 249 PRO B O 1
ATOM 4612 N N . ASP B 1 250 ? 22.484 -14.719 -13.586 1 92.75 250 ASP B N 1
ATOM 4613 C CA . ASP B 1 250 ? 22.375 -15.055 -12.164 1 92.75 250 ASP B CA 1
ATOM 4614 C C . ASP B 1 250 ? 23.688 -14.773 -11.438 1 92.75 250 ASP B C 1
ATOM 4616 O O . ASP B 1 250 ? 24.172 -15.617 -10.68 1 92.75 250 ASP B O 1
ATOM 4620 N N . GLU B 1 251 ? 24.266 -13.641 -11.562 1 92.44 251 GLU B N 1
ATOM 4621 C CA . GLU B 1 251 ? 25.578 -13.305 -11.008 1 92.44 251 GLU B CA 1
ATOM 4622 C C . GLU B 1 251 ? 25.438 -12.664 -9.633 1 92.44 251 GLU B C 1
ATOM 4624 O O . GLU B 1 251 ? 26.422 -12.578 -8.883 1 92.44 251 GLU B O 1
ATOM 4629 N N . LEU B 1 252 ? 24.328 -12.266 -9.289 1 93.06 252 LEU B N 1
ATOM 4630 C CA . LEU B 1 252 ? 24.156 -11.508 -8.047 1 93.06 252 LEU B CA 1
ATOM 4631 C C . LEU B 1 252 ? 24.031 -12.445 -6.855 1 93.06 252 LEU B C 1
ATOM 4633 O O . LEU B 1 252 ? 24.375 -12.078 -5.73 1 93.06 252 LEU B O 1
ATOM 4637 N N . ARG B 1 253 ? 23.516 -13.633 -6.996 1 95.44 253 ARG B N 1
ATOM 4638 C CA . ARG B 1 253 ? 23.297 -14.578 -5.91 1 95.44 253 ARG B CA 1
ATOM 4639 C C . ARG B 1 253 ? 24.547 -15.391 -5.621 1 95.44 253 ARG B C 1
ATOM 4641 O O . ARG B 1 253 ? 25.188 -15.898 -6.543 1 95.44 253 ARG B O 1
ATOM 4648 N N . LYS B 1 254 ? 24.844 -15.516 -4.387 1 95.44 254 LYS B N 1
ATOM 4649 C CA . LYS B 1 254 ? 26.047 -16.234 -3.961 1 95.44 254 LYS B CA 1
ATOM 4650 C C . LYS B 1 254 ? 25.891 -17.734 -4.156 1 95.44 254 LYS B C 1
ATOM 4652 O O . LYS B 1 254 ? 24.812 -18.281 -3.953 1 95.44 254 LYS B O 1
ATOM 4657 N N . LYS B 1 255 ? 26.969 -18.391 -4.449 1 96.19 255 LYS B N 1
ATOM 4658 C CA . LYS B 1 255 ? 27 -19.828 -4.645 1 96.19 255 LYS B CA 1
ATOM 4659 C C . LYS B 1 255 ? 26.578 -20.562 -3.373 1 96.19 255 LYS B C 1
ATOM 4661 O O . LYS B 1 255 ? 25.875 -21.578 -3.432 1 96.19 255 LYS B O 1
ATOM 4666 N N . GLU B 1 256 ? 27.031 -20.062 -2.271 1 97.25 256 GLU B N 1
ATOM 4667 C CA . GLU B 1 256 ? 26.734 -20.688 -0.992 1 97.25 256 GLU B CA 1
ATOM 4668 C C . GLU B 1 256 ? 25.234 -20.719 -0.726 1 97.25 256 GLU B C 1
ATOM 4670 O O . GLU B 1 256 ? 24.703 -21.719 -0.21 1 97.25 256 GLU B O 1
ATOM 4675 N N . GLU B 1 257 ? 24.594 -19.641 -1.041 1 96.19 257 GLU B N 1
ATOM 4676 C CA . GLU B 1 257 ? 23.141 -19.578 -0.888 1 96.19 257 GLU B CA 1
ATOM 4677 C C . GLU B 1 257 ? 22.438 -20.594 -1.797 1 96.19 257 GLU B C 1
ATOM 4679 O O . GLU B 1 257 ? 21.547 -21.312 -1.356 1 96.19 257 GLU B O 1
ATOM 4684 N N . LYS B 1 258 ? 22.844 -20.641 -3.014 1 96.69 258 LYS B N 1
ATOM 4685 C CA . LYS B 1 258 ? 22.25 -21.578 -3.969 1 96.69 258 LYS B CA 1
ATOM 4686 C C . LYS B 1 258 ? 22.453 -23.016 -3.52 1 96.69 258 LYS B C 1
ATOM 4688 O O . LYS B 1 258 ? 21.516 -23.828 -3.541 1 96.69 258 LYS B O 1
ATOM 4693 N N . ASP B 1 259 ? 23.672 -23.297 -3.076 1 97.5 259 ASP B N 1
ATOM 4694 C CA . ASP B 1 259 ? 24 -24.641 -2.631 1 97.5 259 ASP B CA 1
ATOM 4695 C C . ASP B 1 259 ? 23.141 -25.047 -1.437 1 97.5 259 ASP B C 1
ATOM 4697 O O . ASP B 1 259 ? 22.688 -26.203 -1.351 1 97.5 259 ASP B O 1
ATOM 4701 N N . HIS B 1 260 ? 22.953 -24.125 -0.593 1 97.31 260 HIS B N 1
ATOM 4702 C CA . HIS B 1 260 ? 22.141 -24.375 0.588 1 97.31 260 HIS B CA 1
ATOM 4703 C C . HIS B 1 260 ? 20.734 -24.828 0.199 1 97.31 260 HIS B C 1
ATOM 4705 O O . HIS B 1 260 ? 20.234 -25.828 0.729 1 97.31 260 HIS B O 1
ATOM 4711 N N . TYR B 1 261 ? 20.172 -24.188 -0.714 1 97.12 261 TYR B N 1
ATOM 4712 C CA . TYR B 1 261 ? 18.797 -24.516 -1.078 1 97.12 261 TYR B CA 1
ATOM 4713 C C . TYR B 1 261 ? 18.75 -25.703 -2.031 1 97.12 261 TYR B C 1
ATOM 4715 O O . TYR B 1 261 ? 17.797 -26.469 -2.01 1 97.12 261 TYR B O 1
ATOM 4723 N N . PHE B 1 262 ? 19.781 -25.875 -2.811 1 97.5 262 PHE B N 1
ATOM 4724 C CA . PHE B 1 262 ? 19.844 -27.062 -3.672 1 97.5 262 PHE B CA 1
ATOM 4725 C C . PHE B 1 262 ? 19.828 -28.328 -2.844 1 97.5 262 PHE B C 1
ATOM 4727 O O . PHE B 1 262 ? 19.203 -29.328 -3.236 1 97.5 262 PHE B O 1
ATOM 4734 N N . ALA B 1 263 ? 20.453 -28.234 -1.74 1 97.75 263 ALA B N 1
ATOM 4735 C CA . ALA B 1 263 ? 20.516 -29.391 -0.847 1 97.75 263 ALA B CA 1
ATOM 4736 C C . ALA B 1 263 ? 19.141 -29.688 -0.252 1 97.75 263 ALA B C 1
ATOM 4738 O O . ALA B 1 263 ? 18.922 -30.781 0.274 1 97.75 263 ALA B O 1
ATOM 4739 N N . ARG B 1 264 ? 18.234 -28.75 -0.391 1 97.81 264 ARG B N 1
ATOM 4740 C CA . ARG B 1 264 ? 16.906 -28.891 0.184 1 97.81 264 ARG B CA 1
ATOM 4741 C C . ARG B 1 264 ? 15.852 -29.047 -0.907 1 97.81 264 ARG B C 1
ATOM 4743 O O . ARG B 1 264 ? 14.672 -28.75 -0.685 1 97.81 264 ARG B O 1
ATOM 4750 N N . ASP B 1 265 ? 16.297 -29.5 -2.045 1 98.75 265 ASP B N 1
ATOM 4751 C CA . ASP B 1 265 ? 15.391 -29.703 -3.174 1 98.75 265 ASP B CA 1
ATOM 4752 C C . ASP B 1 265 ? 14.18 -30.547 -2.764 1 98.75 265 ASP B C 1
ATOM 4754 O O . ASP B 1 265 ? 14.336 -31.656 -2.26 1 98.75 265 ASP B O 1
ATOM 4758 N N . PRO B 1 266 ? 13 -30 -3.014 1 98.75 266 PRO B N 1
ATOM 4759 C CA . PRO B 1 266 ? 11.805 -30.656 -2.486 1 98.75 266 PRO B CA 1
ATOM 4760 C C . PRO B 1 266 ? 11.531 -32 -3.152 1 98.75 266 PRO B C 1
ATOM 4762 O O . PRO B 1 266 ? 10.898 -32.875 -2.555 1 98.75 266 PRO B O 1
ATOM 4765 N N . ILE B 1 267 ? 11.945 -32.219 -4.355 1 98.69 267 ILE B N 1
ATOM 4766 C CA . ILE B 1 267 ? 11.609 -33.438 -5.102 1 98.69 267 ILE B CA 1
ATOM 4767 C C . ILE B 1 267 ? 12.406 -34.625 -4.555 1 98.69 267 ILE B C 1
ATOM 4769 O O . ILE B 1 267 ? 11.828 -35.594 -4.059 1 98.69 267 ILE B O 1
ATOM 4773 N N . PRO B 1 268 ? 13.797 -34.531 -4.57 1 98.31 268 PRO B N 1
ATOM 4774 C CA . PRO B 1 268 ? 14.508 -35.688 -3.961 1 98.31 268 PRO B CA 1
ATOM 4775 C C . PRO B 1 268 ? 14.203 -35.812 -2.473 1 98.31 268 PRO B C 1
ATOM 4777 O O . PRO B 1 268 ? 14.188 -36.938 -1.956 1 98.31 268 PRO B O 1
ATOM 4780 N N . GLN B 1 269 ? 13.984 -34.75 -1.732 1 97.88 269 GLN B N 1
ATOM 4781 C CA . GLN B 1 269 ? 13.664 -34.812 -0.311 1 97.88 269 GLN B CA 1
ATOM 4782 C C . GLN B 1 269 ? 12.383 -35.594 -0.073 1 97.88 269 GLN B C 1
ATOM 4784 O O . GLN B 1 269 ? 12.32 -36.438 0.826 1 97.88 269 GLN B O 1
ATOM 4789 N N . PHE B 1 270 ? 11.383 -35.344 -0.828 1 98.5 270 PHE B N 1
ATOM 4790 C CA . PHE B 1 270 ? 10.109 -36.031 -0.65 1 98.5 270 PHE B CA 1
ATOM 4791 C C . PHE B 1 270 ? 10.195 -37.469 -1.105 1 98.5 270 PHE B C 1
ATOM 4793 O O . PHE B 1 270 ? 9.586 -38.344 -0.502 1 98.5 270 PHE B O 1
ATOM 4800 N N . ALA B 1 271 ? 10.922 -37.719 -2.176 1 98.38 271 ALA B N 1
ATOM 4801 C CA . ALA B 1 271 ? 11.141 -39.094 -2.631 1 98.38 271 ALA B CA 1
ATOM 4802 C C . ALA B 1 271 ? 11.781 -39.938 -1.535 1 98.38 271 ALA B C 1
ATOM 4804 O O . ALA B 1 271 ? 11.336 -41.062 -1.271 1 98.38 271 ALA B O 1
ATOM 4805 N N . LYS B 1 272 ? 12.805 -39.406 -0.944 1 97.81 272 LYS B N 1
ATOM 4806 C CA . LYS B 1 272 ? 13.477 -40.094 0.149 1 97.81 272 LYS B CA 1
ATOM 4807 C C . LYS B 1 272 ? 12.516 -40.375 1.3 1 97.81 272 LYS B C 1
ATOM 4809 O O . LYS B 1 272 ? 12.539 -41.438 1.893 1 97.81 272 LYS B O 1
ATOM 4814 N N . PHE B 1 273 ? 11.75 -39.375 1.632 1 97.81 273 PHE B N 1
ATOM 4815 C CA . PHE B 1 273 ? 10.758 -39.531 2.688 1 97.81 273 PHE B CA 1
ATOM 4816 C C . PHE B 1 273 ? 9.797 -40.656 2.373 1 97.81 273 PHE B C 1
ATOM 4818 O O . PHE B 1 273 ? 9.492 -41.469 3.242 1 97.81 273 PHE B O 1
ATOM 4825 N N . MET B 1 274 ? 9.289 -40.719 1.101 1 98.06 274 MET B N 1
ATOM 4826 C CA . MET B 1 274 ? 8.32 -41.719 0.696 1 98.06 274 MET B CA 1
ATOM 4827 C C . MET B 1 274 ? 8.914 -43.125 0.815 1 98.06 274 MET B C 1
ATOM 4829 O O . MET B 1 274 ? 8.25 -44.062 1.304 1 98.06 274 MET B O 1
ATOM 4833 N N . VAL B 1 275 ? 10.117 -43.219 0.422 1 98.19 275 VAL B N 1
ATOM 4834 C CA . VAL B 1 275 ? 10.781 -44.5 0.46 1 98.19 275 VAL B CA 1
ATOM 4835 C C . VAL B 1 275 ? 11.047 -44.906 1.908 1 98.19 275 VAL B C 1
ATOM 4837 O O . VAL B 1 275 ? 10.758 -46.031 2.307 1 98.19 275 VAL B O 1
ATOM 4840 N N . ALA B 1 276 ? 11.516 -44 2.689 1 98.06 276 ALA B N 1
ATOM 4841 C CA . ALA B 1 276 ? 11.859 -44.25 4.086 1 98.06 276 ALA B CA 1
ATOM 4842 C C . ALA B 1 276 ? 10.617 -44.656 4.883 1 98.06 276 ALA B C 1
ATOM 4844 O O . ALA B 1 276 ? 10.711 -45.438 5.84 1 98.06 276 ALA B O 1
ATOM 4845 N N . ASN B 1 277 ? 9.477 -44.25 4.457 1 97.81 277 ASN B N 1
ATOM 4846 C CA . ASN B 1 277 ? 8.258 -44.5 5.211 1 97.81 277 ASN B CA 1
ATOM 4847 C C . ASN B 1 277 ? 7.402 -45.562 4.535 1 97.81 277 ASN B C 1
ATOM 4849 O O . ASN B 1 277 ? 6.227 -45.75 4.863 1 97.81 277 ASN B O 1
ATOM 4853 N N . GLY B 1 278 ? 7.922 -46.188 3.537 1 97.25 278 GLY B N 1
ATOM 4854 C CA . GLY B 1 278 ? 7.266 -47.312 2.889 1 97.25 278 GLY B CA 1
ATOM 4855 C C . GLY B 1 278 ? 6.086 -46.875 2.025 1 97.25 278 GLY B C 1
ATOM 4856 O O . GLY B 1 278 ? 5.184 -47.688 1.774 1 97.25 278 GLY B O 1
ATOM 4857 N N . LEU B 1 279 ? 6.094 -45.625 1.645 1 97.5 279 LEU B N 1
ATOM 4858 C CA . LEU B 1 279 ? 4.992 -45.125 0.841 1 97.5 279 LEU B CA 1
ATOM 4859 C C . LEU B 1 279 ? 5.238 -45.375 -0.644 1 97.5 279 LEU B C 1
ATOM 4861 O O . LEU B 1 279 ? 4.301 -45.344 -1.445 1 97.5 279 LEU B O 1
ATOM 4865 N N . ALA B 1 280 ? 6.449 -45.594 -1.025 1 97.69 280 ALA B N 1
ATOM 4866 C CA . ALA B 1 280 ? 6.863 -45.906 -2.393 1 97.69 280 ALA B CA 1
ATOM 4867 C C . ALA B 1 280 ? 8.203 -46.625 -2.408 1 97.69 280 ALA B C 1
ATOM 4869 O O . ALA B 1 280 ? 9 -46.5 -1.472 1 97.69 280 ALA B O 1
ATOM 4870 N N . SER B 1 281 ? 8.43 -47.375 -3.418 1 98.25 281 SER B N 1
ATOM 4871 C CA . SER B 1 281 ? 9.742 -48 -3.65 1 98.25 281 SER B CA 1
ATOM 4872 C C . SER B 1 281 ? 10.586 -47.125 -4.582 1 98.25 281 SER B C 1
ATOM 4874 O O . SER B 1 281 ? 10.07 -46.188 -5.219 1 98.25 281 SER B O 1
ATOM 4876 N N . GLU B 1 282 ? 11.844 -47.438 -4.59 1 97.81 282 GLU B N 1
ATOM 4877 C CA . GLU B 1 282 ? 12.703 -46.781 -5.562 1 97.81 282 GLU B CA 1
ATOM 4878 C C . GLU B 1 282 ? 12.211 -47 -6.988 1 97.81 282 GLU B C 1
ATOM 4880 O O . GLU B 1 282 ? 12.336 -46.125 -7.844 1 97.81 282 GLU B O 1
ATOM 4885 N N . ALA B 1 283 ? 11.734 -48.156 -7.246 1 98.19 283 ALA B N 1
ATOM 4886 C CA . ALA B 1 283 ? 11.188 -48.469 -8.562 1 98.19 283 ALA B CA 1
ATOM 4887 C C . ALA B 1 283 ? 9.969 -47.625 -8.875 1 98.19 283 ALA B C 1
ATOM 4889 O O . ALA B 1 283 ? 9.766 -47.219 -10.023 1 98.19 283 ALA B O 1
ATOM 4890 N N . ASP B 1 284 ? 9.125 -47.438 -7.859 1 98.25 284 ASP B N 1
ATOM 4891 C CA . ASP B 1 284 ? 7.973 -46.562 -8.023 1 98.25 284 ASP B CA 1
ATOM 4892 C C . ASP B 1 284 ? 8.414 -45.156 -8.438 1 98.25 284 ASP B C 1
ATOM 4894 O O . ASP B 1 284 ? 7.801 -44.531 -9.312 1 98.25 284 ASP B O 1
ATOM 4898 N N . ILE B 1 285 ? 9.422 -44.625 -7.785 1 98.25 285 ILE B N 1
ATOM 4899 C CA . ILE B 1 285 ? 9.938 -43.281 -8.062 1 98.25 285 ILE B CA 1
ATOM 4900 C C . ILE B 1 285 ? 10.461 -43.219 -9.492 1 98.25 285 ILE B C 1
ATOM 4902 O O . ILE B 1 285 ? 10.172 -42.25 -10.219 1 98.25 285 ILE B O 1
ATOM 4906 N N . LYS B 1 286 ? 11.211 -44.188 -9.859 1 98.06 286 LYS B N 1
ATOM 4907 C CA . LYS B 1 286 ? 11.75 -44.219 -11.219 1 98.06 286 LYS B CA 1
ATOM 4908 C C . LYS B 1 286 ? 10.625 -44.312 -12.25 1 98.06 286 LYS B C 1
ATOM 4910 O O . LYS B 1 286 ? 10.742 -43.75 -13.336 1 98.06 286 LYS B O 1
ATOM 4915 N N . ALA B 1 287 ? 9.641 -45.031 -11.961 1 98.5 287 ALA B N 1
ATOM 4916 C CA . ALA B 1 287 ? 8.492 -45.156 -12.852 1 98.5 287 ALA B CA 1
ATOM 4917 C C . ALA B 1 287 ? 7.805 -43.812 -13.047 1 98.5 287 ALA B C 1
ATOM 4919 O O . ALA B 1 287 ? 7.352 -43.469 -14.148 1 98.5 287 ALA B O 1
ATOM 4920 N N . ILE B 1 288 ? 7.695 -43.062 -11.992 1 98.25 288 ILE B N 1
ATOM 4921 C CA . ILE B 1 288 ? 7.121 -41.75 -12.07 1 98.25 288 ILE B CA 1
ATOM 4922 C C . ILE B 1 288 ? 7.98 -40.844 -12.977 1 98.25 288 ILE B C 1
ATOM 4924 O O . ILE B 1 288 ? 7.461 -40.125 -13.828 1 98.25 288 ILE B O 1
ATOM 4928 N N . GLU B 1 289 ? 9.242 -40.875 -12.758 1 98.19 289 GLU B N 1
ATOM 4929 C CA . GLU B 1 289 ? 10.172 -40.062 -13.562 1 98.19 289 GLU B CA 1
ATOM 4930 C C . GLU B 1 289 ? 10.039 -40.406 -15.039 1 98.19 289 GLU B C 1
ATOM 4932 O O . GLU B 1 289 ? 10.016 -39.531 -15.891 1 98.19 289 GLU B O 1
ATOM 4937 N N . LYS B 1 290 ? 9.977 -41.688 -15.305 1 98.5 290 LYS B N 1
ATOM 4938 C CA . LYS B 1 290 ? 9.844 -42.125 -16.688 1 98.5 290 LYS B CA 1
ATOM 4939 C C . LYS B 1 290 ? 8.516 -41.656 -17.297 1 98.5 290 LYS B C 1
ATOM 4941 O O . LYS B 1 290 ? 8.484 -41.188 -18.422 1 98.5 290 LYS B O 1
ATOM 4946 N N . LYS B 1 291 ? 7.488 -41.906 -16.578 1 98.69 291 LYS B N 1
ATOM 4947 C CA . LYS B 1 291 ? 6.168 -41.469 -17.047 1 98.69 291 LYS B CA 1
ATOM 4948 C C . LYS B 1 291 ? 6.152 -39.969 -17.344 1 98.69 291 LYS B C 1
ATOM 4950 O O . LYS B 1 291 ? 5.594 -39.531 -18.359 1 98.69 291 LYS B O 1
ATOM 4955 N N . VAL B 1 292 ? 6.707 -39.156 -16.484 1 98.75 292 VAL B N 1
ATOM 4956 C CA . VAL B 1 292 ? 6.742 -37.719 -16.641 1 98.75 292 VAL B CA 1
ATOM 4957 C C . VAL B 1 292 ? 7.598 -37.344 -17.844 1 98.75 292 VAL B C 1
ATOM 4959 O O . VAL B 1 292 ? 7.246 -36.438 -18.609 1 98.75 292 VAL B O 1
ATOM 4962 N N . GLN B 1 293 ? 8.734 -37.969 -17.953 1 98.5 293 GLN B N 1
ATOM 4963 C CA . GLN B 1 293 ? 9.586 -37.75 -19.109 1 98.5 293 GLN B CA 1
ATOM 4964 C C . GLN B 1 293 ? 8.82 -37.969 -20.422 1 98.5 293 GLN B C 1
ATOM 4966 O O . GLN B 1 293 ? 8.922 -37.188 -21.359 1 98.5 293 GLN B O 1
ATOM 4971 N N . GLU B 1 294 ? 8.07 -39.031 -20.484 1 98.75 294 GLU B N 1
ATOM 4972 C CA . GLU B 1 294 ? 7.262 -39.344 -21.656 1 98.75 294 GLU B CA 1
ATOM 4973 C C . GLU B 1 294 ? 6.203 -38.25 -21.891 1 98.75 294 GLU B C 1
ATOM 4975 O O . GLU B 1 294 ? 5.953 -37.875 -23.031 1 98.75 294 GLU B O 1
ATOM 4980 N N . GLU B 1 295 ? 5.578 -37.844 -20.844 1 98.75 295 GLU B N 1
ATOM 4981 C CA . GLU B 1 295 ? 4.562 -36.812 -20.938 1 98.75 295 GLU B CA 1
ATOM 4982 C C . GLU B 1 295 ? 5.156 -35.5 -21.484 1 98.75 295 GLU B C 1
ATOM 4984 O O . GLU B 1 295 ? 4.547 -34.844 -22.312 1 98.75 295 GLU B O 1
ATOM 4989 N N . VAL B 1 296 ? 6.289 -35.125 -21.016 1 98.81 296 VAL B N 1
ATOM 4990 C CA . VAL B 1 296 ? 6.938 -33.875 -21.422 1 98.81 296 VAL B CA 1
ATOM 4991 C C . VAL B 1 296 ? 7.363 -33.969 -22.891 1 98.81 296 VAL B C 1
ATOM 4993 O O . VAL B 1 296 ? 7.191 -33.031 -23.641 1 98.81 296 VAL B O 1
ATOM 4996 N N . GLU B 1 297 ? 7.906 -35.125 -23.281 1 98.56 297 GLU B N 1
ATOM 4997 C CA . GLU B 1 297 ? 8.266 -35.312 -24.688 1 98.56 297 GLU B CA 1
ATOM 4998 C C . GLU B 1 297 ? 7.031 -35.25 -25.578 1 98.56 297 GLU B C 1
ATOM 5000 O O . GLU B 1 297 ? 7.07 -34.656 -26.641 1 98.56 297 GLU B O 1
ATOM 5005 N N . ASP B 1 298 ? 6.043 -35.844 -25.125 1 98.69 298 ASP B N 1
ATOM 5006 C CA . ASP B 1 298 ? 4.781 -35.844 -25.859 1 98.69 298 ASP B CA 1
ATOM 5007 C C . ASP B 1 298 ? 4.258 -34.438 -26.047 1 98.69 298 ASP B C 1
ATOM 5009 O O . ASP B 1 298 ? 3.766 -34.094 -27.125 1 98.69 298 ASP B O 1
ATOM 5013 N N . CYS B 1 299 ? 4.309 -33.625 -25.016 1 98.31 299 CYS B N 1
ATOM 5014 C CA . CYS B 1 299 ? 3.752 -32.281 -25.141 1 98.31 299 CYS B CA 1
ATOM 5015 C C . CYS B 1 299 ? 4.574 -31.438 -26.094 1 98.31 299 CYS B C 1
ATOM 5017 O O . CYS B 1 299 ? 4.039 -30.547 -26.766 1 98.31 299 CYS B O 1
ATOM 5019 N N . VAL B 1 300 ? 5.867 -31.656 -26.156 1 98.5 300 VAL B N 1
ATOM 5020 C CA . VAL B 1 300 ? 6.715 -30.938 -27.109 1 98.5 300 VAL B CA 1
ATOM 5021 C C . VAL B 1 300 ? 6.328 -31.312 -28.531 1 98.5 300 VAL B C 1
ATOM 5023 O O . VAL B 1 300 ? 6.152 -30.438 -29.391 1 98.5 300 VAL B O 1
ATOM 5026 N N . GLU B 1 301 ? 6.191 -32.625 -28.781 1 98.56 301 GLU B N 1
ATOM 5027 C CA . GLU B 1 301 ? 5.793 -33.094 -30.109 1 98.56 301 GLU B CA 1
ATOM 5028 C C . GLU B 1 301 ? 4.422 -32.531 -30.5 1 98.56 301 GLU B C 1
ATOM 5030 O O . GLU B 1 301 ? 4.227 -32.094 -31.641 1 98.56 301 GLU B O 1
ATOM 5035 N N . TYR B 1 302 ? 3.572 -32.594 -29.594 1 98.56 302 TYR B N 1
ATOM 5036 C CA . TYR B 1 302 ? 2.227 -32.094 -29.828 1 98.56 302 TYR B CA 1
ATOM 5037 C C . TYR B 1 302 ? 2.262 -30.609 -30.188 1 98.56 302 TYR B C 1
ATOM 5039 O O . TYR B 1 302 ? 1.622 -30.188 -31.156 1 98.56 302 TYR B O 1
ATOM 5047 N N . ALA B 1 303 ? 2.949 -29.828 -29.406 1 98.12 303 ALA B N 1
ATOM 5048 C CA . ALA B 1 303 ? 3.045 -28.391 -29.641 1 98.12 303 ALA B CA 1
ATOM 5049 C C . ALA B 1 303 ? 3.693 -28.094 -30.984 1 98.12 303 ALA B C 1
ATOM 5051 O O . ALA B 1 303 ? 3.246 -27.203 -31.703 1 98.12 303 ALA B O 1
ATOM 5052 N N . ASP B 1 304 ? 4.715 -28.828 -31.297 1 97.12 304 ASP B N 1
ATOM 5053 C CA . ASP B 1 304 ? 5.438 -28.625 -32.531 1 97.12 304 ASP B CA 1
ATOM 5054 C C . ASP B 1 304 ? 4.527 -28.844 -33.75 1 97.12 304 ASP B C 1
ATOM 5056 O O . ASP B 1 304 ? 4.668 -28.188 -34.781 1 97.12 304 ASP B O 1
ATOM 5060 N N . ALA B 1 305 ? 3.639 -29.75 -33.594 1 97.94 305 ALA B N 1
ATOM 5061 C CA . ALA B 1 305 ? 2.764 -30.141 -34.688 1 97.94 305 ALA B CA 1
ATOM 5062 C C . ALA B 1 305 ? 1.516 -29.266 -34.719 1 97.94 305 ALA B C 1
ATOM 5064 O O . ALA B 1 305 ? 0.795 -29.25 -35.75 1 97.94 305 ALA B O 1
ATOM 5065 N N . ALA B 1 306 ? 1.234 -28.547 -33.719 1 97.75 306 ALA B N 1
ATOM 5066 C CA . ALA B 1 306 ? 0.008 -27.766 -33.594 1 97.75 306 ALA B CA 1
ATOM 5067 C C . ALA B 1 306 ? 0.044 -26.547 -34.531 1 97.75 306 ALA B C 1
ATOM 5069 O O . ALA B 1 306 ? 1.112 -26 -34.812 1 97.75 306 ALA B O 1
ATOM 5070 N N . PRO B 1 307 ? -1.077 -26.172 -35.031 1 96.81 307 PRO B N 1
ATOM 5071 C CA . PRO B 1 307 ? -1.107 -25.016 -35.938 1 96.81 307 PRO B CA 1
ATOM 5072 C C . PRO B 1 307 ? -0.914 -23.688 -35.25 1 96.81 307 PRO B C 1
ATOM 5074 O O . PRO B 1 307 ? -1.225 -23.562 -34.062 1 96.81 307 PRO B O 1
ATOM 5077 N N . LYS B 1 308 ? -0.416 -22.688 -36 1 94.31 308 LYS B N 1
ATOM 5078 C CA . LYS B 1 308 ? -0.357 -21.312 -35.531 1 94.31 308 LYS B CA 1
ATOM 5079 C C . LYS B 1 308 ? -1.739 -20.672 -35.531 1 94.31 308 LYS B C 1
ATOM 5081 O O . LYS B 1 308 ? -2.611 -21.062 -36.312 1 94.31 308 LYS B O 1
ATOM 5086 N N . PRO B 1 309 ? -1.92 -19.781 -34.625 1 92.69 309 PRO B N 1
ATOM 5087 C CA . PRO B 1 309 ? -3.195 -19.062 -34.688 1 92.69 309 PRO B CA 1
ATOM 5088 C C . PRO B 1 309 ? -3.375 -18.266 -35.969 1 92.69 309 PRO B C 1
ATOM 5090 O O . PRO B 1 309 ? -2.395 -17.781 -36.562 1 92.69 309 PRO B O 1
ATOM 5093 N N . ASP B 1 310 ? -4.641 -18.109 -36.344 1 88.56 310 ASP B N 1
ATOM 5094 C CA . ASP B 1 310 ? -4.977 -17.281 -37.5 1 88.56 310 ASP B CA 1
ATOM 5095 C C . ASP B 1 310 ? -4.836 -15.805 -37.156 1 88.56 310 ASP B C 1
ATOM 5097 O O . ASP B 1 310 ? -5.117 -15.383 -36.031 1 88.56 310 ASP B O 1
ATOM 5101 N N . MET B 1 311 ? -4.523 -15.023 -38.219 1 86.25 311 MET B N 1
ATOM 5102 C CA . MET B 1 311 ? -4.363 -13.578 -38.062 1 86.25 311 MET B CA 1
ATOM 5103 C C . MET B 1 311 ? -5.66 -12.938 -37.562 1 86.25 311 MET B C 1
ATOM 5105 O O . MET B 1 311 ? -5.633 -11.938 -36.844 1 86.25 311 MET B O 1
ATOM 5109 N N . SER B 1 312 ? -6.746 -13.516 -37.938 1 82.44 312 SER B N 1
ATOM 5110 C CA . SER B 1 312 ? -8.047 -12.977 -37.531 1 82.44 312 SER B CA 1
ATOM 5111 C C . SER B 1 312 ? -8.227 -13.008 -36.031 1 82.44 312 SER B C 1
ATOM 5113 O O . SER B 1 312 ? -9.055 -12.281 -35.469 1 82.44 312 SER B O 1
ATOM 5115 N N . GLN B 1 313 ? -7.422 -13.766 -35.344 1 87.62 313 GLN B N 1
ATOM 5116 C CA . GLN B 1 313 ? -7.52 -13.922 -33.906 1 87.62 313 GLN B CA 1
ATOM 5117 C C . GLN B 1 313 ? -7.039 -12.672 -33.156 1 87.62 313 GLN B C 1
ATOM 5119 O O . GLN B 1 313 ? -7.391 -12.438 -32 1 87.62 313 GLN B O 1
ATOM 5124 N N . LEU B 1 314 ? -6.262 -11.836 -33.875 1 83.81 314 LEU B N 1
ATOM 5125 C CA . LEU B 1 314 ? -5.641 -10.664 -33.281 1 83.81 314 LEU B CA 1
ATOM 5126 C C . LEU B 1 314 ? -6.695 -9.719 -32.719 1 83.81 314 LEU B C 1
ATOM 5128 O O . LEU B 1 314 ? -6.449 -9.031 -31.719 1 83.81 314 LEU B O 1
ATOM 5132 N N . LEU B 1 315 ? -7.82 -9.727 -33.25 1 83.31 315 LEU B N 1
ATOM 5133 C CA . LEU B 1 315 ? -8.828 -8.75 -32.844 1 83.31 315 LEU B CA 1
ATOM 5134 C C . LEU B 1 315 ? -9.898 -9.398 -32 1 83.31 315 LEU B C 1
ATOM 5136 O O . LEU B 1 315 ? -10.828 -8.727 -31.531 1 83.31 315 LEU B O 1
ATOM 5140 N N . GLU B 1 316 ? -9.57 -10.648 -31.781 1 82.06 316 GLU B N 1
ATOM 5141 C CA . GLU B 1 316 ? -10.516 -11.344 -30.906 1 82.06 316 GLU B CA 1
ATOM 5142 C C . GLU B 1 316 ? -10.18 -11.109 -29.438 1 82.06 316 GLU B C 1
ATOM 5144 O O . GLU B 1 316 ? -9.031 -10.82 -29.094 1 82.06 316 GLU B O 1
ATOM 5149 N N . ASN B 1 317 ? -11.078 -11.078 -28.531 1 78.69 317 ASN B N 1
ATOM 5150 C CA . ASN B 1 317 ? -10.961 -11.062 -27.078 1 78.69 317 ASN B CA 1
ATOM 5151 C C . ASN B 1 317 ? -10.422 -9.727 -26.578 1 78.69 317 ASN B C 1
ATOM 5153 O O . ASN B 1 317 ? -9.883 -9.641 -25.469 1 78.69 317 ASN B O 1
ATOM 5157 N N . VAL B 1 318 ? -10.375 -8.75 -27.453 1 83.75 318 VAL B N 1
ATOM 5158 C CA . VAL B 1 318 ? -9.945 -7.418 -27.047 1 83.75 318 VAL B CA 1
ATOM 5159 C C . VAL B 1 318 ? -11.086 -6.699 -26.328 1 83.75 318 VAL B C 1
ATOM 5161 O O . VAL B 1 318 ? -10.898 -6.148 -25.25 1 83.75 318 VAL B O 1
ATOM 5164 N N . PHE B 1 319 ? -12.164 -6.785 -26.984 1 87.06 319 PHE B N 1
ATOM 5165 C CA . PHE B 1 319 ? -13.367 -6.215 -26.391 1 87.06 319 PHE B CA 1
ATOM 5166 C C . PHE B 1 319 ? -14.492 -7.238 -26.375 1 87.06 319 PHE B C 1
ATOM 5168 O O . PHE B 1 319 ? -14.648 -8.023 -27.312 1 87.06 319 PHE B O 1
ATOM 5175 N N . ALA B 1 320 ? -15.219 -7.332 -25.344 1 86.94 320 ALA B N 1
ATOM 5176 C CA . ALA B 1 320 ? -16.391 -8.195 -25.297 1 86.94 320 ALA B CA 1
ATOM 5177 C C . ALA B 1 320 ? -17.359 -7.859 -26.438 1 86.94 320 ALA B C 1
ATOM 5179 O O . ALA B 1 320 ? -17.984 -8.758 -27.016 1 86.94 320 ALA B O 1
ATOM 5180 N N . ASP B 1 321 ? -17.484 -6.547 -26.641 1 88.69 321 ASP B N 1
ATOM 5181 C CA . ASP B 1 321 ? -18.25 -5.98 -27.75 1 88.69 321 ASP B CA 1
ATOM 5182 C C . ASP B 1 321 ? -17.328 -5.328 -28.766 1 88.69 321 ASP B C 1
ATOM 5184 O O . ASP B 1 321 ? -16.656 -4.344 -28.469 1 88.69 321 ASP B O 1
ATOM 5188 N N . PRO B 1 322 ? -17.297 -5.93 -29.938 1 86.75 322 PRO B N 1
ATOM 5189 C CA . PRO B 1 322 ? -16.391 -5.391 -30.953 1 86.75 322 PRO B CA 1
ATOM 5190 C C . PRO B 1 322 ? -16.625 -3.904 -31.234 1 86.75 322 PRO B C 1
ATOM 5192 O O . PRO B 1 322 ? -15.781 -3.246 -31.844 1 86.75 322 PRO B O 1
ATOM 5195 N N . LYS B 1 323 ? -17.766 -3.398 -30.859 1 90.19 323 LYS B N 1
ATOM 5196 C CA . LYS B 1 323 ? -17.984 -1.96 -30.969 1 90.19 323 LYS B CA 1
ATOM 5197 C C . LYS B 1 323 ? -16.953 -1.182 -30.172 1 90.19 323 LYS B C 1
ATOM 5199 O O . LYS B 1 323 ? -16.766 0.019 -30.391 1 90.19 323 LYS B O 1
ATOM 5204 N N . GLY B 1 324 ? -16.328 -1.917 -29.297 1 89.75 324 GLY B N 1
ATOM 5205 C CA . GLY B 1 324 ? -15.305 -1.313 -28.469 1 89.75 324 GLY B CA 1
ATOM 5206 C C . GLY B 1 324 ? -14.117 -0.803 -29.281 1 89.75 324 GLY B C 1
ATOM 5207 O O . GLY B 1 324 ? -13.352 0.029 -28.797 1 89.75 324 GLY B O 1
ATOM 5208 N N . PHE B 1 325 ? -14 -1.21 -30.469 1 89.75 325 PHE B N 1
ATOM 5209 C CA . PHE B 1 325 ? -12.906 -0.753 -31.312 1 89.75 325 PHE B CA 1
ATOM 5210 C C . PHE B 1 325 ? -13.188 0.643 -31.859 1 89.75 325 PHE B C 1
ATOM 5212 O O . PHE B 1 325 ? -12.32 1.26 -32.469 1 89.75 325 PHE B O 1
ATOM 5219 N N . GLY B 1 326 ? -14.367 1.046 -31.625 1 91.06 326 GLY B N 1
ATOM 5220 C CA . GLY B 1 326 ? -14.719 2.422 -31.953 1 91.06 326 GLY B CA 1
ATOM 5221 C C . GLY B 1 326 ? -15.141 2.611 -33.406 1 91.06 326 GLY B C 1
ATOM 5222 O O . GLY B 1 326 ? -15.477 1.643 -34.094 1 91.06 326 GLY B O 1
ATOM 5223 N N . ILE B 1 327 ? -15.344 4.012 -33.688 1 90.75 327 ILE B N 1
ATOM 5224 C CA . ILE B 1 327 ? -15.836 4.441 -35 1 90.75 327 ILE B CA 1
ATOM 5225 C C . ILE B 1 327 ? -14.672 4.934 -35.875 1 90.75 327 ILE B C 1
ATOM 5227 O O . ILE B 1 327 ? -13.82 5.691 -35.375 1 90.75 327 ILE B O 1
ATOM 5231 N N . GLY B 1 328 ? -14.594 4.414 -37.094 1 86.88 328 GLY B N 1
ATOM 5232 C CA . GLY B 1 328 ? -13.539 4.801 -38.031 1 86.88 328 GLY B CA 1
ATOM 5233 C C . GLY B 1 328 ? -13.789 6.141 -38.688 1 86.88 328 GLY B C 1
ATOM 5234 O O . GLY B 1 328 ? -14.812 6.789 -38.406 1 86.88 328 GLY B O 1
ATOM 5235 N N . PRO B 1 329 ? -12.727 6.566 -39.438 1 87.62 329 PRO B N 1
ATOM 5236 C CA . PRO B 1 329 ? -12.836 7.855 -40.125 1 87.62 329 PRO B CA 1
ATOM 5237 C C . PRO B 1 329 ? -14.055 7.938 -41.031 1 87.62 329 PRO B C 1
ATOM 5239 O O . PRO B 1 329 ? -14.562 9.031 -41.312 1 87.62 329 PRO B O 1
ATOM 5242 N N . ASP B 1 330 ? -14.477 6.824 -41.5 1 89.88 330 ASP B N 1
ATOM 5243 C CA . ASP B 1 330 ? -15.609 6.797 -42.438 1 89.88 330 ASP B CA 1
ATOM 5244 C C . ASP B 1 330 ? -16.938 6.828 -41.656 1 89.88 330 ASP B C 1
ATOM 5246 O O . ASP B 1 330 ? -18 6.727 -42.281 1 89.88 330 ASP B O 1
ATOM 5250 N N . GLY B 1 331 ? -16.781 6.879 -40.312 1 88.75 331 GLY B N 1
ATOM 5251 C CA . GLY B 1 331 ? -17.953 7.027 -39.469 1 88.75 331 GLY B CA 1
ATOM 5252 C C . GLY B 1 331 ? -18.594 5.699 -39.094 1 88.75 331 GLY B C 1
ATOM 5253 O O . GLY B 1 331 ? -19.594 5.664 -38.375 1 88.75 331 GLY B O 1
ATOM 5254 N N . ARG B 1 332 ? -18.141 4.602 -39.656 1 90.44 332 ARG B N 1
ATOM 5255 C CA . ARG B 1 332 ? -18.656 3.277 -39.312 1 90.44 332 ARG B CA 1
ATOM 5256 C C . ARG B 1 332 ? -17.812 2.631 -38.219 1 90.44 332 A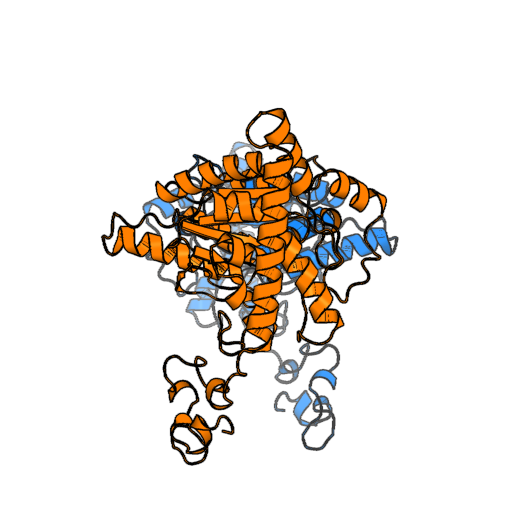RG B C 1
ATOM 5258 O O . ARG B 1 332 ? -16.672 3.027 -38 1 90.44 332 ARG B O 1
ATOM 5265 N N . TYR B 1 333 ? -18.516 1.695 -37.469 1 92 333 TYR B N 1
ATOM 5266 C CA . TYR B 1 333 ? -17.734 0.963 -36.469 1 92 333 TYR B CA 1
ATOM 5267 C C . TYR B 1 333 ? -16.594 0.209 -37.125 1 92 333 TYR B C 1
ATOM 5269 O O . TYR B 1 333 ? -16.75 -0.391 -38.219 1 92 333 TYR B O 1
ATOM 5277 N N . ARG B 1 334 ? -15.43 0.215 -36.562 1 89.25 334 ARG B N 1
ATOM 5278 C CA . ARG B 1 334 ? -14.219 -0.402 -37.094 1 89.25 334 ARG B CA 1
ATOM 5279 C C . ARG B 1 334 ? -14.438 -1.89 -37.375 1 89.25 334 ARG B C 1
ATOM 5281 O O . ARG B 1 334 ? -13.891 -2.445 -38.312 1 89.25 334 ARG B O 1
ATOM 5288 N N . TYR B 1 335 ? -15.211 -2.531 -36.531 1 87.94 335 TYR B N 1
ATOM 5289 C CA . TYR B 1 335 ? -15.375 -3.975 -36.656 1 87.94 335 TYR B CA 1
ATOM 5290 C C . TYR B 1 335 ? -16.188 -4.34 -37.875 1 87.94 335 TYR B C 1
ATOM 5292 O O . TYR B 1 335 ? -16.203 -5.496 -38.312 1 87.94 335 TYR B O 1
ATOM 5300 N N . GLU B 1 336 ? -16.812 -3.375 -38.406 1 88.12 336 GLU B N 1
ATOM 5301 C CA . GLU B 1 336 ? -17.609 -3.602 -39.594 1 88.12 336 GLU B CA 1
ATOM 5302 C C . GLU B 1 336 ? -16.75 -3.572 -40.875 1 88.12 336 GLU B C 1
ATOM 5304 O O . GLU B 1 336 ? -17.203 -3.98 -41.938 1 88.12 336 GLU B O 1
ATOM 5309 N N . HIS B 1 337 ? -15.586 -3.162 -40.75 1 86.25 337 HIS B N 1
ATOM 5310 C CA . HIS B 1 337 ? -14.703 -3.068 -41.906 1 86.25 337 HIS B CA 1
ATOM 5311 C C . HIS B 1 337 ? -14.289 -4.453 -42.375 1 86.25 337 HIS B C 1
ATOM 5313 O O . HIS B 1 337 ? -14.008 -5.344 -41.562 1 86.25 337 HIS B O 1
ATOM 5319 N N . PRO B 1 338 ? -14.234 -4.66 -43.719 1 79.81 338 PRO B N 1
ATOM 5320 C CA . PRO B 1 338 ? -13.852 -5.965 -44.25 1 79.81 338 PRO B CA 1
ATOM 5321 C C . PRO B 1 338 ? -12.492 -6.441 -43.781 1 79.81 338 PRO B C 1
ATOM 5323 O O . PRO B 1 338 ? -12.289 -7.641 -43.562 1 79.81 338 PRO B O 1
ATOM 5326 N N . GLY B 1 339 ? -11.578 -5.672 -43.531 1 78.12 339 GLY B N 1
ATOM 5327 C CA . GLY B 1 339 ? -10.25 -6.059 -43.062 1 78.12 339 GLY B CA 1
ATOM 5328 C C . GLY B 1 339 ? -10.203 -6.395 -41.594 1 78.12 339 GLY B C 1
ATOM 5329 O O . GLY B 1 339 ? -9.188 -6.883 -41.094 1 78.12 339 GLY B O 1
ATOM 5330 N N . PHE B 1 340 ? -11.266 -6.168 -40.906 1 81 340 PHE B N 1
ATOM 5331 C CA . PHE B 1 340 ? -11.312 -6.414 -39.5 1 81 340 PHE B CA 1
ATOM 5332 C C . PHE B 1 340 ? -11.133 -7.895 -39.188 1 81 340 PHE B C 1
ATOM 5334 O O . PHE B 1 340 ? -10.297 -8.273 -38.375 1 81 340 PHE B O 1
ATOM 5341 N N . THR B 1 341 ? -11.789 -8.727 -39.906 1 72.25 341 THR B N 1
ATOM 5342 C CA . THR B 1 341 ? -11.758 -10.156 -39.656 1 72.25 341 THR B CA 1
ATOM 5343 C C . THR B 1 341 ? -10.453 -10.766 -40.156 1 72.25 341 THR B C 1
ATOM 5345 O O . THR B 1 341 ? -10.094 -11.883 -39.781 1 72.25 341 THR B O 1
ATOM 5348 N N . ALA B 1 342 ? -9.773 -9.961 -41 1 73.44 342 ALA B N 1
ATOM 5349 C CA . ALA B 1 342 ? -8.523 -10.469 -41.531 1 73.44 342 ALA B CA 1
ATOM 5350 C C . ALA B 1 342 ? -7.34 -10.102 -40.656 1 73.44 342 ALA B C 1
ATOM 5352 O O . ALA B 1 342 ? -6.227 -10.586 -40.844 1 73.44 342 ALA B O 1
ATOM 5353 N N . GLY B 1 343 ? -7.668 -9.352 -39.625 1 66.19 343 GLY B N 1
ATOM 5354 C 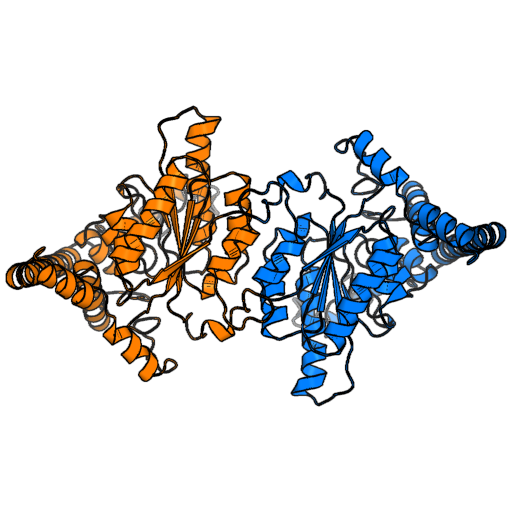CA . GLY B 1 343 ? -6.629 -8.984 -38.688 1 66.19 343 GLY B CA 1
ATOM 5355 C C . GLY B 1 343 ? -5.738 -7.863 -39.188 1 66.19 343 GLY B C 1
ATOM 5356 O O . GLY B 1 343 ? -4.602 -7.719 -38.719 1 66.19 343 GLY B O 1
ATOM 5357 N N . THR B 1 344 ? -6.078 -7.195 -40.281 1 58.47 344 THR B N 1
ATOM 5358 C CA . THR B 1 344 ? -5.258 -6.152 -40.906 1 58.47 344 THR B CA 1
ATOM 5359 C C . THR B 1 344 ? -5.875 -4.777 -40.688 1 58.47 344 THR B C 1
ATOM 5361 O O . THR B 1 344 ? -5.375 -3.773 -41.188 1 58.47 344 THR B O 1
ATOM 5364 N N . ALA B 1 345 ? -6.898 -4.906 -39.875 1 52.91 345 ALA B N 1
ATOM 5365 C CA . ALA B 1 345 ? -7.574 -3.613 -39.781 1 52.91 345 ALA B CA 1
ATOM 5366 C C . ALA B 1 345 ? -6.914 -2.715 -38.75 1 52.91 345 ALA B C 1
ATOM 5368 O O . ALA B 1 345 ? -6.391 -3.201 -37.75 1 52.91 345 ALA B O 1
#

Sequence (690 aa):
MVLGREFEEMCAQMYYRGKMFGFVHLYSGQEAVSTGVIKACLRKDDFICSTYRDHVHALSKGVSARKVMSELFGKKTGCSRGQGGSMHLFDREHGLLGGYAFIGEGIPVGLGAAFQIAYSQRVLGNEQDDRVSVNFFGDGTCNVGQFYESLNMATLYKLPCIFVVENNKWAIGMNHPRATAPSSVGDNEPWIYKKGPAFGMPGVHVDGMDVMKVREVAMEAVERARRGEGPTLIEAETYRFRGHSLADPDELRKKEEKDHYFARDPIPQFAKFMVANGLASEADIKAIEKKVQEEVEDCVEYADAAPKPDMSQLLENVFADPKGFGIGPDGRYRYEHPGFTAGTAMVLGREFEEMCAQMYYRGKMFGFVHLYSGQEAVSTGVIKACLRKDDFICSTYRDHVHALSKGVSARKVMSELFGKKTGCSRGQGGSMHLFDREHGLLGGYAFIGEGIPVGLGAAFQIAYSQRVLGNEQDDRVSVNFFGDGTCNVGQFYESLNMATLYKLPCIFVVENNKWAIGMNHPRATAPSSVGDNEPWIYKKGPAFGMPGVHVDGMDVMKVREVAMEAVERARRGEGPTLIEAETYRFRGHSLADPDELRKKEEKDHYFARDPIPQFAKFMVANGLASEADIKAIEKKVQEEVEDCVEYADAAPKPDMSQLLENVFADPKGFGIGPDGRYRYEHPGFTAGTA

Organism: NCBI:txid2649997

Secondary structure (DSSP, 8-state):
-HHHHHHHHHHHHHHHTT-S-S-----TT-HHHHIIIIIHH--TTSEEE--S--HHHHHHHT--HHHHHHHHTT-TTSTTTTSSTTT---BTTTTEEE--SSTTTHHHHHHHHHHHHHHHHHTS--TT----EEEEEETGGGGSHHHHHHHHHHHHTT-SEEEEEEE-SBSSS-BHHHHS--SSTT-----GGGHHHHTTS-EEEEETT-HHHHHHHHHHHHHHHHTT---EEEEEE---SS-SSTT----SS-HHHHHHHHTT-HHHHHHHHHHHTTS--HHHHHHHHHHHHHHHHHHHHHHHHSPPPPGGGGGTTS-SSGGGG-B-TTSSBGGGSTTTTTT--/-HHHHHHHHHHHHHHHTT-S-S-----TT-HHHHIIIIIHH--TTSEEE--S--HHHHHHHT--HHHHHHHHTT-TTSTTTTSSTTT---BTTTTEEE--SSTTTHHHHHHHHHHHHHHHHHTS--TT----EEEEEETGGGGSHHHHHHHHHHHHTT--EEEEEEE-SBSSS-BHHHHS--SSTT-----GGGHHHHTTS-EEEEETT-HHHHHHHHHHHHHHHHTT---EEEEEE---SS-SSTT----SS-HHHHHHHHTT-HHHHHHHHHHHTTS--HHHHHHHHHHHHHHHHHHHHHHHHSPPPPGGGGGTTS-SSGGGG-B-TTSSBGGGSTTTTTT--

Solvent-accessible surface area (backbone atoms only — not comparable to full-atom values): 33806 Å² total; per-residue (Å²): 83,67,53,44,42,54,42,43,53,48,49,54,54,39,40,76,70,66,55,41,63,83,72,48,40,66,55,42,54,33,40,18,40,37,35,12,40,37,48,69,57,51,58,50,78,22,36,36,16,32,28,30,50,28,63,47,50,40,47,33,47,61,46,52,62,41,26,52,45,8,9,32,53,38,11,38,70,10,54,48,40,20,72,34,32,47,28,30,46,33,33,76,84,40,20,35,74,24,20,28,77,55,78,46,60,34,47,58,55,23,48,48,52,12,46,51,42,47,40,38,25,74,70,69,64,38,76,79,58,46,58,42,16,34,28,44,43,42,55,61,34,68,58,42,31,54,45,56,39,46,46,30,52,31,39,62,66,36,20,19,31,37,41,39,28,49,28,42,51,53,42,82,87,45,50,44,76,81,72,40,23,20,28,29,64,93,47,81,53,49,48,67,22,53,42,22,28,39,29,31,20,55,41,39,76,40,57,13,36,36,36,68,58,28,24,55,56,36,41,53,44,50,51,37,14,44,71,55,74,12,33,33,30,36,27,26,45,35,36,60,73,57,36,61,30,80,85,41,85,52,78,84,63,56,66,68,61,52,51,58,50,58,76,47,37,33,62,68,53,47,52,50,51,31,40,76,68,69,71,39,50,72,66,54,52,51,50,49,53,51,53,39,51,51,51,49,52,47,14,50,53,51,28,70,70,44,53,68,54,60,56,38,54,72,63,51,85,75,41,98,49,57,67,69,70,32,68,38,98,86,67,43,49,40,61,73,38,82,43,30,64,59,45,72,102,83,67,53,44,43,54,43,45,53,48,49,53,54,37,40,77,70,65,55,40,62,81,73,48,41,66,54,43,56,34,39,18,40,37,35,11,40,38,48,70,57,50,57,50,78,22,36,36,16,31,27,30,49,27,62,45,50,40,46,34,46,62,45,52,62,42,26,53,44,8,9,31,54,38,10,37,69,10,56,46,41,21,73,36,32,48,27,31,45,33,34,76,82,40,21,36,74,24,21,29,77,55,79,46,59,34,47,58,54,24,48,50,52,11,45,50,43,47,40,38,25,74,70,71,64,38,76,80,57,49,58,42,16,34,27,42,43,43,55,60,36,68,56,42,31,53,44,55,40,44,46,30,52,31,39,64,66,34,19,18,32,34,42,38,29,50,28,40,51,53,43,82,87,46,50,45,77,80,73,40,24,19,28,28,64,94,48,81,52,50,50,67,22,53,42,21,31,39,30,31,21,55,42,38,77,40,56,14,36,37,37,67,58,28,24,54,56,35,41,54,45,50,51,39,13,42,72,56,73,12,34,34,32,36,27,26,44,36,36,58,74,57,36,64,29,82,83,40,84,53,80,85,65,54,66,67,60,52,51,57,50,59,77,46,37,33,62,67,53,49,50,52,51,30,39,75,68,70,72,40,50,74,65,53,53,50,50,50,53,50,54,39,52,51,52,47,53,49,15,52,54,49,28,71,68,43,54,66,54,59,58,36,52,72,63,49,87,74,40,99,49,58,67,69,71,31,67,38,96,86,68,44,49,40,63,72,39,82,42,29,63,57,43,74,96

InterPro domains:
  IPR001017 Dehydrogenase, E1 component [PF00676] (1-311)
  IPR017597 Pyruvate dehydrogenase (acetyl-transferring) E1 component, alpha subunit, subgroup y [TIGR03182] (1-320)
  IPR029061 Thiamin diphosphate-binding fold [SSF52518] (1-322)
  IPR050642 Pyruvate Dehydrogenase E1 Alpha Subunit [PTHR11516] (1-328)